Protein AF-A0A0M9AE30-F1 (afdb_monomer)

Structure (mmCIF, N/CA/C/O backbone):
data_AF-A0A0M9AE30-F1
#
_entry.id   AF-A0A0M9AE30-F1
#
loop_
_atom_site.group_PDB
_atom_site.id
_atom_site.type_symbol
_atom_site.label_atom_id
_atom_site.label_alt_id
_atom_site.label_comp_id
_atom_site.label_asym_id
_atom_site.label_entity_id
_atom_site.label_seq_id
_atom_site.pdbx_PDB_ins_code
_atom_site.Cartn_x
_atom_site.Cartn_y
_atom_site.Cartn_z
_atom_site.occupancy
_atom_site.B_iso_or_equiv
_atom_site.auth_seq_id
_atom_site.auth_comp_id
_atom_site.auth_asym_id
_atom_site.auth_atom_id
_atom_site.pdbx_PDB_model_num
ATOM 1 N N . MET A 1 1 ? 21.829 7.763 8.476 1.00 49.12 1 MET A N 1
ATOM 2 C CA . MET A 1 1 ? 21.688 8.538 7.218 1.00 49.12 1 MET A CA 1
ATOM 3 C C . MET A 1 1 ? 20.513 7.943 6.453 1.00 49.12 1 MET A C 1
ATOM 5 O O . MET A 1 1 ? 20.162 6.811 6.762 1.00 49.12 1 MET A O 1
ATOM 9 N N . ALA A 1 2 ? 19.868 8.667 5.537 1.00 57.72 2 ALA A N 1
ATOM 10 C CA . ALA A 1 2 ? 18.873 8.043 4.660 1.00 57.72 2 ALA A CA 1
ATOM 11 C C . ALA A 1 2 ? 19.601 7.304 3.529 1.00 57.72 2 ALA A C 1
ATOM 13 O O . ALA A 1 2 ? 20.532 7.864 2.954 1.00 57.72 2 ALA A O 1
ATOM 14 N N . GLU A 1 3 ? 19.191 6.074 3.230 1.00 67.44 3 GLU A N 1
ATOM 15 C CA . GLU A 1 3 ? 19.692 5.322 2.077 1.00 67.44 3 GLU A CA 1
ATOM 16 C C . GLU A 1 3 ? 19.292 6.064 0.790 1.00 67.44 3 GLU A C 1
ATOM 18 O O . GLU A 1 3 ? 18.123 6.397 0.590 1.00 67.44 3 GLU A O 1
ATOM 23 N N . THR A 1 4 ? 20.275 6.396 -0.049 1.00 84.25 4 THR A N 1
ATOM 24 C CA . THR A 1 4 ? 20.080 7.130 -1.317 1.00 84.25 4 THR A CA 1
ATOM 25 C C . THR A 1 4 ? 19.700 6.220 -2.482 1.00 84.25 4 THR A C 1
ATOM 27 O O . THR A 1 4 ? 19.206 6.697 -3.505 1.00 84.25 4 THR A O 1
ATOM 30 N N . GLU A 1 5 ? 19.927 4.920 -2.310 1.00 92.31 5 GLU A N 1
ATOM 31 C CA . GLU A 1 5 ? 19.640 3.854 -3.256 1.00 92.31 5 GLU A CA 1
ATOM 32 C C . GLU A 1 5 ? 19.064 2.646 -2.506 1.00 92.31 5 GLU A C 1
ATOM 34 O O . GLU A 1 5 ? 19.454 2.367 -1.373 1.00 92.31 5 GLU A O 1
ATOM 39 N N . ILE A 1 6 ? 18.157 1.915 -3.152 1.00 95.88 6 ILE A N 1
ATOM 40 C CA . ILE A 1 6 ? 17.734 0.567 -2.742 1.00 95.88 6 ILE A CA 1
ATOM 41 C C . ILE A 1 6 ? 17.923 -0.387 -3.923 1.00 95.88 6 ILE A C 1
ATOM 43 O O . ILE A 1 6 ? 17.656 -0.011 -5.067 1.00 95.88 6 ILE A O 1
ATOM 47 N N . CYS A 1 7 ? 18.361 -1.619 -3.671 1.00 96.56 7 CYS A N 1
ATOM 48 C CA . CYS A 1 7 ? 18.625 -2.602 -4.721 1.00 96.56 7 CYS A CA 1
ATOM 49 C C . CYS A 1 7 ? 18.186 -4.024 -4.338 1.00 96.56 7 CYS A C 1
ATOM 51 O O . CYS A 1 7 ? 17.996 -4.336 -3.162 1.00 96.56 7 CYS A O 1
ATOM 53 N N . GLY A 1 8 ? 17.970 -4.875 -5.344 1.00 96.50 8 GLY A N 1
ATOM 54 C CA . GLY A 1 8 ? 17.532 -6.260 -5.157 1.00 96.50 8 GLY A CA 1
ATOM 55 C C . GLY A 1 8 ? 16.838 -6.852 -6.385 1.00 96.50 8 GLY A C 1
ATOM 56 O O . GLY A 1 8 ? 16.632 -6.178 -7.393 1.00 96.50 8 GLY A O 1
ATOM 57 N N . PHE A 1 9 ? 16.451 -8.128 -6.306 1.00 96.19 9 PHE A N 1
ATOM 58 C CA . PHE A 1 9 ? 15.734 -8.806 -7.389 1.00 96.19 9 PHE A CA 1
ATOM 59 C C . PHE A 1 9 ? 14.222 -8.558 -7.340 1.00 96.19 9 PHE A C 1
ATOM 61 O O . PHE A 1 9 ? 13.589 -8.808 -6.318 1.00 96.19 9 PHE A O 1
ATOM 68 N N . LEU A 1 10 ? 13.633 -8.188 -8.478 1.00 97.06 10 LEU A N 1
ATOM 69 C CA . LEU A 1 10 ? 12.182 -8.088 -8.673 1.00 97.06 10 LEU A CA 1
ATOM 70 C C . LEU A 1 10 ? 11.760 -8.739 -9.990 1.00 97.06 10 LEU A C 1
ATOM 72 O O . LEU A 1 10 ? 12.513 -8.762 -10.964 1.00 97.06 10 LEU A O 1
ATOM 76 N N . ASP A 1 11 ? 10.523 -9.231 -10.051 1.00 96.88 11 ASP A N 1
ATOM 77 C CA . ASP A 1 11 ? 9.864 -9.503 -11.326 1.00 96.88 11 ASP A CA 1
ATOM 78 C C . ASP A 1 11 ? 9.359 -8.186 -11.923 1.00 96.88 11 ASP A C 1
ATOM 80 O O . ASP A 1 11 ? 8.527 -7.508 -11.327 1.00 96.88 11 ASP A O 1
ATOM 84 N N . VAL A 1 12 ? 9.830 -7.832 -13.117 1.00 95.50 12 VAL A N 1
ATOM 85 C CA . VAL A 1 12 ? 9.544 -6.553 -13.780 1.00 95.50 12 VAL A CA 1
ATOM 86 C C . VAL A 1 12 ? 8.735 -6.779 -15.052 1.00 95.50 12 VAL A C 1
ATOM 88 O O . VAL A 1 12 ? 8.980 -7.718 -15.816 1.00 95.50 12 VAL A O 1
ATOM 91 N N . LYS A 1 13 ? 7.779 -5.884 -15.312 1.00 93.69 13 LYS A N 1
ATOM 92 C CA . LYS A 1 13 ? 7.006 -5.824 -16.554 1.00 93.69 13 LYS A CA 1
ATOM 93 C C . LYS A 1 13 ? 6.709 -4.375 -16.936 1.00 93.69 13 LYS A C 1
ATOM 95 O O . LYS A 1 13 ? 5.878 -3.712 -16.325 1.00 93.69 13 LYS A O 1
ATOM 100 N N . PHE A 1 14 ? 7.348 -3.893 -17.996 1.00 86.75 14 PHE A N 1
ATOM 101 C CA . PHE A 1 14 ? 7.213 -2.515 -18.476 1.00 86.75 14 PHE A CA 1
ATOM 102 C C . PHE A 1 14 ? 6.758 -2.445 -19.941 1.00 86.75 14 PHE A C 1
ATOM 104 O O . PHE A 1 14 ? 6.801 -3.439 -20.678 1.00 86.75 14 PHE A O 1
ATOM 111 N N . CYS A 1 15 ? 6.293 -1.266 -20.355 1.00 78.69 15 CYS A N 1
ATOM 112 C CA . CYS A 1 15 ? 5.843 -1.012 -21.719 1.00 78.69 15 CYS A CA 1
ATOM 113 C C . CYS A 1 15 ? 7.046 -0.732 -22.634 1.00 78.69 15 CYS A C 1
ATOM 115 O O . CYS A 1 15 ? 7.853 0.154 -22.355 1.00 78.69 15 CYS A O 1
ATOM 117 N N . GLY A 1 16 ? 7.185 -1.471 -23.739 1.00 67.88 16 GLY A N 1
ATOM 118 C CA . GLY A 1 16 ? 8.260 -1.236 -24.705 1.00 67.88 16 GLY A CA 1
ATOM 119 C C . GLY A 1 16 ? 8.017 0.026 -25.539 1.00 67.88 16 GLY A C 1
ATOM 120 O O . GLY A 1 16 ? 7.316 -0.039 -26.547 1.00 67.88 16 GLY A O 1
ATOM 121 N N . SER A 1 17 ? 8.640 1.148 -25.163 1.00 59.25 17 SER A N 1
ATOM 122 C CA . SER A 1 17 ? 8.416 2.486 -25.751 1.00 59.25 17 SER A CA 1
ATOM 123 C C . SER A 1 17 ? 8.619 2.598 -27.272 1.00 59.25 17 SER A C 1
ATOM 125 O O . SER A 1 17 ? 8.068 3.503 -27.895 1.00 59.25 17 SER A O 1
ATOM 127 N N . LYS A 1 18 ? 9.384 1.686 -27.892 1.00 56.06 18 LYS A N 1
ATOM 128 C CA . LYS A 1 18 ? 9.745 1.724 -29.323 1.00 56.06 18 LYS A CA 1
ATOM 129 C C . LYS A 1 18 ? 9.448 0.417 -30.083 1.00 56.06 18 LYS A C 1
ATOM 131 O O . LYS A 1 18 ? 10.264 -0.033 -30.879 1.00 56.06 18 LYS A O 1
ATOM 136 N N . SER A 1 19 ? 8.259 -0.172 -29.922 1.00 46.44 19 SER A N 1
ATOM 137 C CA . SER A 1 19 ? 7.737 -1.118 -30.933 1.00 46.44 19 SER A CA 1
ATOM 138 C C . SER A 1 19 ? 7.110 -0.371 -32.118 1.00 46.44 19 SER A C 1
ATOM 140 O O . SER A 1 19 ? 5.889 -0.283 -32.229 1.00 46.44 19 SER A O 1
ATOM 142 N N . LYS A 1 20 ? 7.943 0.129 -33.046 1.00 47.66 20 LYS A N 1
ATOM 143 C CA . LYS A 1 20 ? 7.513 0.611 -34.381 1.00 47.66 20 LYS A CA 1
ATOM 144 C C . LYS A 1 20 ? 7.130 -0.559 -35.317 1.00 47.66 20 LYS A C 1
ATOM 146 O O . LYS A 1 20 ? 7.509 -0.586 -36.483 1.00 47.66 20 LYS A O 1
ATOM 151 N N . VAL A 1 21 ? 6.411 -1.557 -34.803 1.00 46.47 21 VAL A N 1
ATOM 152 C CA . VAL A 1 21 ? 5.934 -2.699 -35.597 1.00 46.47 21 VAL A CA 1
ATOM 153 C C . VAL A 1 21 ? 4.845 -2.208 -36.556 1.00 46.47 21 VAL A C 1
ATOM 155 O O . VAL A 1 21 ? 4.007 -1.388 -36.177 1.00 46.47 21 VAL A O 1
ATOM 158 N N . HIS A 1 22 ? 4.872 -2.679 -37.806 1.00 46.06 22 HIS A N 1
ATOM 159 C CA . HIS A 1 22 ? 3.945 -2.246 -38.857 1.00 46.06 22 HIS A CA 1
ATOM 160 C C . HIS A 1 22 ? 2.472 -2.338 -38.420 1.00 46.06 22 HIS A C 1
ATOM 162 O O . HIS A 1 22 ? 2.069 -3.281 -37.738 1.00 46.06 22 HIS A O 1
ATOM 168 N N . ARG A 1 23 ? 1.652 -1.373 -38.871 1.00 46.81 23 ARG A N 1
ATOM 169 C CA . ARG A 1 23 ? 0.204 -1.254 -38.592 1.00 46.81 23 ARG A CA 1
ATOM 170 C C . ARG A 1 23 ? -0.637 -2.362 -39.262 1.00 46.81 23 ARG A C 1
ATOM 172 O O . ARG A 1 23 ? -1.527 -2.083 -40.064 1.00 46.81 23 ARG A O 1
ATOM 179 N N . VAL A 1 24 ? -0.389 -3.626 -38.931 1.00 51.53 24 VAL A N 1
ATOM 180 C CA . VAL A 1 24 ? -1.218 -4.760 -39.363 1.00 51.53 24 VAL A CA 1
ATOM 181 C C . VAL A 1 24 ? -2.477 -4.816 -38.491 1.00 51.53 24 VAL A C 1
ATOM 183 O O . VAL A 1 24 ? -2.391 -4.961 -37.276 1.00 51.53 24 VAL A O 1
ATOM 186 N N . LYS A 1 25 ? -3.663 -4.719 -39.109 1.00 55.12 25 LYS A N 1
ATOM 187 C CA . LYS A 1 25 ? -4.992 -4.584 -38.463 1.00 55.12 25 LYS A CA 1
ATOM 188 C C . LYS A 1 25 ? -5.502 -5.818 -37.668 1.00 55.12 25 LYS A C 1
ATOM 190 O O . LYS A 1 25 ? -6.709 -5.994 -37.522 1.00 55.12 25 LYS A O 1
ATOM 195 N N . LYS A 1 26 ? -4.636 -6.681 -37.122 1.00 56.62 26 LYS A N 1
ATOM 196 C CA . LYS A 1 26 ? -5.050 -7.735 -36.167 1.00 56.62 26 LYS A CA 1
ATOM 197 C C . LYS A 1 26 ? -5.049 -7.183 -34.736 1.00 56.62 26 LYS A C 1
ATOM 199 O O . LYS A 1 26 ? -4.266 -6.293 -34.429 1.00 56.62 26 LYS A O 1
ATOM 204 N N . ARG A 1 27 ? -5.932 -7.700 -33.865 1.00 51.62 27 ARG A N 1
ATOM 205 C CA . ARG A 1 27 ? -6.089 -7.268 -32.457 1.00 51.62 27 ARG A CA 1
ATOM 206 C C . ARG A 1 27 ? -4.747 -7.328 -31.709 1.00 51.62 27 ARG A C 1
ATOM 208 O O . ARG A 1 27 ? -4.350 -8.389 -31.234 1.00 51.62 27 ARG A O 1
ATOM 215 N N . THR A 1 28 ? -4.064 -6.193 -31.594 1.00 47.56 28 THR A N 1
ATOM 216 C CA . THR A 1 28 ? -2.782 -6.089 -30.894 1.00 47.56 28 THR A CA 1
ATOM 217 C C . THR A 1 28 ? -2.997 -6.167 -29.389 1.00 47.56 28 THR A C 1
ATOM 219 O O . THR A 1 28 ? -3.386 -5.182 -28.756 1.00 47.56 28 THR A O 1
ATOM 222 N N . LEU A 1 29 ? -2.676 -7.321 -28.802 1.00 56.97 29 LEU A N 1
ATOM 223 C CA . LEU A 1 29 ? -2.210 -7.358 -27.418 1.00 56.97 29 LEU A CA 1
ATOM 224 C C . LEU A 1 29 ? -1.039 -6.363 -27.319 1.00 56.97 29 LEU A C 1
ATOM 226 O O . LEU A 1 29 ? -0.119 -6.420 -28.134 1.00 56.97 29 LEU A O 1
ATOM 230 N N . GLY A 1 30 ? -1.126 -5.391 -26.407 1.00 55.72 30 GLY A N 1
ATOM 231 C CA . GLY A 1 30 ? -0.164 -4.284 -26.353 1.00 55.72 30 GLY A CA 1
ATOM 232 C C . GLY A 1 30 ? 1.278 -4.760 -26.099 1.00 55.72 30 GLY A C 1
ATOM 233 O O . GLY A 1 30 ? 1.446 -5.832 -25.516 1.00 55.72 30 GLY A O 1
ATOM 234 N N . PRO A 1 31 ? 2.309 -3.970 -26.472 1.00 61.69 31 PRO A N 1
ATOM 235 C CA . PRO A 1 31 ? 3.736 -4.337 -26.419 1.00 61.69 31 PRO A CA 1
ATOM 236 C C . PRO A 1 31 ? 4.321 -4.334 -24.990 1.00 61.69 31 PRO A C 1
ATOM 238 O O . PRO A 1 31 ? 5.413 -3.828 -24.719 1.00 61.69 31 PRO A O 1
ATOM 241 N N . TRP A 1 32 ? 3.569 -4.904 -24.055 1.00 64.00 32 TRP A N 1
ATOM 242 C CA . TRP A 1 32 ? 4.024 -5.286 -22.733 1.00 64.00 32 TRP A CA 1
ATOM 243 C C . TRP A 1 32 ? 4.974 -6.466 -22.861 1.00 64.00 32 TRP A C 1
ATOM 245 O O . TRP A 1 32 ? 4.594 -7.512 -23.390 1.00 64.00 32 TRP A O 1
ATOM 255 N N . LYS A 1 33 ? 6.188 -6.325 -22.329 1.00 73.31 33 LYS A N 1
ATOM 256 C CA . LYS A 1 33 ? 7.090 -7.470 -22.189 1.00 73.31 33 LYS A CA 1
ATOM 257 C C . LYS A 1 33 ? 6.452 -8.536 -21.284 1.00 73.31 33 LYS A C 1
ATOM 259 O O . LYS A 1 33 ? 5.577 -8.246 -20.460 1.00 73.31 33 LYS A O 1
ATOM 264 N N . THR A 1 34 ? 6.891 -9.782 -21.438 1.00 87.56 34 THR A N 1
ATOM 265 C CA . THR A 1 34 ? 6.668 -10.814 -20.421 1.00 87.56 34 THR A CA 1
ATOM 266 C C . THR A 1 34 ? 7.304 -10.382 -19.098 1.00 87.56 34 THR A C 1
ATOM 268 O O . THR A 1 34 ? 8.223 -9.563 -19.084 1.00 87.56 34 THR A O 1
ATOM 271 N N . TRP A 1 35 ? 6.805 -10.919 -17.981 1.00 94.25 35 TRP A N 1
ATOM 272 C CA . TRP A 1 35 ? 7.485 -10.762 -16.696 1.00 94.25 35 TRP A CA 1
ATOM 273 C C . TRP A 1 35 ? 8.892 -11.361 -16.795 1.00 94.25 35 TRP A C 1
ATOM 275 O O . TRP A 1 35 ? 9.042 -12.492 -17.262 1.00 94.25 35 TRP A O 1
ATOM 285 N N . LYS A 1 36 ? 9.903 -10.609 -16.362 1.00 92.62 36 LYS A N 1
ATOM 286 C CA . LYS A 1 36 ? 11.286 -11.077 -16.231 1.00 92.62 36 LYS A CA 1
ATOM 287 C C . LYS A 1 36 ? 11.817 -10.706 -14.853 1.00 92.62 36 LYS A C 1
ATOM 289 O O . LYS A 1 36 ? 11.605 -9.581 -14.411 1.00 92.62 36 LYS A O 1
ATOM 294 N N . ARG A 1 37 ? 12.535 -11.623 -14.201 1.00 94.12 37 ARG A N 1
ATOM 295 C CA . ARG A 1 37 ? 13.277 -11.317 -12.975 1.00 94.12 37 ARG A CA 1
ATOM 296 C C . ARG A 1 37 ? 14.531 -10.528 -13.354 1.00 94.12 37 ARG A C 1
ATOM 298 O O . ARG A 1 37 ? 15.331 -11.015 -14.147 1.00 94.12 37 ARG A O 1
ATOM 305 N N . HIS A 1 38 ? 14.667 -9.324 -12.818 1.00 93.38 38 HIS A N 1
ATOM 306 C CA . HIS A 1 38 ? 15.811 -8.436 -13.016 1.00 93.38 38 HIS A CA 1
ATOM 307 C C . HIS A 1 38 ? 16.413 -8.073 -11.660 1.00 93.38 38 HIS A C 1
ATOM 309 O O . HIS A 1 38 ? 15.704 -8.068 -10.651 1.00 93.38 38 HIS A O 1
ATOM 315 N N . TRP A 1 39 ? 17.703 -7.740 -11.641 1.00 94.75 39 TRP A N 1
ATOM 316 C CA . TRP A 1 39 ? 18.241 -6.912 -10.568 1.00 94.75 39 TRP A CA 1
ATOM 317 C C . TRP A 1 39 ? 17.811 -5.470 -10.838 1.00 94.75 39 TRP A C 1
ATOM 319 O O . TRP A 1 39 ? 17.994 -4.951 -11.942 1.00 94.75 39 TRP A O 1
ATOM 329 N N . CYS A 1 40 ? 17.180 -4.849 -9.851 1.00 95.88 40 CYS A N 1
ATOM 330 C CA . CYS A 1 40 ? 16.725 -3.471 -9.906 1.00 95.88 40 CYS A CA 1
ATOM 331 C C . CYS A 1 40 ? 17.525 -2.651 -8.901 1.00 95.88 40 CYS A C 1
ATOM 333 O O . CYS A 1 40 ? 17.698 -3.084 -7.761 1.00 95.88 40 CYS A O 1
ATOM 335 N N . SER A 1 41 ? 17.941 -1.449 -9.292 1.00 96.12 41 SER A N 1
ATOM 336 C CA . SER A 1 41 ? 18.387 -0.419 -8.352 1.00 96.12 41 SER A CA 1
ATOM 337 C C . SER A 1 41 ? 17.533 0.833 -8.531 1.00 96.12 41 SER A C 1
ATOM 339 O O . SER A 1 41 ? 17.125 1.154 -9.646 1.00 96.12 41 SER A O 1
ATOM 341 N N . PHE A 1 42 ? 17.179 1.497 -7.434 1.00 96.81 42 PHE A N 1
ATOM 342 C CA . PHE A 1 42 ? 16.368 2.712 -7.438 1.00 96.81 42 PHE A CA 1
ATOM 343 C C . PHE A 1 42 ? 17.179 3.829 -6.797 1.00 96.81 42 PHE A C 1
ATOM 345 O O . PHE A 1 42 ? 17.274 3.915 -5.576 1.00 96.81 42 PHE A O 1
ATOM 352 N N . GLU A 1 43 ? 17.759 4.672 -7.639 1.00 95.81 43 GLU A N 1
ATOM 353 C CA . GLU A 1 43 ? 18.582 5.819 -7.276 1.00 95.81 43 GLU A CA 1
ATOM 354 C C . GLU A 1 43 ? 17.697 7.067 -7.174 1.00 95.81 43 GLU A C 1
ATOM 356 O O . GLU A 1 43 ? 16.910 7.372 -8.079 1.00 95.81 43 GLU A O 1
ATOM 361 N N . LYS A 1 44 ? 17.809 7.824 -6.081 1.00 95.25 44 LYS A N 1
ATOM 362 C CA . LYS A 1 44 ? 17.109 9.106 -5.971 1.00 95.25 44 LYS A CA 1
ATOM 363 C C . LYS A 1 44 ? 17.791 10.171 -6.841 1.00 95.25 44 LYS A C 1
ATOM 365 O O . LYS A 1 44 ? 18.961 10.476 -6.635 1.00 95.25 44 LYS A O 1
ATOM 370 N N . LEU A 1 45 ? 17.039 10.775 -7.764 1.00 93.69 45 LEU A N 1
ATOM 371 C CA . LEU A 1 45 ? 17.527 11.867 -8.616 1.00 93.69 45 LEU A CA 1
ATOM 372 C C . LEU A 1 45 ? 17.614 13.200 -7.850 1.00 93.69 45 LEU A C 1
ATOM 374 O O . LEU A 1 45 ? 17.255 13.291 -6.669 1.00 93.69 45 LEU A O 1
ATOM 378 N N . SER A 1 46 ? 18.096 14.251 -8.523 1.00 87.62 46 SER A N 1
ATOM 379 C CA . SER A 1 46 ? 18.240 15.570 -7.908 1.00 87.62 46 SER A CA 1
ATOM 380 C C . SER A 1 46 ? 16.875 16.178 -7.537 1.00 87.62 46 SER A C 1
ATOM 382 O O . SER A 1 46 ? 15.811 15.689 -7.930 1.00 87.62 46 SER A O 1
ATOM 384 N N . SER A 1 47 ? 16.894 17.204 -6.681 1.00 79.12 47 SER A N 1
ATOM 385 C CA . SER A 1 47 ? 15.736 17.691 -5.915 1.00 79.12 47 SER A CA 1
ATOM 386 C C . SER A 1 47 ? 14.528 18.124 -6.764 1.00 79.12 47 SER A C 1
ATOM 388 O O . SER A 1 47 ? 14.344 19.302 -7.054 1.00 79.12 47 SER A O 1
ATOM 390 N N . GLY A 1 48 ? 13.654 17.164 -7.077 1.00 80.44 48 GLY A N 1
ATOM 391 C CA . GLY A 1 48 ? 12.377 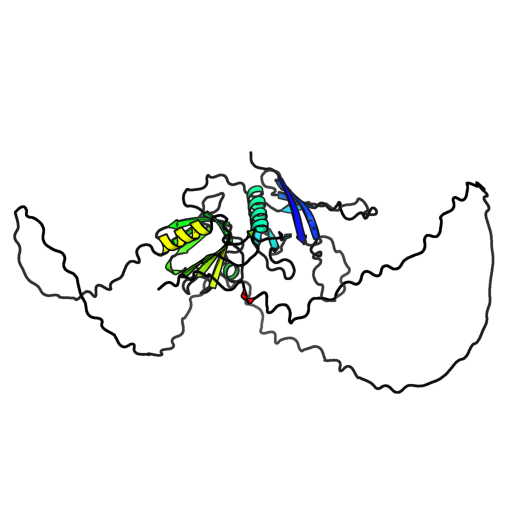17.353 -7.775 1.00 80.44 48 GLY A CA 1
ATOM 392 C C . GLY A 1 48 ? 12.131 16.343 -8.901 1.00 80.44 48 GLY A C 1
ATOM 393 O O . GLY A 1 48 ? 10.975 16.030 -9.192 1.00 80.44 48 GLY A O 1
ATOM 394 N N . GLU A 1 49 ? 13.196 15.786 -9.482 1.00 87.25 49 GLU A N 1
ATOM 395 C CA . GLU A 1 49 ? 13.151 14.944 -10.689 1.00 87.25 49 GLU A CA 1
ATOM 396 C C . GLU A 1 49 ? 12.519 13.561 -10.451 1.00 87.25 49 GLU A C 1
ATOM 398 O O . GLU A 1 49 ? 11.900 12.996 -11.352 1.00 87.25 49 GLU A O 1
ATOM 403 N N . GLY A 1 50 ? 12.612 13.042 -9.221 1.00 94.19 50 GLY A N 1
ATOM 404 C CA . GLY A 1 50 ? 12.017 11.770 -8.808 1.00 94.19 50 GLY A CA 1
ATOM 405 C C . GLY A 1 50 ? 13.061 10.691 -8.519 1.00 94.19 50 GLY A C 1
ATOM 406 O O . GLY A 1 50 ? 14.010 10.927 -7.772 1.00 94.19 50 GLY A O 1
ATOM 407 N N . VAL A 1 51 ? 12.862 9.492 -9.066 1.00 96.50 51 VAL A N 1
ATOM 408 C CA . VAL A 1 51 ? 13.709 8.308 -8.829 1.00 96.50 51 VAL A CA 1
ATOM 409 C C . VAL A 1 51 ? 14.033 7.625 -10.157 1.00 96.50 51 VAL A C 1
ATOM 411 O O . VAL A 1 51 ? 13.134 7.348 -10.949 1.00 96.50 51 VAL A O 1
ATOM 414 N N . ARG A 1 52 ? 15.308 7.311 -10.398 1.00 95.69 52 ARG A N 1
ATOM 415 C CA . ARG A 1 52 ? 15.765 6.493 -11.527 1.00 95.69 52 ARG A CA 1
ATOM 416 C C . ARG A 1 52 ? 15.754 5.027 -11.102 1.00 95.69 52 ARG A C 1
ATOM 418 O O . ARG A 1 52 ? 16.502 4.639 -10.215 1.00 95.69 52 ARG A O 1
ATOM 425 N N . MET A 1 53 ? 14.928 4.204 -11.745 1.00 95.94 53 MET A N 1
ATOM 426 C CA . MET A 1 53 ? 15.006 2.748 -11.621 1.00 95.94 53 MET A CA 1
ATOM 427 C C . MET A 1 53 ? 15.918 2.197 -12.720 1.00 95.94 53 MET A C 1
ATOM 429 O O . MET A 1 53 ? 15.520 2.192 -13.883 1.00 95.94 53 MET A O 1
ATOM 433 N N . ASN A 1 54 ? 17.101 1.710 -12.362 1.00 94.50 54 ASN A N 1
ATOM 434 C CA . ASN A 1 54 ? 18.001 0.973 -13.245 1.00 94.50 54 ASN A CA 1
ATOM 435 C C . ASN A 1 54 ? 17.579 -0.505 -13.303 1.00 94.50 54 ASN A C 1
ATOM 437 O O . ASN A 1 54 ? 17.299 -1.113 -12.267 1.00 94.50 54 ASN A O 1
ATOM 441 N N . LEU A 1 55 ? 17.538 -1.091 -14.503 1.00 91.69 55 LEU A N 1
ATOM 442 C CA . LEU A 1 55 ? 17.304 -2.521 -14.722 1.00 91.69 55 LEU A CA 1
ATOM 443 C C . LEU A 1 55 ? 18.571 -3.174 -15.254 1.00 91.69 55 LEU A C 1
ATOM 445 O O . LEU A 1 55 ? 18.968 -2.914 -16.390 1.00 91.69 55 LEU A O 1
ATOM 449 N N . ASP A 1 56 ? 19.167 -4.063 -14.468 1.00 87.00 56 ASP A N 1
ATOM 450 C CA . ASP A 1 56 ? 20.301 -4.836 -14.948 1.00 87.00 56 ASP A CA 1
ATOM 451 C C . ASP A 1 56 ? 19.834 -6.023 -15.810 1.00 87.00 56 ASP A C 1
ATOM 453 O O . ASP A 1 56 ? 18.845 -6.702 -15.506 1.00 87.00 56 ASP A O 1
ATOM 457 N N . TYR A 1 57 ? 20.544 -6.264 -16.908 1.00 71.50 57 TYR A N 1
ATOM 458 C CA . TYR A 1 57 ? 20.295 -7.337 -17.874 1.00 71.50 57 TYR A CA 1
ATOM 459 C C . TYR A 1 57 ? 21.382 -8.426 -17.845 1.00 71.50 57 TYR A C 1
ATOM 461 O O . TYR A 1 57 ? 21.253 -9.405 -18.582 1.00 71.50 57 TYR A O 1
ATOM 469 N N . CYS A 1 58 ? 22.422 -8.280 -17.013 1.00 53.91 58 CYS A N 1
ATOM 470 C CA . CYS A 1 58 ? 23.681 -9.042 -17.051 1.00 53.91 58 CYS A CA 1
ATOM 471 C C . CYS A 1 58 ? 23.609 -10.528 -16.618 1.00 53.91 58 CYS A C 1
ATOM 473 O O . CYS A 1 58 ? 24.469 -11.013 -15.890 1.00 53.91 58 CYS A O 1
ATOM 475 N N . ILE A 1 59 ? 22.597 -11.275 -17.078 1.00 54.00 59 ILE A N 1
ATOM 476 C CA . ILE A 1 59 ? 22.503 -12.744 -16.947 1.00 54.00 59 ILE A CA 1
ATOM 477 C C . ILE A 1 59 ? 22.165 -13.423 -18.297 1.00 54.00 59 ILE A C 1
ATOM 479 O O . ILE A 1 59 ? 22.502 -14.586 -18.501 1.00 54.00 59 ILE A O 1
ATOM 483 N N . SER A 1 60 ? 21.559 -12.723 -19.271 1.00 52.16 60 SER A N 1
ATOM 484 C CA . SER A 1 60 ? 21.420 -13.250 -20.643 1.00 52.16 60 SER A CA 1
ATOM 485 C C . SER A 1 60 ? 22.692 -12.978 -21.451 1.00 52.16 60 SER A C 1
ATOM 487 O O . SER A 1 60 ? 22.922 -11.837 -21.849 1.00 52.16 60 SER A O 1
ATOM 489 N N . ASN A 1 61 ? 23.492 -14.019 -21.698 1.00 51.09 61 ASN A N 1
ATOM 490 C CA . ASN A 1 61 ? 24.837 -13.952 -22.295 1.00 51.09 61 ASN A CA 1
ATOM 491 C C . ASN A 1 61 ? 24.851 -13.685 -23.826 1.00 51.09 61 ASN A C 1
ATOM 493 O O . ASN A 1 61 ? 25.709 -14.190 -24.549 1.00 51.09 61 ASN A O 1
ATOM 497 N N . ASP A 1 62 ? 23.877 -12.924 -24.334 1.00 56.94 62 ASP A N 1
ATOM 498 C CA . ASP A 1 62 ? 23.670 -12.641 -25.760 1.00 56.94 62 ASP A CA 1
ATOM 499 C C . ASP A 1 62 ? 24.608 -11.514 -26.241 1.00 56.94 62 ASP A C 1
ATOM 501 O O . ASP A 1 62 ? 24.210 -10.357 -26.395 1.00 56.94 62 ASP A O 1
ATOM 505 N N . SER A 1 63 ? 25.869 -11.862 -26.505 1.00 56.25 63 SER A N 1
ATOM 506 C CA . SER A 1 63 ? 26.981 -10.952 -26.849 1.00 56.25 63 SER A CA 1
ATOM 507 C C . SER A 1 63 ? 26.828 -10.116 -28.138 1.00 56.25 63 SER A C 1
ATOM 509 O O . SER A 1 63 ? 27.710 -9.326 -28.463 1.00 56.25 63 SER A O 1
ATOM 511 N N . ASN A 1 64 ? 25.707 -10.234 -28.857 1.00 59.44 64 ASN A N 1
ATOM 512 C CA . ASN A 1 64 ? 25.450 -9.584 -30.151 1.00 59.44 64 ASN A CA 1
ATOM 513 C C . ASN A 1 64 ? 24.549 -8.329 -30.067 1.00 59.44 64 ASN A C 1
ATOM 515 O O . ASN A 1 64 ? 24.014 -7.864 -31.076 1.00 59.44 64 ASN A O 1
ATOM 519 N N . ALA A 1 65 ? 24.339 -7.768 -28.873 1.00 56.34 65 ALA A N 1
ATOM 520 C CA . ALA A 1 65 ? 23.539 -6.558 -28.687 1.00 56.34 65 ALA A CA 1
ATOM 521 C C . ALA A 1 65 ? 24.298 -5.285 -29.124 1.00 56.34 65 ALA A C 1
ATOM 523 O O . ALA A 1 65 ? 25.095 -4.732 -28.370 1.00 56.34 65 ALA A O 1
ATOM 524 N N . SER A 1 66 ? 24.004 -4.784 -30.330 1.00 56.91 66 SER A N 1
ATOM 525 C CA . SER A 1 66 ? 24.528 -3.509 -30.852 1.00 56.91 66 SER A CA 1
ATOM 526 C C . SER A 1 66 ? 24.332 -2.347 -29.864 1.00 56.91 66 SER A C 1
ATOM 528 O O . SER A 1 66 ? 23.213 -2.121 -29.396 1.00 56.91 66 SER A O 1
ATOM 530 N N . SER A 1 67 ? 25.393 -1.578 -29.615 1.00 56.12 67 SER A N 1
ATOM 531 C CA . SER A 1 67 ? 25.546 -0.629 -28.497 1.00 56.12 67 SER A CA 1
ATOM 532 C C . SER A 1 67 ? 24.712 0.666 -28.544 1.00 56.12 67 SER A C 1
ATOM 534 O O . SER A 1 67 ? 24.933 1.551 -27.721 1.00 56.12 67 SER A O 1
ATOM 536 N N . SER A 1 68 ? 23.754 0.809 -29.464 1.00 50.69 68 SER A N 1
ATOM 537 C CA . SER A 1 68 ? 22.967 2.039 -29.632 1.00 50.69 68 SER A CA 1
ATOM 538 C C . SER A 1 68 ? 21.657 2.073 -28.824 1.00 50.69 68 SER A C 1
ATOM 540 O O . SER A 1 68 ? 20.759 1.242 -28.983 1.00 50.69 68 SER A O 1
ATOM 542 N N . ASP A 1 69 ? 21.535 3.112 -27.993 1.00 50.44 69 ASP A N 1
ATOM 543 C CA . ASP A 1 69 ? 20.301 3.721 -27.476 1.00 50.44 69 ASP A CA 1
ATOM 544 C C . ASP A 1 69 ? 19.215 2.785 -26.922 1.00 50.44 69 ASP A C 1
ATOM 546 O O . ASP A 1 69 ? 18.031 2.846 -27.291 1.00 50.44 69 ASP A O 1
ATOM 550 N N . LYS A 1 70 ? 19.603 1.978 -25.932 1.00 60.06 70 LYS A N 1
ATOM 551 C CA . LYS A 1 70 ? 18.673 1.446 -24.926 1.00 60.06 70 LYS A CA 1
ATOM 552 C C . LYS A 1 70 ? 19.136 1.865 -23.540 1.00 60.06 70 LYS A C 1
ATOM 554 O O . LYS A 1 70 ? 19.871 1.146 -22.872 1.00 60.06 70 LYS A O 1
ATOM 559 N N . GLU A 1 71 ? 18.664 3.033 -23.117 1.00 67.75 71 GLU A N 1
ATOM 560 C CA . GLU A 1 71 ? 18.658 3.425 -21.711 1.00 67.75 71 GLU A CA 1
ATOM 561 C C . GLU A 1 71 ? 17.974 2.313 -20.905 1.00 67.75 71 GLU A C 1
ATOM 563 O O . GLU A 1 71 ? 16.774 2.066 -21.042 1.00 67.75 71 GLU A O 1
ATOM 568 N N . ASN A 1 72 ? 18.750 1.602 -20.086 1.00 85.56 72 ASN A N 1
ATOM 569 C CA . ASN A 1 72 ? 18.254 0.502 -19.257 1.00 85.56 72 ASN A CA 1
ATOM 570 C C . ASN A 1 72 ? 17.568 0.999 -17.970 1.00 85.56 72 ASN A C 1
ATOM 572 O O . ASN A 1 72 ? 17.324 0.213 -17.056 1.00 85.56 72 ASN A O 1
ATOM 576 N N . PHE A 1 73 ? 17.243 2.291 -17.896 1.00 91.25 73 PHE A N 1
ATOM 577 C CA . PHE A 1 73 ? 16.593 2.915 -16.753 1.00 91.25 73 PHE A CA 1
ATOM 578 C C . PHE A 1 73 ? 15.190 3.435 -17.086 1.00 91.25 73 PHE A C 1
ATOM 580 O O . PHE A 1 73 ? 14.830 3.656 -18.242 1.00 91.25 73 PHE A O 1
ATOM 587 N N . VAL A 1 74 ? 14.389 3.654 -16.046 1.00 92.88 74 VAL A N 1
ATOM 588 C CA . VAL A 1 74 ? 13.078 4.304 -16.122 1.00 92.88 74 VAL A CA 1
ATOM 589 C C . VAL A 1 74 ? 13.016 5.393 -15.057 1.00 92.88 74 VAL A C 1
ATOM 591 O O . VAL A 1 74 ? 13.243 5.119 -13.880 1.00 92.88 74 VAL A O 1
ATOM 594 N N . VAL A 1 75 ? 12.699 6.627 -15.453 1.00 94.38 75 VAL A N 1
ATOM 595 C CA . VAL A 1 75 ? 12.498 7.735 -14.508 1.00 94.38 75 VAL A CA 1
ATOM 596 C C . VAL A 1 75 ? 11.070 7.691 -13.973 1.00 94.38 75 VAL A C 1
ATOM 598 O O . VAL A 1 75 ? 10.105 7.857 -14.718 1.00 94.38 75 VAL A O 1
ATOM 601 N N . ILE A 1 76 ? 10.941 7.465 -12.670 1.00 96.00 76 ILE A N 1
ATOM 602 C CA . ILE A 1 76 ? 9.692 7.534 -11.919 1.00 96.00 76 ILE A CA 1
ATOM 603 C C . ILE A 1 76 ? 9.534 8.981 -11.429 1.00 96.00 76 ILE A C 1
ATOM 605 O O . ILE A 1 76 ? 10.351 9.424 -10.616 1.00 96.00 76 ILE A O 1
ATOM 609 N N . PRO A 1 77 ? 8.514 9.733 -11.883 1.00 95.62 77 PRO A N 1
ATOM 610 C CA . PRO A 1 77 ? 8.344 11.122 -11.475 1.00 95.62 77 PRO A CA 1
ATOM 611 C C . PRO A 1 77 ? 7.955 11.224 -9.997 1.00 95.62 77 PRO A C 1
ATOM 613 O O . PRO A 1 77 ? 7.249 10.370 -9.462 1.00 95.62 77 PRO A O 1
ATOM 616 N N . SER A 1 78 ? 8.351 12.322 -9.354 1.00 94.06 78 SER A N 1
ATOM 617 C CA . SER A 1 78 ? 8.101 12.620 -7.932 1.00 94.06 78 SER A CA 1
ATOM 618 C C . SER A 1 78 ? 6.619 12.634 -7.514 1.00 94.06 78 SER A C 1
ATOM 620 O O . SER A 1 78 ? 6.325 12.544 -6.324 1.00 94.06 78 SER A O 1
ATOM 622 N N . ASN A 1 79 ? 5.683 12.688 -8.470 1.00 93.62 79 ASN A N 1
ATOM 623 C CA . ASN A 1 79 ? 4.237 12.588 -8.253 1.00 93.62 79 ASN A CA 1
ATOM 624 C C . ASN A 1 79 ? 3.620 11.241 -8.695 1.00 93.62 79 ASN A C 1
ATOM 626 O O . ASN A 1 79 ? 2.431 11.191 -9.008 1.00 93.62 79 ASN A O 1
ATOM 630 N N . ALA A 1 80 ? 4.399 10.161 -8.788 1.00 95.88 80 ALA A N 1
ATOM 631 C CA . ALA A 1 80 ? 3.872 8.845 -9.141 1.00 95.88 80 ALA A CA 1
ATOM 632 C C . ALA A 1 80 ? 3.087 8.194 -7.984 1.00 95.88 80 ALA A C 1
ATOM 634 O O . ALA A 1 80 ? 3.577 8.092 -6.860 1.00 95.88 80 ALA A O 1
ATOM 635 N N . VAL A 1 81 ? 1.892 7.680 -8.284 1.00 95.75 81 VAL A N 1
ATOM 636 C CA . VAL A 1 81 ? 1.128 6.805 -7.385 1.00 95.75 81 VAL A CA 1
ATOM 637 C C . VAL A 1 81 ? 1.665 5.381 -7.501 1.00 95.75 81 VAL A C 1
ATOM 639 O O . VAL A 1 81 ? 1.906 4.883 -8.602 1.00 95.75 81 VAL A O 1
ATOM 642 N N . ILE A 1 82 ? 1.824 4.716 -6.356 1.00 97.81 82 ILE A N 1
ATOM 643 C CA . ILE A 1 82 ? 2.244 3.315 -6.263 1.00 97.81 82 ILE A CA 1
ATOM 644 C C . ILE A 1 82 ? 1.140 2.537 -5.545 1.00 97.81 82 ILE A C 1
ATOM 646 O O . ILE A 1 82 ? 0.823 2.845 -4.394 1.00 97.81 82 ILE A O 1
ATOM 650 N N . CYS A 1 83 ? 0.555 1.549 -6.224 1.00 97.62 83 CYS A N 1
ATOM 651 C CA . CYS A 1 83 ? -0.607 0.787 -5.753 1.00 97.62 83 CYS A CA 1
ATOM 652 C C . CYS A 1 83 ? -0.533 -0.695 -6.160 1.00 97.62 83 CYS A C 1
ATOM 654 O O . CYS A 1 83 ? 0.202 -1.072 -7.080 1.00 97.62 83 CYS A O 1
ATOM 656 N N . ARG A 1 84 ? -1.288 -1.561 -5.475 1.00 97.81 84 ARG A N 1
ATOM 657 C CA . ARG A 1 84 ? -1.371 -2.997 -5.784 1.00 97.81 84 ARG A CA 1
ATOM 658 C C . ARG A 1 84 ? -2.235 -3.225 -7.029 1.00 97.81 84 ARG A C 1
ATOM 660 O O . ARG A 1 84 ? -3.226 -2.538 -7.276 1.00 97.81 84 ARG A O 1
ATOM 667 N N . THR A 1 85 ? -1.861 -4.210 -7.844 1.00 96.44 85 THR A N 1
ATOM 668 C CA . THR A 1 85 ? -2.462 -4.443 -9.166 1.00 96.44 85 THR A CA 1
ATOM 669 C C . THR A 1 85 ? -2.755 -5.921 -9.396 1.00 96.44 85 THR A C 1
ATOM 671 O O . THR A 1 85 ? -1.941 -6.790 -9.095 1.00 96.44 85 THR A O 1
ATOM 674 N N . GLN A 1 86 ? -3.918 -6.238 -9.962 1.00 95.06 86 GLN A N 1
ATOM 675 C CA . GLN A 1 86 ? -4.280 -7.629 -10.219 1.00 95.06 86 GLN A CA 1
ATOM 676 C C . GLN A 1 86 ? -3.531 -8.156 -11.455 1.00 95.06 86 GLN A C 1
ATOM 678 O O . GLN A 1 86 ? -3.760 -7.703 -12.576 1.00 95.06 86 GLN A O 1
ATOM 683 N N . SER A 1 87 ? -2.653 -9.143 -11.263 1.00 95.12 87 SER A N 1
ATOM 684 C CA . SER A 1 87 ? -1.924 -9.819 -12.342 1.00 95.12 87 SER A CA 1
ATOM 685 C C . SER A 1 87 ? -2.164 -11.323 -12.283 1.00 95.12 87 SER A C 1
ATOM 687 O O . SER A 1 87 ? -1.833 -11.977 -11.297 1.00 95.12 87 SER A O 1
ATOM 689 N N . ARG A 1 88 ? -2.683 -11.889 -13.381 1.00 94.38 88 ARG A N 1
ATOM 690 C CA . ARG A 1 88 ? -3.017 -13.323 -13.512 1.00 94.38 88 ARG A CA 1
ATOM 691 C C . ARG A 1 88 ? -1.831 -14.277 -13.308 1.00 94.38 88 ARG A C 1
ATOM 693 O O . ARG A 1 88 ? -2.048 -15.469 -13.157 1.00 94.38 88 ARG A O 1
ATOM 700 N N . SER A 1 89 ? -0.597 -13.773 -13.360 1.00 95.56 89 SER A N 1
ATOM 701 C CA . SER A 1 89 ? 0.636 -14.571 -13.288 1.00 95.56 89 SER A CA 1
ATOM 702 C C . SER A 1 89 ? 1.589 -14.150 -12.162 1.00 95.56 89 SER A C 1
ATOM 704 O O . SER A 1 89 ? 2.683 -14.698 -12.070 1.00 95.56 89 SER A O 1
ATOM 706 N N . LYS A 1 90 ? 1.229 -13.133 -11.365 1.00 97.06 90 LYS A N 1
ATOM 707 C CA . LYS A 1 90 ? 2.025 -12.601 -10.245 1.00 97.06 90 LYS A CA 1
ATOM 708 C C . LYS A 1 90 ? 1.071 -12.002 -9.204 1.00 97.06 90 LYS A C 1
ATOM 710 O O . LYS A 1 90 ? 0.678 -10.847 -9.324 1.00 97.06 90 LYS A O 1
ATOM 715 N N . GLN A 1 91 ? 0.694 -12.785 -8.195 1.00 96.38 91 GLN A N 1
ATOM 716 C CA . GLN A 1 91 ? -0.232 -12.378 -7.123 1.00 96.38 91 GLN A CA 1
ATOM 717 C C . GLN A 1 91 ? 0.201 -11.069 -6.429 1.00 96.38 91 GLN A C 1
ATOM 719 O O . GLN A 1 91 ? -0.610 -10.174 -6.181 1.00 96.38 91 GLN A O 1
ATOM 724 N N . PHE A 1 92 ? 1.504 -10.909 -6.207 1.00 97.56 92 PHE A N 1
ATOM 725 C CA . PHE A 1 92 ? 2.083 -9.763 -5.505 1.00 97.56 92 PHE A CA 1
ATOM 726 C C . PHE A 1 92 ? 2.504 -8.612 -6.446 1.00 97.56 92 PHE A C 1
ATOM 728 O O . PHE A 1 92 ? 3.398 -7.828 -6.145 1.00 97.56 92 PHE A O 1
ATOM 735 N N . ALA A 1 93 ? 1.848 -8.478 -7.608 1.00 98.06 93 ALA A N 1
ATOM 736 C CA . ALA A 1 93 ? 2.162 -7.435 -8.587 1.00 98.06 93 ALA A CA 1
ATOM 737 C C . ALA A 1 93 ? 1.659 -6.039 -8.186 1.00 98.06 93 ALA A C 1
ATOM 739 O O . ALA A 1 93 ? 0.458 -5.829 -8.028 1.00 98.06 93 ALA A O 1
ATOM 740 N N . PHE A 1 94 ? 2.537 -5.051 -8.089 1.00 98.31 94 PHE A N 1
ATOM 741 C CA . PHE A 1 94 ? 2.195 -3.640 -7.915 1.00 98.31 94 PHE A CA 1
ATOM 742 C C . PHE A 1 94 ? 2.583 -2.820 -9.153 1.00 98.31 94 PHE A C 1
ATOM 744 O O . PHE A 1 94 ? 3.373 -3.257 -9.991 1.00 98.31 94 PHE A O 1
ATOM 751 N N . GLY A 1 95 ? 1.983 -1.644 -9.307 1.00 97.25 95 GLY A N 1
ATOM 752 C CA . GLY A 1 95 ? 2.208 -0.759 -10.447 1.00 97.25 95 GLY A CA 1
ATOM 753 C C . GLY A 1 95 ? 2.583 0.648 -10.006 1.00 97.25 95 GLY A C 1
ATOM 754 O O . GLY A 1 95 ? 2.177 1.102 -8.935 1.00 97.25 95 GLY A O 1
ATOM 755 N N . ILE A 1 96 ? 3.349 1.329 -10.856 1.00 97.31 96 ILE A N 1
ATOM 756 C CA . ILE A 1 96 ? 3.723 2.734 -10.687 1.00 97.31 96 ILE A CA 1
ATOM 757 C C . ILE A 1 96 ? 3.067 3.547 -11.808 1.00 97.31 96 ILE A C 1
ATOM 759 O O . ILE A 1 96 ? 3.228 3.241 -12.993 1.00 97.31 96 ILE A O 1
ATOM 763 N N . PHE A 1 97 ? 2.310 4.574 -11.425 1.00 95.56 97 PHE A N 1
ATOM 764 C CA . PHE A 1 97 ? 1.425 5.346 -12.297 1.00 95.56 97 PHE A CA 1
ATOM 765 C C . PHE A 1 97 ? 1.731 6.847 -12.160 1.00 95.56 97 PHE A C 1
ATOM 767 O O . PHE A 1 97 ? 1.528 7.405 -11.080 1.00 95.56 97 PHE A O 1
ATOM 774 N N . PRO A 1 98 ? 2.205 7.541 -13.209 1.00 94.25 98 PRO A N 1
ATOM 775 C CA . PRO A 1 98 ? 2.357 8.994 -13.175 1.00 94.25 98 PRO A CA 1
ATOM 776 C C . PRO A 1 98 ? 0.980 9.655 -13.036 1.00 94.25 98 PRO A C 1
ATOM 778 O O . PRO A 1 98 ? 0.103 9.377 -13.844 1.00 94.25 98 PRO A O 1
ATOM 781 N N . VAL A 1 99 ? 0.766 10.583 -12.095 1.00 91.12 99 VAL A N 1
ATOM 782 C CA . VAL A 1 99 ? -0.560 11.235 -11.924 1.00 91.12 99 VAL A CA 1
ATOM 783 C C . VAL A 1 99 ? -1.053 11.958 -13.191 1.00 91.12 99 VAL A C 1
ATOM 785 O O . VAL A 1 99 ? -2.255 12.080 -13.411 1.00 91.12 99 VAL A O 1
ATOM 788 N N . LYS A 1 100 ? -0.137 12.390 -14.069 1.00 89.19 100 LYS A N 1
ATOM 789 C CA . LYS A 1 100 ? -0.465 12.992 -15.375 1.00 89.19 100 LYS A CA 1
ATOM 790 C C . LYS A 1 100 ? -0.937 11.977 -16.431 1.00 89.19 100 LYS A C 1
ATOM 792 O O . LYS A 1 100 ? -1.525 12.383 -17.429 1.00 89.19 100 LYS A O 1
ATOM 797 N N . GLU A 1 101 ? -0.692 10.680 -16.243 1.00 84.81 101 GLU A N 1
ATOM 798 C CA . GLU A 1 101 ? -0.954 9.639 -17.238 1.00 84.81 101 GLU A CA 1
ATOM 799 C C . GLU A 1 101 ? -1.800 8.499 -16.663 1.00 84.81 101 GLU A C 1
ATOM 801 O O . GLU A 1 101 ? -1.376 7.759 -15.781 1.00 84.81 101 GLU A O 1
ATOM 806 N N . ARG A 1 102 ? -2.972 8.238 -17.260 1.00 78.44 102 ARG A N 1
ATOM 807 C CA . ARG A 1 102 ? -3.814 7.064 -16.935 1.00 78.44 102 ARG A CA 1
ATOM 808 C C . ARG A 1 102 ? -3.204 5.721 -17.393 1.00 78.44 102 ARG A C 1
ATOM 810 O O . ARG A 1 102 ? -3.937 4.774 -17.675 1.00 78.44 102 ARG A O 1
ATOM 817 N N . LYS A 1 103 ? -1.880 5.637 -17.541 1.00 89.75 103 LYS A N 1
ATOM 818 C CA . LYS A 1 103 ? -1.145 4.452 -17.990 1.00 89.75 103 LYS A CA 1
ATOM 819 C C . LYS A 1 103 ? -0.096 4.066 -16.941 1.00 89.75 103 LYS A C 1
ATOM 821 O O . LYS A 1 103 ? 0.620 4.940 -16.462 1.00 89.75 103 LYS A O 1
ATOM 826 N N . PRO A 1 104 ? 0.034 2.772 -16.605 1.00 91.94 104 PRO A N 1
ATOM 827 C CA . PRO A 1 104 ? 1.163 2.286 -15.819 1.00 91.94 104 PRO A CA 1
ATOM 828 C C . PRO A 1 104 ? 2.471 2.566 -16.565 1.00 91.94 104 PRO A C 1
ATOM 830 O O . PRO A 1 104 ? 2.610 2.207 -17.736 1.00 91.94 104 PRO A O 1
ATOM 833 N N . LEU A 1 105 ? 3.431 3.170 -15.870 1.00 93.19 105 LEU A N 1
ATOM 834 C CA . LEU A 1 105 ? 4.801 3.350 -16.347 1.00 93.19 105 LEU A CA 1
ATOM 835 C C . LEU A 1 105 ? 5.522 1.994 -16.362 1.00 93.19 105 LEU A C 1
ATOM 837 O O . LEU A 1 105 ? 6.129 1.588 -17.354 1.00 93.19 105 LEU A O 1
ATOM 841 N N . LEU A 1 106 ? 5.390 1.267 -15.252 1.00 94.62 106 LEU A N 1
ATOM 842 C CA . LEU A 1 106 ? 5.967 -0.050 -15.025 1.00 94.62 106 LEU A CA 1
ATOM 843 C C . LEU A 1 106 ? 5.145 -0.826 -13.986 1.00 94.62 106 LEU A C 1
ATOM 845 O O . LEU A 1 106 ? 4.490 -0.237 -13.124 1.00 94.62 106 LEU A O 1
ATOM 849 N N . TYR A 1 107 ? 5.214 -2.151 -14.068 1.00 96.94 107 TYR A N 1
ATOM 850 C CA . TYR A 1 107 ? 4.749 -3.083 -13.049 1.00 96.94 107 TYR A CA 1
ATOM 851 C C . TYR A 1 107 ? 5.937 -3.847 -12.458 1.00 96.94 107 TYR A C 1
ATOM 853 O O . TYR A 1 107 ? 6.881 -4.198 -13.172 1.00 96.94 107 TYR A O 1
ATOM 861 N N . LEU A 1 108 ? 5.843 -4.142 -11.167 1.00 97.81 108 LEU A N 1
ATOM 862 C CA . LEU A 1 108 ? 6.801 -4.913 -10.377 1.00 97.81 108 LEU A CA 1
ATOM 863 C C . LEU A 1 108 ? 6.044 -5.999 -9.610 1.00 97.81 108 LEU A C 1
ATOM 865 O O . LEU A 1 108 ? 4.845 -5.864 -9.386 1.00 97.81 108 LEU A O 1
ATOM 869 N N . ALA A 1 109 ? 6.713 -7.064 -9.188 1.00 98.31 109 ALA A N 1
ATOM 870 C CA . ALA A 1 109 ? 6.171 -8.012 -8.222 1.00 98.31 109 ALA A CA 1
ATOM 871 C C . ALA A 1 109 ? 7.283 -8.532 -7.309 1.00 98.31 109 ALA A C 1
ATOM 873 O O . ALA A 1 109 ? 8.336 -8.954 -7.796 1.00 98.31 109 ALA A O 1
ATOM 874 N N . GLY A 1 110 ? 7.026 -8.517 -5.999 1.00 97.81 110 GLY A N 1
ATOM 875 C CA . GLY A 1 110 ? 7.792 -9.304 -5.039 1.00 97.81 110 GLY A CA 1
ATOM 876 C C . GLY A 1 110 ? 7.350 -10.770 -5.048 1.00 97.81 110 GLY A C 1
ATOM 877 O O . GLY A 1 110 ? 6.440 -11.177 -5.779 1.00 97.81 110 GLY A O 1
ATOM 878 N N . ASN A 1 111 ? 7.990 -11.571 -4.205 1.00 97.31 111 ASN A N 1
ATOM 879 C CA . ASN A 1 111 ? 7.657 -12.971 -3.988 1.00 97.31 111 ASN A CA 1
ATOM 880 C C . ASN A 1 111 ? 6.543 -13.119 -2.923 1.00 97.31 111 ASN A C 1
ATOM 882 O O . ASN A 1 111 ? 5.807 -14.099 -2.994 1.00 97.31 111 ASN A O 1
ATOM 886 N N . SER A 1 112 ? 6.375 -12.152 -2.006 1.00 97.62 112 SER A N 1
ATOM 887 C CA . SER A 1 112 ? 5.295 -12.065 -0.994 1.00 97.62 112 SER A CA 1
ATOM 888 C C . SER A 1 112 ? 4.619 -10.679 -0.946 1.00 97.62 112 SER A C 1
ATOM 890 O O . SER A 1 112 ? 5.064 -9.736 -1.618 1.00 97.62 112 SER A O 1
ATOM 892 N N . GLU A 1 113 ? 3.530 -10.536 -0.176 1.00 97.69 113 GLU A N 1
ATOM 893 C CA . GLU A 1 113 ? 2.881 -9.235 0.057 1.00 97.69 113 GLU A CA 1
ATOM 894 C C . GLU A 1 113 ? 3.806 -8.332 0.880 1.00 97.69 113 GLU A C 1
ATOM 896 O O . GLU A 1 113 ? 4.060 -7.200 0.473 1.00 97.69 113 GLU A O 1
ATOM 901 N N . THR A 1 114 ? 4.395 -8.854 1.959 1.00 98.00 114 THR A N 1
ATOM 902 C CA . THR A 1 114 ? 5.372 -8.165 2.813 1.00 98.00 114 THR A CA 1
ATOM 903 C C . THR A 1 114 ? 6.579 -7.662 2.025 1.00 98.00 114 THR A C 1
ATOM 905 O O . THR A 1 114 ? 6.978 -6.505 2.184 1.00 98.00 114 THR A O 1
ATOM 908 N N . GLU A 1 115 ? 7.142 -8.467 1.118 1.00 98.00 115 GLU A N 1
ATOM 909 C CA . GLU A 1 115 ? 8.228 -8.010 0.243 1.00 98.00 115 GLU A CA 1
ATOM 910 C C . GLU A 1 115 ? 7.763 -6.883 -0.690 1.00 98.00 115 GLU A C 1
ATOM 912 O O . GLU A 1 115 ? 8.435 -5.858 -0.825 1.00 98.00 115 GLU A O 1
ATOM 917 N N . SER A 1 116 ? 6.589 -7.032 -1.304 1.00 98.38 116 SER A N 1
ATOM 918 C CA . SER A 1 116 ? 6.048 -6.039 -2.238 1.00 98.38 116 SER A CA 1
ATOM 919 C C . SER A 1 116 ? 5.732 -4.714 -1.542 1.00 98.38 116 SER A C 1
ATOM 921 O O . SER A 1 116 ? 6.078 -3.650 -2.050 1.00 98.38 116 SER A O 1
ATOM 923 N N . GLN A 1 117 ? 5.156 -4.760 -0.341 1.00 98.12 117 GLN A N 1
ATOM 924 C CA . GLN A 1 117 ? 4.845 -3.586 0.474 1.00 98.12 117 GLN A CA 1
ATOM 925 C C . GLN A 1 117 ? 6.111 -2.931 1.051 1.00 98.12 117 GLN A C 1
ATOM 927 O O . GLN A 1 117 ? 6.155 -1.703 1.171 1.00 98.12 117 GLN A O 1
ATOM 932 N N . ARG A 1 118 ? 7.177 -3.701 1.324 1.00 97.88 118 ARG A N 1
ATOM 933 C CA . ARG A 1 118 ? 8.518 -3.172 1.641 1.00 97.88 118 ARG A CA 1
ATOM 934 C C . ARG A 1 118 ? 9.090 -2.385 0.461 1.00 97.88 118 ARG A C 1
ATOM 936 O O . ARG A 1 118 ? 9.477 -1.233 0.641 1.00 97.88 118 ARG A O 1
ATOM 943 N N . TRP A 1 119 ? 9.059 -2.940 -0.752 1.00 98.31 119 TRP A N 1
ATOM 944 C CA . TRP A 1 119 ? 9.473 -2.222 -1.964 1.00 98.31 119 TRP A CA 1
ATOM 945 C C . TRP A 1 119 ? 8.632 -0.965 -2.218 1.00 98.31 119 TRP A C 1
ATOM 947 O O . TRP A 1 119 ? 9.191 0.115 -2.403 1.00 98.31 119 TRP A O 1
ATOM 957 N N . MET A 1 120 ? 7.300 -1.064 -2.157 1.00 98.25 120 MET A N 1
ATOM 958 C CA . MET A 1 120 ? 6.396 0.085 -2.306 1.00 98.25 120 MET A CA 1
ATOM 959 C C . MET A 1 120 ? 6.692 1.181 -1.271 1.00 98.25 120 MET A C 1
ATOM 961 O O . MET A 1 120 ? 6.745 2.358 -1.623 1.00 98.25 120 MET A O 1
ATOM 965 N N . THR A 1 121 ? 6.930 0.809 -0.009 1.00 96.94 121 THR A N 1
ATOM 966 C CA . THR A 1 121 ? 7.302 1.738 1.072 1.00 96.94 121 THR A CA 1
ATOM 967 C C . THR A 1 121 ? 8.628 2.436 0.786 1.00 96.94 121 THR A C 1
ATOM 969 O O . THR A 1 121 ? 8.697 3.662 0.865 1.00 96.94 121 THR A O 1
ATOM 972 N N . ASN A 1 122 ? 9.664 1.685 0.411 1.00 96.94 122 ASN A N 1
ATOM 973 C CA . ASN A 1 122 ? 10.994 2.242 0.184 1.00 96.94 122 ASN A CA 1
ATOM 974 C C . ASN A 1 122 ? 11.016 3.173 -1.045 1.00 96.94 122 ASN A C 1
ATOM 976 O O . ASN A 1 122 ? 11.556 4.275 -0.965 1.00 96.94 122 ASN A O 1
ATOM 980 N N . ILE A 1 123 ? 10.357 2.804 -2.153 1.00 97.31 123 ILE A N 1
ATOM 981 C CA . ILE A 1 123 ? 10.267 3.666 -3.349 1.00 97.31 123 ILE A CA 1
ATOM 982 C C . ILE A 1 123 ? 9.486 4.955 -3.029 1.00 97.31 123 ILE A C 1
ATOM 984 O O . ILE A 1 123 ? 9.926 6.042 -3.408 1.00 97.31 123 ILE A O 1
ATOM 988 N N . ARG A 1 124 ? 8.378 4.875 -2.269 1.00 96.44 124 ARG A N 1
ATOM 989 C CA . ARG A 1 124 ? 7.656 6.066 -1.771 1.00 96.44 124 ARG A CA 1
ATOM 990 C C . ARG A 1 124 ? 8.573 6.971 -0.934 1.00 96.44 124 ARG A C 1
ATOM 992 O O . ARG A 1 124 ? 8.552 8.182 -1.129 1.00 96.44 124 ARG A O 1
ATOM 999 N N . GLN A 1 125 ? 9.409 6.403 -0.059 1.00 94.56 125 GLN A N 1
ATOM 1000 C CA . GLN A 1 125 ? 10.362 7.159 0.768 1.00 94.56 125 GLN A CA 1
ATOM 1001 C C . GLN A 1 125 ? 11.499 7.818 -0.035 1.00 94.56 125 GLN A C 1
ATOM 1003 O O . GLN A 1 125 ? 11.946 8.900 0.349 1.00 94.56 125 GLN A O 1
ATOM 1008 N N . LEU A 1 126 ? 11.946 7.227 -1.149 1.00 94.94 126 LEU A N 1
ATOM 1009 C CA . LEU A 1 126 ? 12.906 7.871 -2.056 1.00 94.94 126 LEU A CA 1
ATOM 1010 C C . LEU A 1 126 ? 12.268 9.049 -2.815 1.00 94.94 126 LEU A C 1
ATOM 1012 O O . LEU A 1 126 ? 12.857 10.132 -2.866 1.00 94.94 126 LEU A O 1
ATOM 1016 N N . LEU A 1 127 ? 11.050 8.862 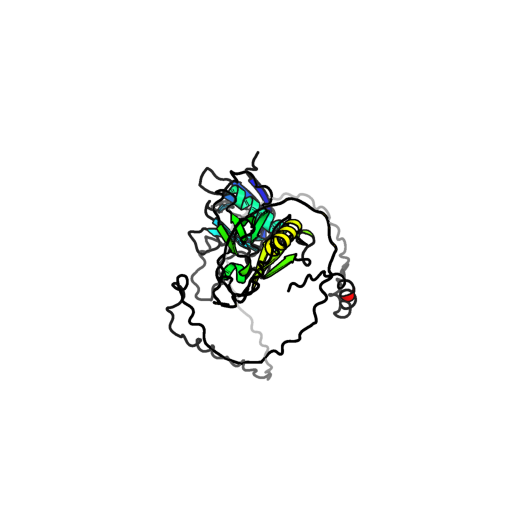-3.343 1.00 94.56 127 LEU A N 1
ATOM 1017 C CA . LEU A 1 127 ? 10.283 9.899 -4.053 1.00 94.56 127 LEU A CA 1
ATOM 1018 C C . LEU A 1 127 ? 9.948 11.094 -3.145 1.00 94.56 127 LEU A C 1
ATOM 1020 O O . LEU A 1 127 ? 10.165 12.247 -3.519 1.00 94.56 127 LEU A O 1
ATOM 1024 N N . LYS A 1 128 ? 9.444 10.817 -1.938 1.00 93.50 128 LYS A N 1
ATOM 1025 C CA . LYS A 1 128 ? 9.043 11.799 -0.923 1.00 93.50 128 LYS A CA 1
ATOM 1026 C C . LYS A 1 128 ? 9.619 11.318 0.422 1.00 93.50 128 LYS A C 1
ATOM 1028 O O . LYS A 1 128 ? 9.067 10.408 1.029 1.00 93.50 128 LYS A O 1
ATOM 1033 N N . PRO A 1 129 ? 10.738 11.865 0.927 1.00 92.00 129 PRO A N 1
ATOM 1034 C CA . PRO A 1 129 ? 11.256 11.469 2.240 1.00 92.00 129 PRO A CA 1
ATOM 1035 C C . PRO A 1 129 ? 10.290 11.818 3.382 1.00 92.00 129 PRO A C 1
ATOM 1037 O O . PRO A 1 129 ? 9.595 12.836 3.328 1.00 92.00 129 PRO A O 1
ATOM 1040 N N . ARG A 1 130 ? 10.230 10.996 4.440 1.00 91.12 130 ARG A N 1
ATOM 1041 C CA . ARG A 1 130 ? 9.543 11.366 5.695 1.00 91.12 130 ARG A CA 1
ATOM 1042 C C . ARG A 1 130 ? 10.325 12.509 6.352 1.00 91.12 130 ARG A C 1
ATOM 1044 O O . ARG A 1 130 ? 11.512 12.352 6.621 1.00 91.12 130 ARG A O 1
ATOM 1051 N N . LYS A 1 131 ? 9.659 13.637 6.615 1.00 89.00 131 LYS A N 1
ATOM 1052 C CA . LYS A 1 131 ? 10.240 14.797 7.324 1.00 89.00 131 LYS A CA 1
ATOM 1053 C C . LYS A 1 131 ? 9.991 14.767 8.833 1.00 89.00 131 LYS A C 1
ATOM 1055 O O . LYS A 1 131 ? 10.799 15.281 9.598 1.00 89.00 131 LYS A O 1
ATOM 1060 N N . LEU A 1 132 ? 8.856 14.203 9.238 1.00 88.50 132 LEU A N 1
ATOM 1061 C CA . LEU A 1 132 ? 8.296 14.315 10.584 1.00 88.50 132 LEU A CA 1
ATOM 1062 C C . LEU A 1 132 ? 8.509 13.015 11.373 1.00 88.50 132 LEU A C 1
ATOM 1064 O O . LEU A 1 132 ? 8.759 11.955 10.793 1.00 88.50 132 LEU A O 1
ATOM 1068 N N . LYS A 1 133 ? 8.485 13.092 12.706 1.00 88.62 133 LYS A N 1
ATOM 1069 C CA . LYS A 1 133 ? 8.646 11.908 13.566 1.00 88.62 133 LYS A CA 1
ATOM 1070 C C . LYS A 1 133 ? 7.330 11.132 13.635 1.00 88.62 133 LYS A C 1
ATOM 1072 O O . LYS A 1 133 ? 6.256 11.703 13.516 1.00 88.62 133 LYS A O 1
ATOM 1077 N N . PHE A 1 134 ? 7.430 9.822 13.830 1.00 87.69 134 PHE A N 1
ATOM 1078 C CA . PHE A 1 134 ? 6.267 8.954 14.005 1.00 87.69 134 PHE A CA 1
ATOM 1079 C C . PHE A 1 134 ? 5.560 9.281 15.328 1.00 87.69 134 PHE A C 1
ATOM 1081 O O . PHE A 1 134 ? 6.228 9.413 16.356 1.00 87.69 134 PHE A O 1
ATOM 1088 N N . ALA A 1 135 ? 4.235 9.423 15.304 1.00 90.62 135 ALA A N 1
ATOM 1089 C CA . ALA A 1 135 ? 3.459 9.712 16.504 1.00 90.62 135 ALA A CA 1
ATOM 1090 C C . ALA A 1 135 ? 3.277 8.438 17.356 1.00 90.62 135 ALA A C 1
ATOM 1092 O O . ALA A 1 135 ? 3.056 7.359 16.793 1.00 90.62 135 ALA A O 1
ATOM 1093 N N . PRO A 1 136 ? 3.339 8.519 18.698 1.00 93.31 136 PRO A N 1
ATOM 1094 C CA . PRO A 1 136 ? 2.983 7.390 19.554 1.00 93.31 136 PRO A CA 1
ATOM 1095 C C . PRO A 1 136 ? 1.504 7.029 19.348 1.00 93.31 136 PRO A C 1
ATOM 1097 O O . PRO A 1 136 ? 0.662 7.918 19.244 1.00 93.31 136 PRO A O 1
ATOM 1100 N N . GLY A 1 137 ? 1.190 5.733 19.260 1.00 94.56 137 GLY A N 1
ATOM 1101 C CA . GLY A 1 137 ? -0.169 5.266 18.943 1.00 94.56 137 GLY A CA 1
ATOM 1102 C C . GLY A 1 137 ? -0.597 5.488 17.483 1.00 94.56 137 GLY A C 1
ATOM 1103 O O . GLY A 1 137 ? -1.788 5.434 17.185 1.00 94.56 137 GLY A O 1
ATOM 1104 N N . SER A 1 138 ? 0.350 5.752 16.574 1.00 97.19 138 SER A N 1
ATOM 1105 C CA . SER A 1 138 ? 0.115 5.653 15.129 1.00 97.19 138 SER A CA 1
ATOM 1106 C C . SER A 1 138 ? 0.669 4.347 14.560 1.00 97.19 138 SER A C 1
ATOM 1108 O O . SER A 1 138 ? 1.561 3.736 15.146 1.00 97.19 138 SER A O 1
ATOM 1110 N N . TYR A 1 139 ? 0.144 3.931 13.408 1.00 98.00 139 TYR A N 1
ATOM 1111 C CA . TYR A 1 139 ? 0.525 2.713 12.696 1.00 98.00 139 TYR A CA 1
ATOM 1112 C C . TYR A 1 139 ? 0.836 3.034 11.237 1.00 98.00 139 TYR A C 1
ATOM 1114 O O . TYR A 1 139 ? -0.013 3.574 10.530 1.00 98.00 139 TYR A O 1
ATOM 1122 N N . LYS A 1 140 ? 2.025 2.670 10.739 1.00 97.56 140 LYS A N 1
ATOM 1123 C CA . LYS A 1 140 ? 2.306 2.777 9.298 1.00 97.56 140 LYS A CA 1
ATOM 1124 C C . LYS A 1 140 ? 1.459 1.739 8.559 1.00 97.56 140 LYS A C 1
ATOM 1126 O O . LYS A 1 140 ? 1.654 0.541 8.771 1.00 97.56 140 LYS A O 1
ATOM 1131 N N . VAL A 1 141 ? 0.582 2.192 7.667 1.00 98.38 141 VAL A N 1
ATOM 1132 C CA . VAL A 1 141 ? -0.300 1.330 6.867 1.00 98.38 141 VAL A CA 1
ATOM 1133 C C . VAL A 1 141 ? -0.151 1.570 5.368 1.00 98.38 141 VAL A C 1
ATOM 1135 O O . VAL A 1 141 ? 0.202 2.660 4.914 1.00 98.38 141 VAL A O 1
ATOM 1138 N N . SER A 1 142 ? -0.448 0.536 4.585 1.00 98.44 142 SER A N 1
ATOM 1139 C CA . SER A 1 142 ? -0.505 0.581 3.122 1.00 98.44 142 SER A CA 1
ATOM 1140 C C . SER A 1 142 ? -1.707 -0.231 2.643 1.00 98.44 142 SER A C 1
ATOM 1142 O O . SER A 1 142 ? -1.916 -1.350 3.108 1.00 98.44 142 SER A O 1
ATOM 1144 N N . MET A 1 143 ? -2.509 0.312 1.729 1.00 98.31 143 MET A N 1
ATOM 1145 C CA . MET A 1 143 ? -3.671 -0.391 1.184 1.00 98.31 143 MET A CA 1
ATOM 1146 C C . MET A 1 143 ? -3.233 -1.592 0.330 1.00 98.31 143 MET A C 1
ATOM 1148 O O . MET A 1 143 ? -2.318 -1.496 -0.497 1.00 98.31 143 MET A O 1
ATOM 1152 N N . VAL A 1 144 ? -3.906 -2.728 0.511 1.00 98.19 144 VAL A N 1
ATOM 1153 C CA . VAL A 1 144 ? -3.791 -3.900 -0.363 1.00 98.19 144 VAL A CA 1
ATOM 1154 C C . VAL A 1 144 ? -4.939 -3.840 -1.368 1.00 98.19 144 VAL A C 1
ATOM 1156 O O . VAL A 1 144 ? -6.025 -4.361 -1.131 1.00 98.19 144 VAL A O 1
ATOM 1159 N N . ASP A 1 145 ? -4.727 -3.118 -2.471 1.00 98.12 145 ASP A N 1
ATOM 1160 C CA . ASP A 1 145 ? -5.823 -2.671 -3.336 1.00 98.12 145 ASP A CA 1
ATOM 1161 C C . ASP A 1 145 ? -6.644 -3.812 -3.964 1.00 98.12 145 ASP A C 1
ATOM 1163 O O . ASP A 1 145 ? -6.246 -4.405 -4.975 1.00 98.12 145 ASP A O 1
ATOM 1167 N N . ASN A 1 146 ? -7.851 -4.035 -3.441 1.00 97.06 146 ASN A N 1
ATOM 1168 C CA . ASN A 1 146 ? -8.842 -4.990 -3.943 1.00 97.06 146 ASN A CA 1
ATOM 1169 C C . ASN A 1 146 ? -9.850 -4.288 -4.890 1.00 97.06 146 ASN A C 1
ATOM 1171 O O . ASN A 1 146 ? -9.477 -3.333 -5.575 1.00 97.06 146 ASN A O 1
ATOM 1175 N N . LEU A 1 147 ? -11.091 -4.772 -5.023 1.00 97.19 147 LEU A N 1
ATOM 1176 C CA . LEU A 1 147 ? -12.127 -4.078 -5.809 1.00 97.19 147 LEU A CA 1
ATOM 1177 C C . LEU A 1 147 ? -12.785 -2.933 -5.014 1.00 97.19 147 LEU A C 1
ATOM 1179 O O . LEU A 1 147 ? -13.023 -1.861 -5.569 1.00 97.19 147 LEU A O 1
ATOM 1183 N N . HIS A 1 148 ? -13.011 -3.138 -3.715 1.00 98.19 148 HIS A N 1
ATOM 1184 C CA . HIS A 1 148 ? -13.707 -2.206 -2.823 1.00 98.19 148 HIS A CA 1
ATOM 1185 C C . HIS A 1 148 ? -12.899 -0.938 -2.544 1.00 98.19 148 HIS A C 1
ATOM 1187 O O . HIS A 1 148 ? -13.427 0.170 -2.640 1.00 98.19 148 HIS A O 1
ATOM 1193 N N . SER A 1 149 ? -11.586 -1.068 -2.312 1.00 98.00 149 SER A N 1
ATOM 1194 C CA . SER A 1 149 ? -10.685 0.084 -2.156 1.00 98.00 149 SER A CA 1
ATOM 1195 C C . SER A 1 149 ? -10.605 0.926 -3.436 1.00 98.00 149 SER A C 1
ATOM 1197 O O . SER A 1 149 ? -10.421 2.137 -3.376 1.00 98.00 149 SER A O 1
ATOM 1199 N N . LYS A 1 150 ? -10.797 0.311 -4.613 1.00 97.00 150 LYS A N 1
ATOM 1200 C CA . LYS A 1 150 ? -10.833 1.024 -5.898 1.00 97.00 150 LYS A CA 1
ATOM 1201 C C . LYS A 1 150 ? -12.167 1.733 -6.117 1.00 97.00 150 LYS A C 1
ATOM 1203 O O . LYS A 1 150 ? -12.158 2.897 -6.504 1.00 97.00 150 LYS A O 1
ATOM 1208 N N . ALA A 1 151 ? -13.291 1.078 -5.814 1.00 97.50 151 ALA A N 1
ATOM 1209 C CA . ALA A 1 151 ? -14.623 1.687 -5.873 1.00 97.50 151 ALA A CA 1
ATOM 1210 C C . ALA A 1 151 ? -14.758 2.890 -4.920 1.00 97.50 151 ALA A C 1
ATOM 1212 O O . ALA A 1 151 ? -15.293 3.926 -5.298 1.00 97.50 151 ALA A O 1
ATOM 1213 N N . SER A 1 152 ? -14.189 2.783 -3.717 1.00 97.50 152 SER A N 1
ATOM 1214 C CA . SER A 1 152 ? -14.145 3.858 -2.715 1.00 97.50 152 SER A CA 1
ATOM 1215 C C . SER A 1 152 ? -13.015 4.879 -2.919 1.00 97.50 152 SER A C 1
ATOM 1217 O O . SER A 1 152 ? -12.835 5.746 -2.068 1.00 97.50 152 SER A O 1
ATOM 1219 N N . GLY A 1 153 ? -12.242 4.816 -4.009 1.00 96.81 153 GLY A N 1
ATOM 1220 C CA . GLY A 1 153 ? -11.193 5.798 -4.332 1.00 96.81 153 GLY A CA 1
ATOM 1221 C C . GLY A 1 153 ? -9.886 5.693 -3.528 1.00 96.81 153 GLY A C 1
ATOM 1222 O O . GLY A 1 153 ? -8.938 6.412 -3.830 1.00 96.81 153 GLY A O 1
ATOM 1223 N N . LEU A 1 154 ? -9.778 4.756 -2.583 1.00 97.75 154 LEU A N 1
ATOM 1224 C CA . LEU A 1 154 ? -8.632 4.510 -1.688 1.00 97.75 154 LEU A CA 1
ATOM 1225 C C . LEU A 1 154 ? -7.389 3.901 -2.383 1.00 97.75 154 LEU A C 1
ATOM 1227 O O . LEU A 1 154 ? -6.577 3.226 -1.748 1.00 97.75 154 LEU A O 1
ATOM 1231 N N . THR A 1 155 ? -7.238 4.084 -3.698 1.00 97.00 155 THR A N 1
ATOM 1232 C CA . THR A 1 155 ? -6.258 3.343 -4.510 1.00 97.00 155 THR A CA 1
ATOM 1233 C C . THR A 1 155 ? -4.821 3.768 -4.212 1.00 97.00 155 THR A C 1
ATOM 1235 O O . THR A 1 155 ? -4.420 4.889 -4.517 1.00 97.00 155 THR A O 1
ATOM 1238 N N . GLY A 1 156 ? -4.016 2.846 -3.685 1.00 96.75 156 GLY A N 1
ATOM 1239 C CA . GLY A 1 156 ? -2.615 3.089 -3.339 1.00 96.75 156 GLY A CA 1
ATOM 1240 C C . GLY A 1 156 ? -2.405 3.907 -2.066 1.00 96.75 156 GLY A C 1
ATOM 1241 O O . GLY A 1 156 ? -1.280 4.362 -1.844 1.00 96.75 156 GLY A O 1
ATOM 1242 N N . LEU A 1 157 ? -3.451 4.086 -1.246 1.00 97.94 157 LEU A N 1
ATOM 1243 C CA . LEU A 1 157 ? -3.387 4.805 0.026 1.00 97.94 157 LEU A CA 1
ATOM 1244 C C . LEU A 1 157 ? -2.241 4.270 0.899 1.00 97.94 157 LEU A C 1
ATOM 1246 O O . LEU A 1 157 ? -2.081 3.062 1.086 1.00 97.94 157 LEU A O 1
ATOM 1250 N N . TYR A 1 158 ? -1.445 5.185 1.440 1.00 97.88 158 TYR A N 1
ATOM 1251 C CA . TYR A 1 158 ? -0.317 4.898 2.317 1.00 97.88 158 TYR A CA 1
ATOM 1252 C C . TYR A 1 158 ? -0.162 6.053 3.293 1.00 97.88 158 TYR A C 1
ATOM 1254 O O . TYR A 1 158 ? -0.154 7.212 2.879 1.00 97.88 158 TYR A O 1
ATOM 1262 N N . GLY A 1 159 ? -0.067 5.737 4.579 1.00 97.50 159 GLY A N 1
ATOM 1263 C CA . GLY A 1 159 ? -0.219 6.737 5.624 1.00 97.50 159 GLY A CA 1
ATOM 1264 C C . GLY A 1 159 ? 0.201 6.247 6.999 1.00 97.50 159 GLY A C 1
ATOM 1265 O O . GLY A 1 159 ? 0.489 5.065 7.200 1.00 97.50 159 GLY A O 1
ATOM 1266 N N . ASP A 1 160 ? 0.185 7.172 7.950 1.00 97.88 160 ASP A N 1
ATOM 1267 C CA . ASP A 1 160 ? 0.177 6.855 9.373 1.00 97.88 160 ASP A CA 1
ATOM 1268 C C . ASP A 1 160 ? -1.278 6.893 9.864 1.00 97.88 160 ASP A C 1
ATOM 1270 O O . ASP A 1 160 ? -1.951 7.922 9.771 1.00 97.88 160 ASP A O 1
ATOM 1274 N N . LEU A 1 161 ? -1.779 5.748 10.327 1.00 98.31 161 LEU A N 1
ATOM 1275 C CA . LEU A 1 161 ? -3.137 5.550 10.832 1.00 98.31 161 LEU A CA 1
ATOM 1276 C C . LEU A 1 161 ? -3.177 5.795 12.342 1.00 98.31 161 LEU A C 1
ATOM 1278 O O . LEU A 1 161 ? -2.365 5.226 13.068 1.00 98.31 161 LEU A O 1
ATOM 1282 N N . THR A 1 162 ? -4.139 6.584 12.822 1.00 97.69 162 THR A N 1
ATOM 1283 C CA . THR A 1 162 ? -4.472 6.713 14.249 1.00 97.69 162 THR A CA 1
ATOM 1284 C C . THR A 1 162 ? -5.958 6.452 14.499 1.00 97.69 162 THR A C 1
ATOM 1286 O O . THR A 1 162 ? -6.832 6.904 13.760 1.00 97.69 162 THR A O 1
ATOM 1289 N N . THR A 1 163 ? -6.256 5.719 15.569 1.00 96.81 163 THR A N 1
ATOM 1290 C CA . THR A 1 163 ? -7.621 5.470 16.058 1.00 96.81 163 THR A CA 1
ATOM 1291 C C . THR A 1 163 ? -7.978 6.464 17.161 1.00 96.81 163 THR A C 1
ATOM 1293 O O . THR A 1 163 ? -7.149 6.737 18.029 1.00 96.81 163 THR A O 1
ATOM 1296 N N . ASN A 1 164 ? -9.203 6.983 17.170 1.00 94.38 164 ASN A N 1
ATOM 1297 C CA . ASN A 1 164 ? -9.706 7.879 18.214 1.00 94.38 164 ASN A CA 1
ATOM 1298 C C . ASN A 1 164 ? -11.201 7.629 18.494 1.00 94.38 164 ASN A C 1
ATOM 1300 O O . ASN A 1 164 ? -11.819 6.764 17.882 1.00 94.38 164 ASN A O 1
ATOM 1304 N N . THR A 1 165 ? -11.804 8.390 19.408 1.00 93.12 165 THR A N 1
ATOM 1305 C CA . THR A 1 165 ? -13.216 8.229 19.808 1.00 93.12 165 THR A CA 1
ATOM 1306 C C . THR A 1 165 ? -14.236 8.504 18.697 1.00 93.12 165 THR A C 1
ATOM 1308 O O . THR A 1 165 ? -15.367 8.038 18.799 1.00 93.12 165 THR A O 1
ATOM 1311 N N . SER A 1 166 ? -13.858 9.220 17.634 1.00 94.62 166 SER A N 1
ATOM 1312 C CA . SER A 1 166 ? -14.726 9.537 16.490 1.00 94.62 166 SER A CA 1
ATOM 1313 C C . SER A 1 166 ? -14.564 8.564 15.317 1.00 94.62 166 SER A C 1
ATOM 1315 O O . SER A 1 166 ? -15.502 8.386 14.539 1.00 94.62 166 SER A O 1
ATOM 1317 N N . GLY A 1 167 ? -13.387 7.948 15.163 1.00 96.81 167 GLY A N 1
ATOM 1318 C CA . GLY A 1 167 ? -13.108 7.051 14.045 1.00 96.81 167 GLY A CA 1
ATOM 1319 C C . GLY A 1 167 ? -11.634 6.696 13.844 1.00 96.81 167 GLY A C 1
ATOM 1320 O O . GLY A 1 167 ? -10.809 6.758 14.761 1.00 96.81 167 GLY A O 1
ATOM 1321 N N . VAL A 1 168 ? -11.313 6.341 12.601 1.00 98.12 168 VAL A N 1
ATOM 1322 C CA . VAL A 1 168 ? -9.989 5.940 12.117 1.00 98.12 168 VAL A CA 1
ATOM 1323 C C . VAL A 1 168 ? -9.488 6.979 11.114 1.00 98.12 168 VAL A C 1
ATOM 1325 O O . VAL A 1 168 ? -10.061 7.140 10.039 1.00 98.12 168 VAL A O 1
ATOM 1328 N N . VAL A 1 169 ? -8.400 7.671 11.450 1.00 98.31 169 VAL A N 1
ATOM 1329 C CA . VAL A 1 169 ? -7.801 8.730 10.624 1.00 98.31 169 VAL A CA 1
ATOM 1330 C C . VAL A 1 169 ? -6.517 8.209 9.990 1.00 98.31 169 VAL A C 1
ATOM 1332 O O . VAL A 1 169 ? -5.699 7.605 10.677 1.00 98.31 169 VAL A O 1
ATOM 1335 N N . ILE A 1 170 ? -6.304 8.468 8.700 1.00 98.38 170 ILE A N 1
ATOM 1336 C CA . ILE A 1 170 ? -5.059 8.149 7.989 1.00 98.38 170 ILE A CA 1
ATOM 1337 C C . ILE A 1 170 ? -4.445 9.449 7.466 1.00 98.38 170 ILE A C 1
ATOM 1339 O O . ILE A 1 170 ? -5.083 10.191 6.717 1.00 98.38 170 ILE A O 1
ATOM 1343 N N . LYS A 1 171 ? -3.199 9.726 7.861 1.00 97.75 171 LYS A N 1
ATOM 1344 C CA . LYS A 1 171 ? -2.447 10.937 7.500 1.00 97.75 171 LYS A CA 1
ATOM 1345 C C . LYS A 1 171 ? -1.331 10.665 6.494 1.00 97.75 171 LYS A C 1
ATOM 1347 O O . LYS A 1 171 ? -0.735 9.588 6.510 1.00 97.75 171 LYS A O 1
ATOM 1352 N N . ASP A 1 172 ? -0.987 11.658 5.675 1.00 96.06 172 ASP A N 1
ATOM 1353 C CA . ASP A 1 172 ? 0.195 11.603 4.812 1.00 96.06 172 ASP A CA 1
ATOM 1354 C C . ASP A 1 172 ? 1.484 11.597 5.647 1.00 96.06 172 ASP A C 1
ATOM 1356 O O . ASP A 1 172 ? 1.712 12.458 6.497 1.00 96.06 172 ASP A O 1
ATOM 1360 N N . VAL A 1 173 ? 2.369 10.652 5.329 1.00 94.12 173 VAL A N 1
ATOM 1361 C CA . VAL A 1 173 ? 3.648 10.381 6.016 1.00 94.12 173 VAL A CA 1
ATOM 1362 C C . VAL A 1 173 ? 4.658 11.552 5.946 1.00 94.12 173 VAL A C 1
ATOM 1364 O O . VAL A 1 173 ? 5.738 11.495 6.549 1.00 94.12 173 VAL A O 1
ATOM 1367 N N . HIS A 1 174 ? 4.349 12.615 5.197 1.00 91.94 174 HIS A N 1
ATOM 1368 C CA . HIS A 1 174 ? 5.284 13.671 4.809 1.00 91.94 174 HIS A CA 1
ATOM 1369 C C . HIS A 1 174 ? 4.749 15.097 5.027 1.00 91.94 174 HIS A C 1
ATOM 1371 O O . HIS A 1 174 ? 5.571 16.000 5.201 1.00 91.94 174 HIS A O 1
ATOM 1377 N N . SER A 1 175 ? 3.427 15.303 5.009 1.00 92.69 175 SER A N 1
ATOM 1378 C CA . SER A 1 175 ? 2.757 16.580 5.313 1.00 92.69 175 SER A CA 1
ATOM 1379 C C . SER A 1 175 ? 1.845 16.550 6.547 1.00 92.69 175 SER A C 1
ATOM 1381 O O . SER A 1 175 ? 1.394 17.612 6.960 1.00 92.69 175 SER A O 1
ATOM 1383 N N . GLU A 1 176 ? 1.574 15.381 7.146 1.00 93.19 176 GLU A N 1
ATOM 1384 C CA . GLU A 1 176 ? 0.597 15.177 8.241 1.00 93.19 176 GLU A CA 1
ATOM 1385 C C . GLU A 1 176 ? -0.863 15.571 7.926 1.00 93.19 176 GLU A C 1
ATOM 1387 O O . GLU A 1 176 ? -1.740 15.463 8.792 1.00 93.19 176 GLU A O 1
ATOM 1392 N N . GLU A 1 177 ? -1.147 15.956 6.680 1.00 96.19 177 GLU A N 1
ATOM 1393 C CA . GLU A 1 177 ? -2.493 16.192 6.158 1.00 96.19 177 GLU A CA 1
ATOM 1394 C C . GLU A 1 177 ? -3.333 14.913 6.265 1.00 96.19 177 GLU A C 1
ATOM 1396 O O . GLU A 1 177 ? -2.840 13.808 6.023 1.00 96.19 177 GLU A O 1
ATOM 1401 N N . ILE A 1 178 ? -4.610 15.052 6.624 1.00 97.56 178 ILE A N 1
ATOM 1402 C CA . ILE A 1 178 ? -5.546 13.925 6.653 1.00 97.56 178 ILE A CA 1
ATOM 1403 C C . ILE A 1 178 ? -5.838 13.520 5.207 1.00 97.56 178 ILE A C 1
ATOM 1405 O O . ILE A 1 178 ? -6.423 14.294 4.454 1.00 97.56 178 ILE A O 1
ATOM 1409 N N . LEU A 1 179 ? -5.431 12.306 4.835 1.00 97.62 179 LEU A N 1
ATOM 1410 C CA . LEU A 1 179 ? -5.774 11.696 3.552 1.00 97.62 179 LEU A CA 1
ATOM 1411 C C . LEU A 1 179 ? -7.200 11.144 3.596 1.00 97.62 179 LEU A C 1
ATOM 1413 O O . LEU A 1 179 ? -7.969 11.345 2.664 1.00 97.62 179 LEU A O 1
ATOM 1417 N N . GLU A 1 180 ? -7.538 10.449 4.684 1.00 98.12 180 GLU A N 1
ATOM 1418 C CA . GLU A 1 180 ? -8.821 9.774 4.876 1.00 98.12 180 GLU A CA 1
ATOM 1419 C C . GLU A 1 180 ? -9.240 9.779 6.350 1.00 98.12 180 GLU A C 1
ATOM 1421 O O . GLU A 1 180 ? -8.401 9.780 7.255 1.00 98.12 180 GLU A O 1
ATOM 1426 N N . ASN A 1 181 ? -10.549 9.751 6.587 1.00 98.12 181 ASN A N 1
ATOM 1427 C CA . ASN A 1 181 ? -11.153 9.680 7.914 1.00 98.12 181 ASN A CA 1
ATOM 1428 C C . ASN A 1 181 ? -12.424 8.826 7.840 1.00 98.12 181 ASN A C 1
ATOM 1430 O O . ASN A 1 181 ? -13.413 9.264 7.254 1.00 98.12 181 ASN A O 1
ATOM 1434 N N . PHE A 1 182 ? -12.384 7.631 8.426 1.00 98.19 182 PHE A N 1
ATOM 1435 C CA . PHE A 1 182 ? -13.514 6.706 8.490 1.00 98.19 182 PHE A CA 1
ATOM 1436 C C . PHE A 1 182 ? -14.193 6.814 9.852 1.00 98.19 182 PHE A C 1
ATOM 1438 O O . PHE A 1 182 ? -13.523 6.710 10.882 1.00 98.19 182 PHE A O 1
ATOM 1445 N N . LYS A 1 183 ? -15.511 6.992 9.887 1.00 97.44 183 LYS A N 1
ATOM 1446 C CA . LYS A 1 183 ? -16.272 7.033 11.147 1.00 97.44 183 LYS A CA 1
ATOM 1447 C C . LYS A 1 183 ? -16.555 5.621 11.660 1.00 97.44 183 LYS A C 1
ATOM 1449 O O . LYS A 1 183 ? -16.687 4.693 10.869 1.00 97.44 183 LYS A O 1
ATOM 1454 N N . TRP A 1 184 ? -16.735 5.440 12.970 1.00 96.62 184 TRP A N 1
ATOM 1455 C CA . TRP A 1 184 ? -17.022 4.107 13.530 1.00 96.62 184 TRP A CA 1
ATOM 1456 C C . TRP A 1 184 ? -18.328 3.464 13.029 1.00 96.62 184 TRP A C 1
ATOM 1458 O O . TRP A 1 184 ? -18.420 2.246 13.032 1.00 96.62 184 TRP A O 1
ATOM 1468 N N . ASN A 1 185 ? -19.310 4.240 12.563 1.00 96.06 185 ASN A N 1
ATOM 1469 C CA . ASN A 1 185 ? -20.541 3.741 11.932 1.00 96.06 185 ASN A CA 1
ATOM 1470 C C . ASN A 1 185 ? -20.362 3.295 10.466 1.00 96.06 185 ASN A C 1
ATOM 1472 O O . ASN A 1 185 ? -21.175 2.531 9.953 1.00 96.06 185 ASN A O 1
ATOM 1476 N N . GLU A 1 186 ? -19.267 3.686 9.807 1.00 97.56 186 GLU A N 1
ATOM 1477 C CA . GLU A 1 186 ? -18.903 3.224 8.457 1.00 97.56 186 GLU A CA 1
ATOM 1478 C C . GLU A 1 186 ? -18.193 1.849 8.490 1.00 97.56 186 GLU A C 1
ATOM 1480 O O . GLU A 1 186 ? -17.986 1.223 7.447 1.00 97.56 186 GLU A O 1
ATOM 1485 N N . LEU A 1 187 ? -17.809 1.367 9.682 1.00 97.75 187 LEU A N 1
ATOM 1486 C CA . LEU A 1 187 ? -16.976 0.181 9.912 1.00 97.75 187 LEU A CA 1
ATOM 1487 C C . LEU A 1 187 ? -17.709 -0.839 10.803 1.00 97.75 187 LEU A C 1
ATOM 1489 O O . LEU A 1 187 ? -18.298 -0.476 11.814 1.00 97.75 187 LEU A O 1
ATOM 1493 N N . ASN A 1 188 ? -17.655 -2.126 10.455 1.00 95.75 188 ASN A N 1
ATOM 1494 C CA . ASN A 1 188 ? -18.412 -3.184 11.139 1.00 95.75 188 ASN A CA 1
ATOM 1495 C C . ASN A 1 188 ? -17.521 -4.096 12.003 1.00 95.75 188 ASN A C 1
ATOM 1497 O O . ASN A 1 188 ? -17.707 -4.216 13.212 1.00 95.75 188 ASN A O 1
ATOM 1501 N N . GLN A 1 189 ? -16.534 -4.748 11.383 1.00 96.75 189 GLN A N 1
ATOM 1502 C CA . GLN A 1 189 ? -15.731 -5.803 12.005 1.00 96.75 189 GLN A CA 1
ATOM 1503 C C . GLN A 1 189 ? -14.269 -5.705 11.562 1.00 96.75 189 GLN A C 1
ATOM 1505 O O . GLN A 1 189 ? -13.975 -5.311 10.434 1.00 96.75 189 GLN A O 1
ATOM 1510 N N . PHE A 1 190 ? -13.361 -6.106 12.448 1.00 97.75 190 PHE A N 1
ATOM 1511 C CA . PHE A 1 190 ? -11.916 -6.088 12.237 1.00 97.75 190 PHE A CA 1
ATOM 1512 C C . PHE A 1 190 ? -11.351 -7.488 12.502 1.00 97.75 190 PHE A C 1
ATOM 1514 O O . PHE A 1 190 ? -11.700 -8.099 13.513 1.00 97.75 190 PHE A O 1
ATOM 1521 N N . HIS A 1 191 ? -10.484 -7.998 11.627 1.00 97.88 191 HIS A N 1
ATOM 1522 C CA . HIS A 1 191 ? -9.768 -9.262 11.846 1.00 97.88 191 HIS A CA 1
ATOM 1523 C C . HIS A 1 191 ? -8.388 -9.262 11.162 1.00 97.88 191 HIS A C 1
ATOM 1525 O O . HIS A 1 191 ? -8.058 -8.334 10.420 1.00 97.88 191 HIS A O 1
ATOM 1531 N N . LEU A 1 192 ? -7.551 -10.273 11.427 1.00 98.12 192 LEU A N 1
ATOM 1532 C CA . LEU A 1 192 ? -6.274 -10.470 10.724 1.00 98.12 192 LEU A CA 1
ATOM 1533 C C . LEU A 1 192 ? -6.367 -11.611 9.716 1.00 98.12 192 LEU A C 1
ATOM 1535 O O . LEU A 1 192 ? -6.969 -12.643 10.003 1.00 98.12 192 LEU A O 1
ATOM 1539 N N . VAL A 1 193 ? -5.677 -11.467 8.586 1.00 97.12 193 VAL A N 1
ATOM 1540 C CA . VAL A 1 193 ? -5.482 -12.575 7.647 1.00 97.12 193 VAL A CA 1
ATOM 1541 C C . VAL A 1 193 ? -4.511 -13.595 8.253 1.00 97.12 193 VAL A C 1
ATOM 1543 O O . VAL A 1 193 ? -3.351 -13.282 8.536 1.00 97.12 193 VAL A O 1
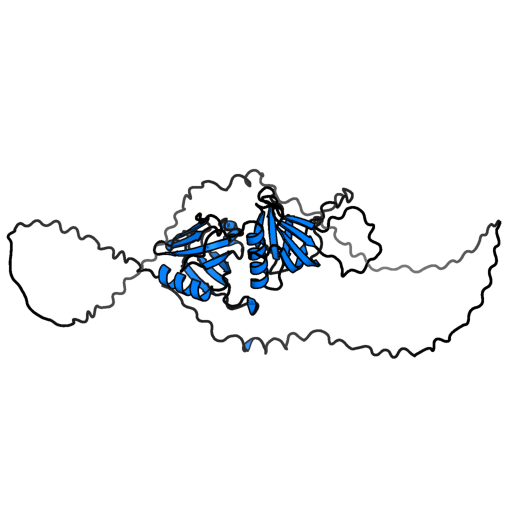ATOM 1546 N N . THR A 1 194 ? -4.987 -14.825 8.446 1.00 94.44 194 THR A N 1
ATOM 1547 C CA . THR A 1 194 ? -4.206 -15.966 8.957 1.00 94.44 194 THR A CA 1
ATOM 1548 C C . THR A 1 194 ? -3.613 -16.836 7.846 1.00 94.44 194 THR A C 1
ATOM 1550 O O . THR A 1 194 ? -2.569 -17.447 8.055 1.00 94.44 194 THR A O 1
ATOM 1553 N N . ALA A 1 195 ? -4.232 -16.867 6.662 1.00 90.56 195 ALA A N 1
ATOM 1554 C CA . ALA A 1 195 ? -3.789 -17.659 5.513 1.00 90.56 195 ALA A CA 1
ATOM 1555 C C . ALA A 1 195 ? -2.931 -16.840 4.530 1.00 90.56 195 ALA A C 1
ATOM 1557 O O . ALA A 1 195 ? -3.313 -15.748 4.115 1.00 90.56 195 ALA A O 1
ATOM 1558 N N . GLY A 1 196 ? -1.790 -17.381 4.098 1.00 91.69 196 GLY A N 1
ATOM 1559 C CA . GLY A 1 196 ? -0.893 -16.707 3.157 1.00 91.69 196 GLY A CA 1
ATOM 1560 C C . GLY A 1 196 ? 0.481 -17.367 3.081 1.00 91.69 196 GLY A C 1
ATOM 1561 O O . GLY A 1 196 ? 0.637 -18.537 3.429 1.00 91.69 196 GLY A O 1
ATOM 1562 N N . ARG A 1 197 ? 1.496 -16.612 2.645 1.00 94.38 197 ARG A N 1
ATOM 1563 C CA . ARG A 1 197 ? 2.897 -16.986 2.894 1.00 94.38 197 ARG A CA 1
ATOM 1564 C C . ARG A 1 197 ? 3.251 -16.698 4.356 1.00 94.38 197 ARG A C 1
ATOM 1566 O O . ARG A 1 197 ? 2.684 -15.752 4.896 1.00 94.38 197 ARG A O 1
ATOM 1573 N N . PRO A 1 198 ? 4.210 -17.415 4.974 1.00 95.25 198 PRO A N 1
ATOM 1574 C CA . PRO A 1 198 ? 4.630 -17.155 6.354 1.00 95.25 198 PRO A CA 1
ATOM 1575 C C . PRO A 1 198 ? 4.965 -15.681 6.632 1.00 95.25 198 PRO A C 1
ATOM 1577 O O . PRO A 1 198 ? 4.557 -15.157 7.662 1.00 95.25 198 PRO A O 1
ATOM 1580 N N . ASP A 1 199 ? 5.609 -14.999 5.677 1.00 94.38 199 ASP A N 1
ATOM 1581 C CA . ASP A 1 199 ? 5.968 -13.572 5.757 1.00 94.38 199 ASP A CA 1
ATOM 1582 C C . ASP A 1 199 ? 4.761 -12.613 5.804 1.00 94.38 199 ASP A C 1
ATOM 1584 O O . ASP A 1 199 ? 4.927 -11.444 6.147 1.00 94.38 199 ASP A O 1
ATOM 1588 N N . ASP A 1 200 ? 3.575 -13.074 5.394 1.00 95.81 200 ASP A N 1
ATOM 1589 C CA . ASP A 1 200 ? 2.351 -12.275 5.240 1.00 95.81 200 ASP A CA 1
ATOM 1590 C C . ASP A 1 200 ? 1.327 -12.552 6.369 1.00 95.81 200 ASP A C 1
ATOM 1592 O O . ASP A 1 200 ? 0.388 -11.773 6.570 1.00 95.81 200 ASP A O 1
ATOM 1596 N N . VAL A 1 201 ? 1.492 -13.658 7.112 1.00 95.06 201 VAL A N 1
ATOM 1597 C CA . VAL A 1 201 ? 0.583 -14.095 8.188 1.00 95.06 201 VAL A CA 1
ATOM 1598 C C . VAL A 1 201 ? 0.514 -13.037 9.286 1.00 95.06 201 VAL A C 1
ATOM 1600 O O . VAL A 1 201 ? 1.533 -12.636 9.841 1.00 95.06 201 VAL A O 1
ATOM 1603 N N . LYS A 1 202 ? -0.704 -12.608 9.642 1.00 96.12 202 LYS A N 1
ATOM 1604 C CA . LYS A 1 202 ? -0.957 -11.564 10.653 1.00 96.12 202 LYS A CA 1
ATOM 1605 C C . LYS A 1 202 ? -0.313 -10.197 10.330 1.00 96.12 202 LYS A C 1
ATOM 1607 O O . LYS A 1 202 ? -0.272 -9.344 11.211 1.00 96.12 202 LYS A O 1
ATOM 1612 N N . CYS A 1 203 ? 0.098 -9.943 9.079 1.00 97.75 203 CYS A N 1
ATOM 1613 C CA . CYS A 1 203 ? 0.550 -8.625 8.594 1.00 97.75 203 CYS A CA 1
ATOM 1614 C C . CYS A 1 203 ? -0.517 -7.850 7.795 1.00 97.75 203 CYS A C 1
ATOM 1616 O O . CYS A 1 203 ? -0.278 -6.714 7.382 1.00 97.75 203 CYS A O 1
ATOM 1618 N N . ILE A 1 204 ? -1.700 -8.432 7.571 1.00 98.31 204 ILE A N 1
ATOM 1619 C CA . ILE A 1 204 ? -2.838 -7.769 6.918 1.00 98.31 204 ILE A CA 1
ATOM 1620 C C . ILE A 1 204 ? -4.014 -7.737 7.896 1.00 98.31 204 ILE A C 1
ATOM 1622 O O . ILE A 1 204 ? -4.472 -8.786 8.352 1.00 98.31 204 ILE A O 1
ATOM 1626 N N . CYS A 1 205 ? -4.514 -6.538 8.190 1.00 98.50 205 CYS A N 1
ATOM 1627 C CA . CYS A 1 205 ? -5.777 -6.325 8.887 1.00 98.50 205 CYS A CA 1
ATOM 1628 C C . CYS A 1 205 ? -6.894 -6.109 7.858 1.00 98.50 205 CYS A C 1
ATOM 1630 O O . CYS A 1 205 ? -6.759 -5.274 6.961 1.00 98.50 205 CYS A O 1
ATOM 1632 N N . VAL A 1 206 ? -7.983 -6.865 7.979 1.00 98.56 206 VAL A N 1
ATOM 1633 C CA . VAL A 1 206 ? -9.193 -6.701 7.170 1.00 98.56 206 VAL A CA 1
ATOM 1634 C C . VAL A 1 206 ? -10.216 -5.915 7.977 1.00 98.56 206 VAL A C 1
ATOM 1636 O O . VAL A 1 206 ? -10.478 -6.223 9.142 1.00 98.56 206 VAL A O 1
ATOM 1639 N N . ILE A 1 207 ? -10.787 -4.897 7.340 1.00 98.50 207 ILE A N 1
ATOM 1640 C CA . ILE A 1 207 ? -11.822 -4.028 7.885 1.00 98.50 207 ILE A CA 1
ATOM 1641 C C . ILE A 1 207 ? -13.087 -4.209 7.046 1.00 98.50 207 ILE A C 1
ATOM 1643 O O . ILE A 1 207 ? -13.114 -3.846 5.870 1.00 98.50 207 ILE A O 1
ATOM 1647 N N . HIS A 1 208 ? -14.138 -4.752 7.652 1.00 98.44 208 HIS A N 1
ATOM 1648 C CA . HIS A 1 208 ? -15.468 -4.794 7.051 1.00 98.44 208 HIS A CA 1
ATOM 1649 C C . HIS A 1 208 ? -16.130 -3.419 7.160 1.00 98.44 208 HIS A C 1
ATOM 1651 O O . HIS A 1 208 ? -16.061 -2.768 8.202 1.00 98.44 208 HIS A O 1
ATOM 1657 N N . THR A 1 209 ? -16.809 -3.006 6.097 1.00 98.56 209 THR A N 1
ATOM 1658 C CA . THR A 1 209 ? -17.510 -1.719 5.980 1.00 98.56 209 THR A CA 1
ATOM 1659 C C . THR A 1 209 ? -19.026 -1.916 5.968 1.00 98.56 209 THR A C 1
ATOM 1661 O O . THR A 1 209 ? -19.512 -2.983 5.586 1.00 98.56 209 THR A O 1
ATOM 1664 N N . THR A 1 210 ? -19.770 -0.913 6.435 1.00 98.12 210 THR A N 1
ATOM 1665 C CA . THR A 1 210 ? -21.243 -0.913 6.496 1.00 98.12 210 THR A CA 1
ATOM 1666 C C . THR A 1 210 ? -21.863 -0.323 5.223 1.00 98.12 210 THR A C 1
ATOM 1668 O O . THR A 1 210 ? -21.163 0.110 4.310 1.00 98.12 210 THR A O 1
ATOM 1671 N N . GLU A 1 211 ? -23.194 -0.278 5.155 1.00 98.12 211 GLU A N 1
ATOM 1672 C CA . GLU A 1 211 ? -23.920 0.430 4.091 1.00 98.12 211 GLU A CA 1
ATOM 1673 C C . GLU A 1 211 ? -23.707 1.956 4.105 1.00 98.12 211 GLU A C 1
ATOM 1675 O O . GLU A 1 211 ? -23.842 2.594 3.064 1.00 98.12 211 GLU A O 1
ATOM 1680 N N . GLU A 1 212 ? -23.312 2.535 5.246 1.00 97.88 212 GLU A N 1
ATOM 1681 C CA . GLU A 1 212 ? -22.995 3.966 5.367 1.00 97.88 212 GLU A CA 1
ATOM 1682 C C . GLU A 1 212 ? -21.634 4.335 4.750 1.00 97.88 212 GLU A C 1
ATOM 1684 O O . GLU A 1 212 ? -21.366 5.506 4.467 1.00 97.88 212 GLU A O 1
ATOM 1689 N N . PHE A 1 213 ? -20.757 3.351 4.526 1.00 98.38 213 PHE A N 1
ATOM 1690 C CA . PHE A 1 213 ? -19.488 3.579 3.847 1.00 98.38 213 PHE A CA 1
ATOM 1691 C C . PHE A 1 213 ? -19.717 3.970 2.381 1.00 98.38 213 PHE A C 1
ATOM 1693 O O . PHE A 1 213 ? -20.582 3.434 1.694 1.00 98.38 213 PHE A O 1
ATOM 1700 N N . ARG A 1 214 ? -18.879 4.864 1.845 1.00 97.19 214 ARG A N 1
ATOM 1701 C CA . ARG A 1 214 ? -19.066 5.487 0.516 1.00 97.19 214 ARG A CA 1
ATOM 1702 C C . ARG A 1 214 ? -19.025 4.551 -0.709 1.00 97.19 214 ARG A C 1
ATOM 1704 O O . ARG A 1 214 ? -19.201 5.025 -1.827 1.00 97.19 214 ARG A O 1
ATOM 1711 N N . ALA A 1 215 ? -18.765 3.258 -0.520 1.00 97.62 215 ALA A N 1
ATOM 1712 C CA . ALA A 1 215 ? -18.889 2.218 -1.550 1.00 97.62 215 ALA A CA 1
ATOM 1713 C C . ALA A 1 215 ? -19.836 1.067 -1.138 1.00 97.62 215 ALA A C 1
ATOM 1715 O O . ALA A 1 215 ? -19.862 0.032 -1.799 1.00 97.62 215 ALA A O 1
ATOM 1716 N N . GLY A 1 216 ? -20.603 1.242 -0.058 1.00 98.19 216 GLY A N 1
ATOM 1717 C CA . GLY A 1 216 ? -21.435 0.215 0.560 1.00 98.19 216 GLY A CA 1
ATOM 1718 C C . GLY A 1 216 ? -20.632 -0.874 1.276 1.00 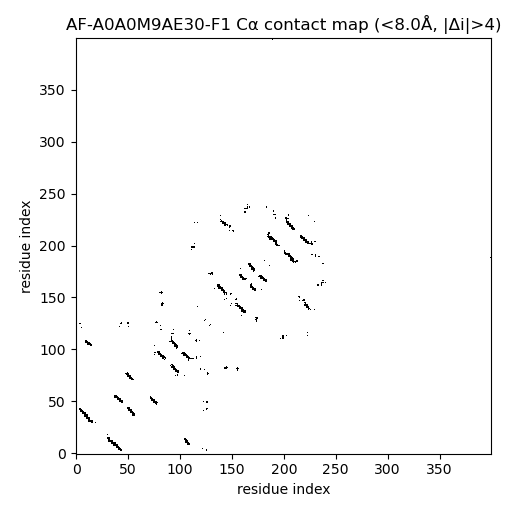98.19 216 GLY A C 1
ATOM 1719 O O . GLY A 1 216 ? -19.437 -0.729 1.545 1.00 98.19 216 GLY A O 1
ATOM 1720 N N . ILE A 1 217 ? -21.311 -1.987 1.558 1.00 98.38 217 ILE A N 1
ATOM 1721 C CA . ILE A 1 217 ? -20.767 -3.130 2.297 1.00 98.38 217 ILE A CA 1
ATOM 1722 C C . ILE A 1 217 ? -19.656 -3.822 1.495 1.00 98.38 217 ILE A C 1
ATOM 1724 O O . ILE A 1 217 ? -19.831 -4.177 0.329 1.00 98.38 217 ILE A O 1
ATOM 1728 N N . GLY A 1 218 ? -18.523 -4.069 2.150 1.00 98.38 218 GLY A N 1
ATOM 1729 C CA . GLY A 1 218 ? -17.378 -4.784 1.587 1.00 98.38 218 GLY A CA 1
ATOM 1730 C C . GLY A 1 218 ? -16.160 -4.759 2.510 1.00 98.38 218 GLY A C 1
ATOM 1731 O O . GLY A 1 218 ? -16.247 -4.335 3.664 1.00 98.38 218 GLY A O 1
ATOM 1732 N N . GLU A 1 219 ? -15.010 -5.200 2.006 1.00 98.50 219 GLU A N 1
ATOM 1733 C CA . GLU A 1 219 ? -13.775 -5.365 2.786 1.00 98.50 219 GLU A CA 1
ATOM 1734 C C . GLU A 1 219 ? -12.675 -4.401 2.326 1.00 98.50 219 GLU A C 1
ATOM 1736 O O . GLU A 1 219 ? -12.416 -4.256 1.129 1.00 98.50 219 GLU A O 1
ATOM 1741 N N . LEU A 1 220 ? -11.979 -3.771 3.272 1.00 98.62 220 LEU A N 1
ATOM 1742 C CA . LEU A 1 220 ? -10.741 -3.021 3.054 1.00 98.62 220 LEU A CA 1
ATOM 1743 C C . LEU A 1 220 ? -9.576 -3.790 3.686 1.00 98.62 220 LEU A C 1
ATOM 1745 O O . LEU A 1 220 ? -9.694 -4.282 4.803 1.00 98.62 220 LEU A O 1
ATOM 1749 N N . HIS A 1 221 ? -8.446 -3.890 2.988 1.00 98.50 221 HIS A N 1
ATOM 1750 C CA . HIS A 1 221 ? -7.291 -4.674 3.434 1.00 98.50 221 HIS A CA 1
ATOM 1751 C C . HIS A 1 221 ? -6.113 -3.729 3.689 1.00 98.50 221 HIS A C 1
ATOM 1753 O O . HIS A 1 221 ? -5.576 -3.137 2.753 1.00 98.50 221 HIS A O 1
ATOM 1759 N N . LEU A 1 222 ? -5.697 -3.588 4.946 1.00 98.44 222 LEU A N 1
ATOM 1760 C CA . LEU A 1 222 ? -4.566 -2.754 5.347 1.00 98.44 222 LEU A CA 1
ATOM 1761 C C . LEU A 1 222 ? -3.362 -3.626 5.699 1.00 98.44 222 LEU A C 1
ATOM 1763 O O . LEU A 1 222 ? -3.393 -4.386 6.665 1.00 98.44 222 LEU A O 1
ATOM 1767 N N . PHE A 1 223 ? -2.276 -3.477 4.945 1.00 98.62 223 PHE A N 1
ATOM 1768 C CA . PHE A 1 223 ? -0.985 -4.041 5.310 1.00 98.62 223 PHE A CA 1
ATOM 1769 C C . PHE A 1 223 ? -0.347 -3.215 6.433 1.00 98.62 223 PHE A C 1
ATOM 1771 O O . PHE A 1 223 ? -0.188 -1.998 6.295 1.00 98.62 223 PHE A O 1
ATOM 1778 N N . CYS A 1 224 ? 0.057 -3.877 7.518 1.00 98.19 224 CYS A N 1
ATOM 1779 C CA . CYS A 1 224 ? 0.790 -3.287 8.632 1.00 98.19 224 CYS A CA 1
ATOM 1780 C C . CYS A 1 224 ? 1.670 -4.345 9.318 1.00 98.19 224 CYS A C 1
ATOM 1782 O O . CYS A 1 224 ? 1.184 -5.398 9.723 1.00 98.19 224 CYS A O 1
ATOM 1784 N N . LEU A 1 225 ? 2.954 -4.042 9.534 1.00 97.50 225 LEU A N 1
ATOM 1785 C CA . LEU A 1 225 ? 3.868 -4.942 10.259 1.00 97.50 225 LEU A CA 1
ATOM 1786 C C . LEU A 1 225 ? 3.483 -5.126 11.740 1.00 97.50 225 LEU A C 1
ATOM 1788 O O . LEU A 1 225 ? 3.880 -6.104 12.361 1.00 97.50 225 LEU A O 1
ATOM 1792 N N . GLU A 1 226 ? 2.691 -4.207 12.297 1.00 97.62 226 GLU A N 1
ATOM 1793 C CA . GLU A 1 226 ? 2.173 -4.269 13.668 1.00 97.62 226 GLU A CA 1
ATOM 1794 C C . GLU A 1 226 ? 0.657 -4.531 13.704 1.00 97.62 226 GLU A C 1
ATOM 1796 O O . GLU A 1 226 ? -0.020 -4.125 14.649 1.00 97.62 226 GLU A O 1
ATOM 1801 N N . ALA A 1 227 ? 0.100 -5.210 12.688 1.00 97.94 227 ALA A N 1
ATOM 1802 C CA . ALA A 1 227 ? -1.350 -5.366 12.534 1.00 97.94 227 ALA A CA 1
ATOM 1803 C C . ALA A 1 227 ? -2.058 -5.977 13.764 1.00 97.94 227 ALA A C 1
ATOM 1805 O O . ALA A 1 227 ? -3.212 -5.649 14.013 1.00 97.94 227 ALA A O 1
ATOM 1806 N N . GLY A 1 228 ? -1.379 -6.795 14.579 1.00 98.00 228 GLY A N 1
ATOM 1807 C CA . GLY A 1 228 ? -1.918 -7.281 15.858 1.00 98.00 228 GLY A CA 1
ATOM 1808 C C . GLY A 1 228 ? -2.207 -6.177 16.885 1.00 98.00 228 GLY A C 1
ATOM 1809 O O . GLY A 1 228 ? -3.259 -6.202 17.519 1.00 98.00 228 GLY A O 1
ATOM 1810 N N . LYS A 1 229 ? -1.326 -5.173 17.002 1.00 98.00 229 LYS A N 1
ATOM 1811 C CA . LYS A 1 229 ? -1.548 -3.995 17.861 1.00 98.00 229 LYS A CA 1
ATOM 1812 C C . LYS A 1 229 ? -2.627 -3.087 17.270 1.00 98.00 229 LYS A C 1
ATOM 1814 O O . LYS A 1 229 ? -3.542 -2.678 17.974 1.00 98.00 229 LYS A O 1
ATOM 1819 N N . LEU A 1 230 ? -2.570 -2.861 15.954 1.00 98.06 230 LEU A N 1
ATOM 1820 C CA . LEU A 1 230 ? -3.590 -2.117 15.212 1.00 98.06 230 LEU A CA 1
ATOM 1821 C C . LEU A 1 230 ? -4.990 -2.726 15.403 1.00 98.06 230 LEU A C 1
ATOM 1823 O O . LEU A 1 230 ? -5.939 -1.990 15.649 1.00 98.06 230 LEU A O 1
ATOM 1827 N N . LEU A 1 231 ? -5.130 -4.056 15.341 1.00 97.94 231 LEU A N 1
ATOM 1828 C CA . LEU A 1 231 ? -6.398 -4.739 15.607 1.00 97.94 231 LEU A CA 1
ATOM 1829 C C . LEU A 1 231 ? -6.850 -4.547 17.061 1.00 97.94 231 LEU A C 1
ATOM 1831 O O . LEU A 1 231 ? -8.028 -4.284 17.295 1.00 97.94 231 LEU A O 1
ATOM 1835 N N . GLN A 1 232 ? -5.935 -4.650 18.029 1.00 97.12 232 GLN A N 1
ATOM 1836 C CA . GLN A 1 232 ? -6.245 -4.402 19.438 1.00 97.12 232 GLN A CA 1
ATOM 1837 C C . GLN A 1 232 ? -6.777 -2.975 19.653 1.00 97.12 232 GLN A C 1
ATOM 1839 O O . GLN A 1 232 ? -7.795 -2.808 20.326 1.00 97.12 232 GLN A O 1
ATOM 1844 N N . ASP A 1 233 ? -6.158 -1.964 19.040 1.00 96.44 233 ASP A N 1
ATOM 1845 C CA . ASP A 1 233 ? -6.604 -0.570 19.138 1.00 96.44 233 ASP A CA 1
ATOM 1846 C C . ASP A 1 233 ? -7.916 -0.317 18.381 1.00 96.44 233 ASP A C 1
ATOM 1848 O O . ASP A 1 233 ? -8.816 0.310 18.937 1.00 96.44 233 ASP A O 1
ATOM 1852 N N . LEU A 1 234 ? -8.094 -0.866 17.172 1.00 96.81 234 LEU A N 1
ATOM 1853 C CA . LEU A 1 234 ? -9.361 -0.801 16.425 1.00 96.81 234 LEU A CA 1
ATOM 1854 C C . LEU A 1 234 ? -10.523 -1.399 17.232 1.00 96.81 234 LEU A C 1
ATOM 1856 O O . LEU A 1 234 ? -11.580 -0.780 17.351 1.00 96.81 234 LEU A O 1
ATOM 1860 N N . VAL A 1 235 ? -10.322 -2.571 17.841 1.00 95.56 235 VAL A N 1
ATOM 1861 C CA . VAL A 1 235 ? -11.332 -3.231 18.683 1.00 95.56 235 VAL A CA 1
ATOM 1862 C C . VAL A 1 235 ? -11.557 -2.473 19.995 1.00 95.56 235 VAL A C 1
ATOM 1864 O O . VAL A 1 235 ? -12.690 -2.408 20.462 1.00 95.56 235 VAL A O 1
ATOM 1867 N N . THR A 1 236 ? -10.523 -1.873 20.589 1.00 94.06 236 THR A N 1
ATOM 1868 C CA . THR A 1 236 ? -10.650 -1.127 21.854 1.00 94.06 236 THR A CA 1
ATOM 1869 C C . THR A 1 236 ? -11.354 0.217 21.652 1.00 94.06 236 THR A C 1
ATOM 1871 O O . THR A 1 236 ? -12.282 0.535 22.394 1.00 94.06 236 THR A O 1
ATOM 1874 N N . GLN A 1 237 ? -10.968 0.986 20.630 1.00 92.69 237 GLN A N 1
ATOM 1875 C CA . GLN A 1 237 ? -11.544 2.303 20.337 1.00 92.69 237 GLN A CA 1
ATOM 1876 C C . GLN A 1 237 ? -12.916 2.202 19.653 1.00 92.69 237 GLN A C 1
ATOM 1878 O O . GLN A 1 237 ? -13.821 2.951 20.010 1.00 92.69 237 GLN A O 1
ATOM 1883 N N . GLY A 1 238 ? -13.125 1.230 18.755 1.00 89.31 238 GLY A N 1
ATOM 1884 C CA . GLY A 1 238 ? -14.430 0.966 18.128 1.00 89.31 238 GLY A CA 1
ATOM 1885 C C . GLY A 1 238 ? -15.478 0.373 19.083 1.00 89.31 238 GLY A C 1
ATOM 1886 O O . GLY A 1 238 ? -16.678 0.461 18.827 1.00 89.31 238 GLY A O 1
ATOM 1887 N N . ARG A 1 239 ? -15.047 -0.184 20.225 1.00 80.75 239 ARG A N 1
ATOM 1888 C CA . ARG A 1 239 ? -15.910 -0.501 21.382 1.00 80.75 239 ARG A CA 1
ATOM 1889 C C . ARG A 1 239 ? -16.035 0.658 22.379 1.00 80.75 239 ARG A C 1
ATOM 1891 O O . ARG A 1 239 ? -16.684 0.481 23.414 1.00 80.75 239 ARG A O 1
ATOM 1898 N N . GLY A 1 240 ? -15.439 1.818 22.078 1.00 67.06 240 GLY A N 1
ATOM 1899 C CA . GLY A 1 240 ? -15.545 3.051 22.858 1.00 67.06 240 GLY A CA 1
ATOM 1900 C C . GLY A 1 240 ? -17.001 3.309 23.238 1.00 67.06 240 GLY A C 1
ATOM 1901 O O . GLY A 1 240 ? -17.889 3.047 22.423 1.00 67.06 240 GLY A O 1
ATOM 1902 N N . PRO A 1 241 ? -17.256 3.701 24.500 1.00 57.03 241 PRO A N 1
ATOM 1903 C CA . PRO A 1 241 ? -18.446 3.317 25.252 1.00 57.03 241 PRO A CA 1
ATOM 1904 C C . PRO A 1 241 ? -19.704 3.604 24.446 1.00 57.03 241 PRO A C 1
ATOM 1906 O O . PRO A 1 241 ? -20.128 4.759 24.398 1.00 57.03 241 PRO A O 1
ATOM 1909 N N . ARG A 1 242 ? -20.261 2.554 23.802 1.00 55.53 242 ARG A N 1
ATOM 1910 C CA . ARG A 1 242 ? -21.422 2.663 22.905 1.00 55.53 242 ARG A CA 1
ATOM 1911 C C . ARG A 1 242 ? -22.461 3.462 23.660 1.00 55.53 242 ARG A C 1
ATOM 1913 O O . ARG A 1 242 ? -23.026 2.948 24.630 1.00 55.53 242 ARG A O 1
ATOM 1920 N N . HIS A 1 243 ? -22.639 4.723 23.266 1.00 49.09 243 HIS A N 1
ATOM 1921 C CA . HIS A 1 243 ? -23.493 5.632 24.002 1.00 49.09 243 HIS A CA 1
ATOM 1922 C C . HIS A 1 243 ? -24.888 5.078 23.821 1.00 49.09 243 HIS A C 1
ATOM 1924 O O . HIS A 1 243 ? -25.497 5.238 22.761 1.00 49.09 243 HIS A O 1
ATOM 1930 N N . LYS A 1 244 ? -25.354 4.344 24.836 1.00 57.09 244 LYS A N 1
ATOM 1931 C CA . LYS A 1 244 ? -26.721 3.885 24.899 1.00 57.09 244 LYS A CA 1
ATOM 1932 C C . LYS A 1 244 ? -27.535 5.163 24.930 1.00 57.09 244 LYS A C 1
ATOM 1934 O O . LYS A 1 244 ? -27.812 5.708 25.995 1.00 57.09 244 LYS A O 1
ATOM 1939 N N . GLN A 1 245 ? -27.996 5.554 23.747 1.00 52.09 245 GLN A N 1
ATOM 1940 C CA . GLN A 1 245 ? -29.308 6.132 23.556 1.00 52.09 245 GLN A CA 1
ATOM 1941 C C . GLN A 1 245 ? -30.328 5.065 23.974 1.00 52.09 245 GLN A C 1
ATOM 1943 O O . GLN A 1 245 ? -31.147 4.588 23.192 1.00 52.09 245 GLN A O 1
ATOM 1948 N N . THR A 1 246 ? -30.279 4.709 25.264 1.00 49.19 246 THR A N 1
ATOM 1949 C CA . THR A 1 246 ? -31.453 4.645 26.106 1.00 49.19 246 THR A CA 1
ATOM 1950 C C . THR A 1 246 ? -32.298 5.811 25.641 1.00 49.19 246 THR A C 1
ATOM 1952 O O . THR A 1 246 ? -32.005 6.965 25.957 1.00 49.19 246 THR A O 1
ATOM 1955 N N . LYS A 1 247 ? -33.286 5.514 24.795 1.00 55.22 247 LYS A N 1
ATOM 1956 C CA . LYS A 1 247 ? -34.363 6.441 24.503 1.00 55.22 247 LYS A CA 1
ATOM 1957 C C . LYS A 1 247 ? -35.046 6.614 25.847 1.00 55.22 247 LYS A C 1
ATOM 1959 O O . LYS A 1 247 ? -35.942 5.847 26.193 1.00 55.22 247 LYS A O 1
ATOM 1964 N N . ALA A 1 248 ? -34.538 7.566 26.631 1.00 51.47 248 ALA A N 1
ATOM 1965 C CA . ALA A 1 248 ? -35.175 8.117 27.804 1.00 51.47 248 ALA A CA 1
ATOM 1966 C C . ALA A 1 248 ? -36.431 8.777 27.254 1.00 51.47 248 ALA A C 1
ATOM 1968 O O . ALA A 1 248 ? -36.440 9.948 26.886 1.00 51.47 248 ALA A O 1
ATOM 1969 N N . ARG A 1 249 ? -37.433 7.921 27.037 1.00 54.50 249 ARG A N 1
ATOM 1970 C CA . ARG A 1 249 ? -38.725 8.201 26.440 1.00 54.50 249 ARG A CA 1
ATOM 1971 C C . ARG A 1 249 ? -39.316 9.241 27.361 1.00 54.50 249 ARG A C 1
ATOM 1973 O O . ARG A 1 249 ? -39.786 8.867 28.431 1.00 54.50 249 ARG A O 1
ATOM 1980 N N . MET A 1 250 ? -39.151 10.517 27.002 1.00 48.22 250 MET A N 1
ATOM 1981 C CA . MET A 1 250 ? -39.507 11.628 27.871 1.00 48.22 250 MET A CA 1
ATOM 1982 C C . MET A 1 250 ? -41.004 11.533 28.095 1.00 48.22 250 M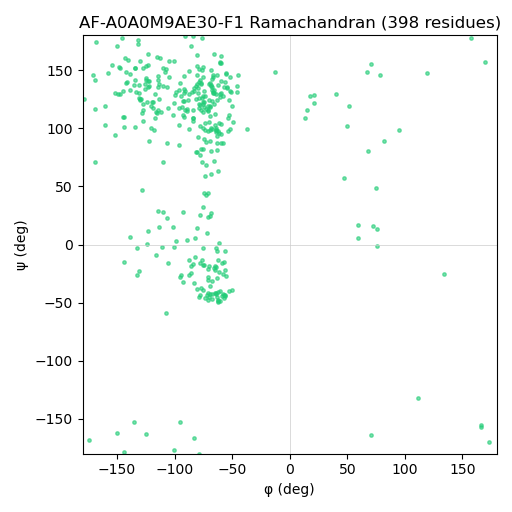ET A C 1
ATOM 1984 O O . MET A 1 250 ? -41.818 11.885 27.243 1.00 48.22 250 MET A O 1
ATOM 1988 N N . SER A 1 251 ? -41.356 10.936 29.227 1.00 54.06 251 SER A N 1
ATOM 1989 C CA . SER A 1 251 ? -42.707 10.882 29.718 1.00 54.06 251 SER A CA 1
ATOM 1990 C C . SER A 1 251 ? -43.013 12.311 30.107 1.00 54.06 251 SER A C 1
ATOM 1992 O O . SER A 1 251 ? -42.581 12.783 31.156 1.00 54.06 251 SER A O 1
ATOM 1994 N N . ASN A 1 252 ? -43.708 13.009 29.208 1.00 51.78 252 ASN A N 1
ATOM 1995 C CA . ASN A 1 252 ? -44.189 14.366 29.411 1.00 51.78 252 ASN A CA 1
ATOM 1996 C C . ASN A 1 252 ? -45.244 14.361 30.526 1.00 51.78 252 ASN A C 1
ATOM 1998 O O . ASN A 1 252 ? -46.436 14.519 30.287 1.00 51.78 252 ASN A O 1
ATOM 2002 N N . LYS A 1 253 ? -44.790 14.160 31.766 1.00 53.84 253 LYS A N 1
ATOM 2003 C CA . LYS A 1 253 ? -45.516 14.480 32.985 1.00 53.84 253 LYS A CA 1
ATOM 2004 C C . LYS A 1 253 ? -45.431 15.986 33.187 1.00 53.84 253 LYS A C 1
ATOM 2006 O O . LYS A 1 253 ? -44.750 16.477 34.080 1.00 53.84 253 LYS A O 1
ATOM 2011 N N . THR A 1 254 ? -46.148 16.706 32.333 1.00 62.47 254 THR A N 1
ATOM 2012 C CA . THR A 1 254 ? -46.704 18.001 32.705 1.00 62.47 254 THR A CA 1
ATOM 2013 C C . THR A 1 254 ? -47.700 17.756 33.833 1.00 62.47 254 THR A C 1
ATOM 2015 O O . THR A 1 254 ? -48.853 17.434 33.571 1.00 62.47 254 THR A O 1
ATOM 2018 N N . ASN A 1 255 ? -47.231 17.865 35.070 1.00 49.66 255 ASN A N 1
ATOM 2019 C CA . ASN A 1 255 ? -48.051 18.220 36.217 1.00 49.66 255 ASN A CA 1
ATOM 2020 C C . ASN A 1 255 ? -47.307 19.338 36.940 1.00 49.66 255 ASN A C 1
ATOM 2022 O O . ASN A 1 255 ? -46.105 19.231 37.192 1.00 49.66 255 ASN A O 1
ATOM 2026 N N . GLU A 1 256 ? -48.027 20.405 37.242 1.00 59.38 256 GLU A N 1
ATOM 2027 C CA . GLU A 1 256 ? -47.583 21.424 38.180 1.00 59.38 256 GLU A CA 1
ATOM 2028 C C . GLU A 1 256 ? -47.545 20.807 39.588 1.00 59.38 256 GLU A C 1
ATOM 2030 O O . GLU A 1 256 ? -48.403 19.990 39.914 1.00 59.38 256 GLU A O 1
ATOM 2035 N N . ASP A 1 257 ? -46.556 21.173 40.407 1.00 51.88 257 ASP A N 1
ATOM 2036 C CA . ASP A 1 257 ? -46.864 21.769 41.713 1.00 51.88 257 ASP A CA 1
ATOM 2037 C C . ASP A 1 257 ? -45.622 22.366 42.402 1.00 51.88 257 ASP A C 1
ATOM 2039 O O . ASP A 1 257 ? -44.644 21.698 42.733 1.00 51.88 257 ASP A O 1
ATOM 2043 N N . VAL A 1 258 ? -45.692 23.683 42.585 1.00 57.56 258 VAL A N 1
ATOM 2044 C CA . VAL A 1 258 ? -45.459 24.408 43.843 1.00 57.56 258 VAL A CA 1
ATOM 2045 C C . VAL A 1 258 ? -44.787 23.618 44.990 1.00 57.56 258 VAL A C 1
ATOM 2047 O O . VAL A 1 258 ? -45.440 22.831 45.666 1.00 57.56 258 VAL A O 1
ATOM 2050 N N . TYR A 1 259 ? -43.522 23.931 45.315 1.00 53.44 259 TYR A N 1
ATOM 2051 C CA . TYR A 1 259 ? -43.112 24.726 46.503 1.00 53.44 259 TYR A CA 1
ATOM 2052 C C . TYR A 1 259 ? -41.578 24.681 46.716 1.00 53.44 259 TYR A C 1
ATOM 2054 O O . TYR A 1 259 ? -40.909 23.736 46.305 1.00 53.44 259 TYR A O 1
ATOM 2062 N N . GLN A 1 260 ? -41.015 25.676 47.410 1.00 55.09 260 GLN A N 1
ATOM 2063 C CA . GLN A 1 260 ? -39.632 25.668 47.918 1.00 55.09 260 GLN A CA 1
ATOM 2064 C C . GLN A 1 260 ? -39.644 26.168 49.374 1.00 55.09 260 GLN A C 1
ATOM 2066 O O . GLN A 1 260 ? -40.428 27.066 49.691 1.00 55.09 260 GLN A O 1
ATOM 2071 N N . PRO A 1 261 ? -38.825 25.596 50.275 1.00 58.00 261 PRO A N 1
ATOM 2072 C CA . PRO A 1 261 ? -37.605 26.324 50.647 1.00 58.00 261 PRO A CA 1
ATOM 2073 C C . PRO A 1 261 ? -36.377 25.431 50.955 1.00 58.00 261 PRO A C 1
ATOM 2075 O O . PRO A 1 261 ? -36.424 24.205 50.905 1.00 58.00 261 PRO A O 1
ATOM 2078 N N . GLU A 1 262 ? -35.258 26.094 51.254 1.00 48.69 262 GLU A N 1
ATOM 2079 C CA . GLU A 1 262 ? -33.955 25.543 51.667 1.00 48.69 262 GLU A CA 1
ATOM 2080 C C . GLU A 1 262 ? -33.882 25.231 53.196 1.00 48.69 262 GLU A C 1
ATOM 2082 O O . GLU A 1 262 ? -34.888 25.393 53.887 1.00 48.69 262 GLU A O 1
ATOM 2087 N N . PRO A 1 263 ? -32.697 24.986 53.813 1.00 71.94 263 PRO A N 1
ATOM 2088 C CA . PRO A 1 263 ? -31.654 23.977 53.547 1.00 71.94 263 PRO A CA 1
ATOM 2089 C C . PRO A 1 263 ? -31.331 23.123 54.815 1.00 71.94 263 PRO A C 1
ATOM 2091 O O . PRO A 1 263 ? -32.054 23.166 55.804 1.00 71.94 263 PRO A O 1
ATOM 2094 N N . TYR A 1 264 ? -30.178 22.423 54.794 1.00 39.12 264 TYR A N 1
ATOM 2095 C CA . TYR A 1 264 ? -29.285 22.021 55.914 1.00 39.12 264 TYR A CA 1
ATOM 2096 C C . TYR A 1 264 ? -29.042 20.517 56.183 1.00 39.12 264 TYR A C 1
ATOM 2098 O O . TYR A 1 264 ? -29.919 19.668 56.119 1.00 39.12 264 TYR A O 1
ATOM 2106 N N . SER A 1 265 ? -27.809 20.283 56.663 1.00 40.69 265 SER A N 1
ATOM 2107 C CA . SER A 1 265 ? -27.344 19.201 57.553 1.00 40.69 265 SER A CA 1
ATOM 2108 C C . SER A 1 265 ? -26.719 17.916 56.971 1.00 40.69 265 SER A C 1
ATOM 2110 O O . SER A 1 265 ? -27.375 16.948 56.611 1.00 40.69 265 SER A O 1
ATOM 2112 N N . ARG A 1 266 ? -25.377 17.924 56.994 1.00 41.59 266 ARG A N 1
ATOM 2113 C CA . ARG A 1 266 ? -24.453 16.890 57.516 1.00 41.59 266 ARG A CA 1
ATOM 2114 C C . ARG A 1 266 ? -24.920 15.425 57.679 1.00 41.59 266 ARG A C 1
ATOM 2116 O O . ARG A 1 266 ? -25.769 15.126 58.502 1.00 41.59 266 ARG A O 1
ATOM 2123 N N . HIS A 1 267 ? -24.094 14.544 57.096 1.00 39.69 267 HIS A N 1
ATOM 2124 C CA . HIS A 1 267 ? -23.657 13.216 57.581 1.00 39.69 267 HIS A CA 1
ATOM 2125 C C . HIS A 1 267 ? -24.726 12.188 58.027 1.00 39.69 267 HIS A C 1
ATOM 2127 O O . HIS A 1 267 ? -25.299 12.327 59.098 1.00 39.69 267 HIS A O 1
ATOM 2133 N N . HIS A 1 268 ? -24.783 11.020 57.365 1.00 37.81 268 HIS A N 1
ATOM 2134 C CA . HIS A 1 268 ? -24.134 9.805 57.902 1.00 37.81 268 HIS A CA 1
ATOM 2135 C C . HIS A 1 268 ? -24.105 8.600 56.925 1.00 37.81 268 HIS A C 1
ATOM 2137 O O . HIS A 1 268 ? -24.998 8.389 56.117 1.00 37.81 268 HIS A O 1
ATOM 2143 N N . THR A 1 269 ? -23.013 7.834 57.028 1.00 40.31 269 THR A N 1
ATOM 2144 C CA . THR A 1 269 ? -22.802 6.390 56.751 1.00 40.31 269 THR A CA 1
ATOM 2145 C C . THR A 1 269 ? -23.781 5.550 55.899 1.00 40.31 269 THR A C 1
ATOM 2147 O O . THR A 1 269 ? -24.906 5.296 56.306 1.00 40.31 269 THR A O 1
ATOM 2150 N N . ARG A 1 270 ? -23.194 4.866 54.896 1.00 50.28 270 ARG A N 1
ATOM 2151 C CA . ARG A 1 270 ? -23.226 3.391 54.694 1.00 50.28 270 ARG A CA 1
ATOM 2152 C C . ARG A 1 270 ? -24.603 2.696 54.747 1.00 50.28 270 ARG A C 1
ATOM 2154 O O . ARG A 1 270 ? -25.047 2.298 55.818 1.00 50.28 270 ARG A O 1
ATOM 2161 N N . SER A 1 271 ? -25.155 2.368 53.576 1.00 42.81 271 SER A N 1
ATOM 2162 C CA . SER A 1 271 ? -26.156 1.297 53.423 1.00 42.81 271 SER A CA 1
ATOM 2163 C C . SER A 1 271 ? -25.811 0.360 52.251 1.00 42.81 271 SER A C 1
ATOM 2165 O O . SER A 1 271 ? -24.779 0.533 51.603 1.00 42.81 271 SER A O 1
ATOM 2167 N N . HIS A 1 272 ? -26.612 -0.691 52.087 1.00 40.34 272 HIS A N 1
ATOM 2168 C CA . HIS A 1 272 ? -26.252 -1.976 51.484 1.00 40.34 272 HIS A CA 1
ATOM 2169 C C . HIS A 1 272 ? -26.373 -2.062 49.952 1.00 40.34 272 HIS A C 1
ATOM 2171 O O . HIS A 1 272 ? -26.898 -1.178 49.283 1.00 40.34 272 HIS A O 1
ATOM 2177 N N . SER A 1 273 ? -25.859 -3.173 49.416 1.00 52.47 273 SER A N 1
ATOM 2178 C CA . SER A 1 273 ? -26.070 -3.632 48.043 1.00 52.47 273 SER A CA 1
ATOM 2179 C C . SER A 1 273 ? -27.520 -4.062 47.817 1.00 52.47 273 SER A C 1
ATOM 2181 O O . SER A 1 273 ? -28.025 -4.864 48.599 1.00 52.47 273 SER A O 1
ATOM 2183 N N . ASP A 1 274 ? -28.110 -3.673 46.686 1.00 52.81 274 ASP A N 1
ATOM 2184 C CA . ASP A 1 274 ? -29.322 -4.297 46.146 1.00 52.81 274 ASP A CA 1
ATOM 2185 C C . ASP A 1 274 ? -29.029 -4.938 44.784 1.00 52.81 274 ASP A C 1
ATOM 2187 O O . ASP A 1 274 ? -28.432 -4.328 43.893 1.00 52.81 274 ASP A O 1
ATOM 2191 N N . ILE A 1 275 ? -29.426 -6.204 44.635 1.00 52.66 275 ILE A N 1
ATOM 2192 C CA . ILE A 1 275 ? -29.244 -6.990 43.410 1.00 52.66 275 ILE A CA 1
ATOM 2193 C C . ILE A 1 275 ? -30.535 -6.898 42.596 1.00 52.66 275 ILE A C 1
ATOM 2195 O O . ILE A 1 275 ? -31.519 -7.572 42.900 1.00 52.66 275 ILE A O 1
ATOM 2199 N N . SER A 1 276 ? -30.530 -6.079 41.543 1.00 51.94 276 SER A N 1
ATOM 2200 C CA . SER A 1 276 ? -31.684 -5.912 40.652 1.00 51.94 276 SER A CA 1
ATOM 2201 C C . SER A 1 276 ? -31.947 -7.163 39.806 1.00 51.94 276 SER A C 1
ATOM 2203 O O . SER A 1 276 ? -31.461 -7.292 38.682 1.00 51.94 276 SER A O 1
ATOM 2205 N N . VAL A 1 277 ? -32.760 -8.079 40.333 1.00 62.94 277 VAL A N 1
ATOM 2206 C CA . VAL A 1 277 ? -33.370 -9.169 39.563 1.00 62.94 277 VAL A CA 1
ATOM 2207 C C . VAL A 1 277 ? -34.551 -8.604 38.773 1.00 62.94 277 VAL A C 1
ATOM 2209 O O . VAL A 1 277 ? -35.631 -8.405 39.322 1.00 62.94 277 VAL A O 1
ATOM 2212 N N . THR A 1 278 ? -34.369 -8.357 37.474 1.00 50.69 278 THR A N 1
ATOM 2213 C CA . THR A 1 278 ? -35.455 -7.920 36.581 1.00 50.69 278 THR A CA 1
ATOM 2214 C C . THR A 1 278 ? -35.705 -8.934 35.470 1.00 50.69 278 THR A C 1
ATOM 2216 O O . THR A 1 278 ? -34.999 -8.957 34.464 1.00 50.69 278 THR A O 1
ATOM 2219 N N . SER A 1 279 ? -36.725 -9.765 35.705 1.00 45.41 279 SER A N 1
ATOM 2220 C CA . SER A 1 279 ? -37.693 -10.291 34.726 1.00 45.41 279 SER A CA 1
ATOM 2221 C C . SER A 1 279 ? -37.341 -10.151 33.236 1.00 45.41 279 SER A C 1
ATOM 2223 O O . SER A 1 279 ? -37.366 -9.049 32.685 1.00 45.41 279 SER A O 1
ATOM 2225 N N . GLY A 1 280 ? -37.149 -11.285 32.557 1.00 52.34 280 GLY A N 1
ATOM 2226 C CA . GLY A 1 280 ? -37.162 -11.320 31.096 1.00 52.34 280 GLY A CA 1
ATOM 2227 C C . GLY A 1 280 ? -38.552 -10.987 30.547 1.00 52.34 280 GLY A C 1
ATOM 2228 O O . GLY A 1 280 ? -39.548 -11.542 31.006 1.00 52.34 280 GLY A O 1
ATOM 2229 N N . ILE A 1 281 ? -38.598 -10.105 29.551 1.00 55.81 281 ILE A N 1
ATOM 2230 C CA . ILE A 1 281 ? -39.781 -9.814 28.739 1.00 55.81 281 ILE A CA 1
ATOM 2231 C C . ILE A 1 281 ? -39.408 -10.184 27.304 1.00 55.81 281 ILE A C 1
ATOM 2233 O O . ILE A 1 281 ? -38.464 -9.622 26.749 1.00 55.81 281 ILE A O 1
ATOM 2237 N N . TYR A 1 282 ? -40.115 -11.153 26.726 1.00 47.31 282 TYR A N 1
ATOM 2238 C CA . TYR A 1 282 ? -40.084 -11.394 25.286 1.00 47.31 282 TYR A CA 1
ATOM 2239 C C . TYR A 1 282 ? -41.095 -10.441 24.648 1.00 47.31 282 TYR A C 1
ATOM 2241 O O . TYR A 1 282 ? -42.296 -10.624 24.826 1.00 47.31 282 TYR A O 1
ATOM 2249 N N . GLU A 1 283 ? -40.614 -9.421 23.937 1.00 54.84 283 GLU A N 1
ATOM 2250 C CA . GLU A 1 283 ? -41.459 -8.665 23.011 1.00 54.84 283 GLU A CA 1
ATOM 2251 C C . GLU A 1 283 ? -41.523 -9.412 21.672 1.00 54.84 283 GLU A C 1
ATOM 2253 O O . GLU A 1 283 ? -40.514 -9.883 21.143 1.00 54.84 283 GLU A O 1
ATOM 2258 N N . GLU A 1 284 ? -42.742 -9.560 21.166 1.00 56.47 284 GLU A N 1
ATOM 2259 C CA . GLU A 1 284 ? -43.081 -10.245 19.922 1.00 56.47 284 GLU A CA 1
ATOM 2260 C C . GLU A 1 284 ? -42.790 -9.314 18.732 1.00 56.47 284 GLU A C 1
ATOM 2262 O O . GLU A 1 284 ? -43.170 -8.143 18.752 1.00 56.47 284 GLU A O 1
ATOM 2267 N N . ILE A 1 285 ? -42.076 -9.804 17.712 1.00 55.75 285 ILE A N 1
ATOM 2268 C CA . ILE A 1 285 ? -41.671 -8.993 16.551 1.00 55.75 285 ILE A CA 1
ATOM 2269 C C . ILE A 1 285 ? -42.717 -9.159 15.436 1.00 55.75 285 ILE A C 1
ATOM 2271 O O . ILE A 1 285 ? -42.872 -10.277 14.943 1.00 55.75 285 ILE A O 1
ATOM 2275 N N . PRO A 1 286 ? -43.409 -8.090 15.000 1.00 54.81 286 PRO A N 1
ATOM 2276 C CA . PRO A 1 286 ? -44.270 -8.144 13.824 1.00 54.81 286 PRO A CA 1
ATOM 2277 C C . PRO A 1 286 ? -43.446 -8.053 12.527 1.00 54.81 286 PRO A C 1
ATOM 2279 O O . PRO A 1 286 ? -42.689 -7.102 12.323 1.00 54.81 286 PRO A O 1
ATOM 2282 N N . ASP A 1 287 ? -43.633 -9.020 11.628 1.00 52.03 287 ASP A N 1
ATOM 2283 C CA . ASP A 1 287 ? -43.050 -9.022 10.279 1.00 52.03 287 ASP A CA 1
ATOM 2284 C C . ASP A 1 287 ? -43.822 -8.073 9.334 1.00 52.03 287 ASP A C 1
ATOM 2286 O O . ASP A 1 287 ? -44.678 -8.508 8.559 1.00 52.03 287 ASP A O 1
ATOM 2290 N N . GLU A 1 288 ? -43.529 -6.767 9.365 1.00 50.78 288 GLU A N 1
ATOM 2291 C CA . GLU A 1 288 ? -44.089 -5.812 8.391 1.00 50.78 288 GLU A CA 1
ATOM 2292 C C . GLU A 1 288 ? -43.174 -5.598 7.170 1.00 50.78 288 GLU A C 1
ATOM 2294 O O . GLU A 1 288 ? -42.002 -5.230 7.270 1.00 50.78 288 GLU A O 1
ATOM 2299 N N . LEU A 1 289 ? -43.736 -5.849 5.981 1.00 56.78 289 LEU A N 1
ATOM 2300 C CA . LEU A 1 289 ? -43.022 -6.012 4.710 1.00 56.78 289 LEU A CA 1
ATOM 2301 C C . LEU A 1 289 ? -43.278 -4.834 3.751 1.00 56.78 289 LEU A C 1
ATOM 2303 O O . LEU A 1 289 ? -43.951 -4.977 2.730 1.00 56.78 289 LEU A O 1
ATOM 2307 N N . GLU A 1 290 ? -42.726 -3.659 4.049 1.00 40.84 290 GLU A N 1
ATOM 2308 C CA . GLU A 1 290 ? -42.915 -2.455 3.225 1.00 40.84 290 GLU A CA 1
ATOM 2309 C C . GLU A 1 290 ? -41.713 -2.164 2.308 1.00 40.84 290 GLU A C 1
ATOM 2311 O O . GLU A 1 290 ? -40.579 -1.950 2.738 1.00 40.84 290 GLU A O 1
ATOM 2316 N N . LYS A 1 291 ? -41.979 -2.117 0.998 1.00 51.59 291 LYS A N 1
ATOM 2317 C CA . LYS A 1 291 ? -41.024 -1.677 -0.029 1.00 51.59 291 LYS A CA 1
ATOM 2318 C C . LYS A 1 291 ? -41.148 -0.166 -0.187 1.00 51.59 291 LYS A C 1
ATOM 2320 O O . LYS A 1 291 ? -42.214 0.292 -0.583 1.00 51.59 291 LYS A O 1
ATOM 2325 N N . ASN A 1 292 ? -40.065 0.593 -0.043 1.00 39.25 292 ASN A N 1
ATOM 2326 C CA . ASN A 1 292 ? -39.996 1.943 -0.607 1.00 39.25 292 ASN A CA 1
ATOM 2327 C C . ASN A 1 292 ? -38.595 2.254 -1.147 1.00 39.25 292 ASN A C 1
ATOM 2329 O O . ASN A 1 292 ? -37.584 1.849 -0.576 1.00 39.25 292 ASN A O 1
ATOM 2333 N N . ALA A 1 293 ? -38.538 2.912 -2.307 1.00 42.47 293 ALA A N 1
ATOM 2334 C CA . ALA A 1 293 ? -37.304 3.086 -3.068 1.00 42.47 293 ALA A CA 1
ATOM 2335 C C . ALA A 1 293 ? -36.525 4.332 -2.619 1.00 42.47 293 ALA A C 1
ATOM 2337 O O . ALA A 1 293 ? -37.065 5.437 -2.585 1.00 42.47 293 ALA A O 1
ATOM 2338 N N . VAL A 1 294 ? -35.231 4.169 -2.330 1.00 36.19 294 VAL A N 1
ATOM 2339 C CA . VAL A 1 294 ? -34.353 5.277 -1.929 1.00 36.19 294 VAL A CA 1
ATOM 2340 C C . VAL A 1 294 ? -33.994 6.140 -3.142 1.00 36.19 294 VAL A C 1
ATOM 2342 O O . VAL A 1 294 ? -33.259 5.714 -4.034 1.00 36.19 294 VAL A O 1
ATOM 2345 N N . ALA A 1 295 ? -34.462 7.388 -3.148 1.00 43.34 295 ALA A N 1
ATOM 2346 C CA . ALA A 1 295 ? -34.034 8.410 -4.099 1.00 43.34 295 ALA A CA 1
ATOM 2347 C C . ALA A 1 295 ? -32.633 8.940 -3.727 1.00 43.34 295 ALA A C 1
ATOM 2349 O O . ALA A 1 295 ? -32.490 9.963 -3.057 1.00 43.34 295 ALA A O 1
ATOM 2350 N N . ALA A 1 296 ? -31.585 8.220 -4.134 1.00 35.00 296 ALA A N 1
ATOM 2351 C CA . ALA A 1 296 ? -30.202 8.582 -3.832 1.00 35.00 296 ALA A CA 1
ATOM 2352 C C . ALA A 1 296 ? -29.756 9.854 -4.587 1.00 35.00 296 ALA A C 1
ATOM 2354 O O . ALA A 1 296 ? -29.694 9.875 -5.817 1.00 35.00 296 ALA A O 1
ATOM 2355 N N . SER A 1 297 ? -29.405 10.906 -3.840 1.00 33.69 297 SER A N 1
ATOM 2356 C CA . SER A 1 297 ? -28.872 12.162 -4.384 1.00 33.69 297 SER A CA 1
ATOM 2357 C C . SER A 1 297 ? -27.469 11.958 -4.965 1.00 33.69 297 SER A C 1
ATOM 2359 O O . SER A 1 297 ? -26.510 11.711 -4.232 1.00 33.69 297 SER A O 1
ATOM 2361 N N . SER A 1 298 ? -27.334 12.047 -6.289 1.00 31.25 298 SER A N 1
ATOM 2362 C CA . SER A 1 298 ? -26.077 11.800 -6.995 1.00 31.25 298 SER A CA 1
ATOM 2363 C C . SER A 1 298 ? -25.266 13.083 -7.202 1.00 31.25 298 SER A C 1
ATOM 2365 O O . SER A 1 298 ? -25.608 13.928 -8.027 1.00 31.25 298 SER A O 1
ATOM 2367 N N . PHE A 1 299 ? -24.122 13.205 -6.521 1.00 33.06 299 PHE A N 1
ATOM 2368 C CA . PHE A 1 299 ? -23.139 14.246 -6.828 1.00 33.06 299 PHE A CA 1
ATOM 2369 C C . PHE A 1 299 ? -21.707 13.708 -6.980 1.00 33.06 299 PHE A C 1
ATOM 2371 O O . PHE A 1 299 ? -21.127 13.111 -6.082 1.00 33.06 299 PHE A O 1
ATOM 2378 N N . TYR A 1 300 ? -21.128 14.035 -8.138 1.00 41.16 300 TYR A N 1
ATOM 2379 C CA . TYR A 1 300 ? -19.689 14.197 -8.378 1.00 41.16 300 TYR A CA 1
ATOM 2380 C C . TYR A 1 300 ? -18.743 12.978 -8.479 1.00 41.16 300 TYR A C 1
ATOM 2382 O O . TYR A 1 300 ? -17.618 13.027 -7.991 1.00 41.16 300 TYR A O 1
ATOM 2390 N N . MET A 1 301 ? -19.103 11.961 -9.280 1.00 42.41 301 MET A N 1
ATOM 2391 C CA . MET A 1 301 ? -18.086 11.140 -9.990 1.00 42.41 301 MET A CA 1
ATOM 2392 C C . MET A 1 301 ? -18.456 10.657 -11.413 1.00 42.41 301 MET A C 1
ATOM 2394 O O . MET A 1 301 ? -17.573 10.258 -12.167 1.00 42.41 301 MET A O 1
ATOM 2398 N N . GLU A 1 302 ? -19.721 10.707 -11.847 1.00 37.66 302 GLU A N 1
ATOM 2399 C CA . GLU A 1 302 ? -20.170 9.950 -13.041 1.00 37.66 302 GLU A CA 1
ATOM 2400 C C . GLU A 1 302 ? -19.753 10.517 -14.426 1.00 37.66 302 GLU A C 1
ATOM 2402 O O . GLU A 1 302 ? -20.013 9.909 -15.467 1.00 37.66 302 GLU A O 1
ATOM 2407 N N . ARG A 1 303 ? -19.076 11.673 -14.484 1.00 40.66 303 ARG A N 1
ATOM 2408 C CA . ARG A 1 303 ? -18.938 12.497 -15.709 1.00 40.66 303 ARG A CA 1
ATOM 2409 C C . ARG A 1 303 ? -17.915 12.013 -16.761 1.00 40.66 303 ARG A C 1
ATOM 2411 O O . ARG A 1 303 ? -17.411 12.823 -17.532 1.00 40.66 303 ARG A O 1
ATOM 2418 N N . PHE A 1 304 ? -17.596 10.718 -16.811 1.00 45.66 304 PHE A N 1
ATOM 2419 C CA . PHE A 1 304 ? -16.664 10.146 -17.803 1.00 45.66 304 PHE A CA 1
ATOM 2420 C C . PHE A 1 304 ? -17.071 8.788 -18.410 1.00 45.66 304 PHE A C 1
ATOM 2422 O O . PHE A 1 304 ? -16.278 8.224 -19.164 1.00 45.66 304 PHE A O 1
ATOM 2429 N N . LEU A 1 305 ? -18.271 8.256 -18.126 1.00 48.09 305 LEU A N 1
ATOM 2430 C CA . LEU A 1 305 ? -18.740 6.983 -18.714 1.00 48.09 305 LEU A CA 1
ATOM 2431 C C . LEU A 1 305 ? -20.170 6.992 -19.291 1.00 48.09 305 LEU A C 1
ATOM 2433 O O . LEU A 1 305 ? -20.564 5.999 -19.901 1.00 48.09 305 LEU A O 1
ATOM 2437 N N . ARG A 1 306 ? -20.925 8.094 -19.183 1.00 42.41 306 ARG A N 1
ATOM 2438 C CA . ARG A 1 306 ? -22.225 8.258 -19.859 1.00 42.41 306 ARG A CA 1
ATOM 2439 C C . ARG A 1 306 ? -22.129 9.229 -21.034 1.00 42.41 306 ARG A C 1
ATOM 2441 O O . ARG A 1 306 ? -22.340 10.419 -20.863 1.00 42.41 306 ARG A O 1
ATOM 2448 N N . ASP A 1 307 ? -21.772 8.678 -22.191 1.00 41.09 307 ASP A N 1
ATOM 2449 C CA . ASP A 1 307 ? -22.301 9.063 -23.511 1.00 41.09 307 ASP A CA 1
ATOM 2450 C C . ASP A 1 307 ? -21.841 8.020 -24.539 1.00 41.09 307 ASP A C 1
ATOM 2452 O O . ASP A 1 307 ? -20.960 8.224 -25.376 1.00 41.09 307 ASP A O 1
ATOM 2456 N N . ARG A 1 308 ? -22.427 6.826 -24.422 1.00 46.78 308 ARG A N 1
ATOM 2457 C CA . ARG A 1 308 ? -22.392 5.797 -25.459 1.00 46.78 308 ARG A CA 1
ATOM 2458 C C . ARG A 1 308 ? -23.837 5.339 -25.656 1.00 46.78 308 ARG A C 1
ATOM 2460 O O . ARG A 1 308 ? -24.456 4.963 -24.659 1.00 46.78 308 ARG A O 1
ATOM 2467 N N . PRO A 1 309 ? -24.396 5.388 -26.879 1.00 51.38 309 PRO A N 1
ATOM 2468 C CA . PRO A 1 309 ? -25.702 4.793 -27.133 1.00 51.38 309 PRO A CA 1
ATOM 2469 C C . PRO A 1 309 ? -25.649 3.293 -26.819 1.00 51.38 309 PRO A C 1
ATOM 2471 O O . PRO A 1 309 ? -24.565 2.705 -26.739 1.00 51.38 309 PRO A O 1
ATOM 2474 N N . SER A 1 310 ? -26.811 2.664 -26.651 1.00 51.75 310 SER A N 1
ATOM 2475 C CA . SER A 1 310 ? -26.916 1.220 -26.437 1.00 51.75 310 SER A CA 1
ATOM 2476 C C . SER A 1 310 ? -26.509 0.461 -27.705 1.00 51.75 310 SER A C 1
ATOM 2478 O O . SER A 1 310 ? -27.356 0.044 -28.494 1.00 51.75 310 SER A O 1
ATOM 2480 N N . GLU A 1 311 ? -25.201 0.312 -27.915 1.00 56.69 311 GLU A N 1
ATOM 2481 C CA . GLU A 1 311 ? -24.635 -0.569 -28.929 1.00 56.69 311 GLU A CA 1
ATOM 2482 C C . GLU A 1 311 ? -25.005 -2.010 -28.575 1.00 56.69 311 GLU A C 1
ATOM 2484 O O . GLU A 1 311 ? -24.375 -2.653 -27.730 1.00 56.69 311 GLU A O 1
ATOM 2489 N N . GLU A 1 312 ? -26.055 -2.498 -29.234 1.00 72.94 312 GLU A N 1
ATOM 2490 C CA . GLU A 1 312 ? -26.374 -3.915 -29.334 1.00 72.94 312 GLU A CA 1
ATOM 2491 C C . GLU A 1 312 ? -25.085 -4.691 -29.672 1.00 72.94 312 GLU A C 1
ATOM 2493 O O . GLU A 1 312 ? -24.322 -4.259 -30.548 1.00 72.94 312 GLU A O 1
ATOM 2498 N N . PRO A 1 313 ? -24.767 -5.786 -28.952 1.00 75.38 313 PRO A N 1
ATOM 2499 C CA . PRO A 1 313 ? -23.479 -6.449 -29.097 1.00 75.38 313 PRO A CA 1
ATOM 2500 C C . PRO A 1 313 ? -23.278 -6.884 -30.555 1.00 75.38 313 PRO A C 1
ATOM 2502 O O . PRO A 1 313 ? -24.154 -7.551 -31.111 1.00 75.38 313 PRO A O 1
ATOM 2505 N N . PRO A 1 314 ? -22.142 -6.529 -31.191 1.00 78.81 314 PRO A N 1
ATOM 2506 C CA . PRO A 1 314 ? -21.966 -6.719 -32.624 1.00 78.81 314 PRO A CA 1
ATOM 2507 C C . PRO A 1 314 ? -22.155 -8.197 -32.987 1.00 78.81 314 PRO A C 1
ATOM 2509 O O . PRO A 1 314 ? -21.621 -9.060 -32.276 1.00 78.81 314 PRO A O 1
ATOM 2512 N N . PRO A 1 315 ? -22.898 -8.499 -34.070 1.00 82.31 315 PRO A N 1
ATOM 2513 C CA . PRO A 1 315 ? -23.342 -9.851 -34.371 1.00 82.31 315 PRO A CA 1
ATOM 2514 C C . PRO A 1 315 ? -22.157 -10.812 -34.423 1.00 82.31 315 PRO A C 1
ATOM 2516 O O . PRO A 1 315 ? -21.106 -10.507 -34.997 1.00 82.31 315 PRO A O 1
ATOM 2519 N N . LEU A 1 316 ? -22.330 -11.978 -33.793 1.00 79.75 316 LEU A N 1
ATOM 2520 C CA . LEU A 1 316 ? -21.280 -12.989 -33.717 1.00 79.75 316 LEU A CA 1
ATOM 2521 C C . LEU A 1 316 ? -20.782 -13.324 -35.133 1.00 79.75 316 LEU A C 1
ATOM 2523 O O . LEU A 1 316 ? -21.606 -13.516 -36.031 1.00 79.75 316 LEU A O 1
ATOM 2527 N N . PRO A 1 317 ? -19.454 -13.414 -35.349 1.00 80.25 317 PRO A N 1
ATOM 2528 C CA . PRO A 1 317 ? -18.915 -13.715 -36.667 1.00 80.25 317 PRO A CA 1
ATOM 2529 C C . PRO A 1 317 ? -19.506 -15.041 -37.168 1.00 80.25 317 PRO A C 1
ATOM 2531 O O . PRO A 1 317 ? -19.643 -15.968 -36.358 1.00 80.25 317 PRO A O 1
ATOM 2534 N N . PRO A 1 318 ? -19.851 -15.157 -38.468 1.00 80.75 318 PRO A N 1
ATOM 2535 C CA . PRO A 1 318 ? -20.475 -16.357 -39.005 1.00 80.75 318 PRO A CA 1
ATOM 2536 C C . PRO A 1 318 ? -19.695 -17.602 -38.593 1.00 80.75 318 PRO A C 1
ATOM 2538 O O . PRO A 1 318 ? -18.512 -17.737 -38.911 1.00 80.75 318 PRO A O 1
ATOM 2541 N N . ARG A 1 319 ? -20.352 -18.513 -37.863 1.00 73.75 319 ARG A N 1
ATOM 2542 C CA . ARG A 1 319 ? -19.754 -19.804 -37.520 1.00 73.75 319 ARG A CA 1
ATOM 2543 C C . ARG A 1 319 ? -19.535 -20.568 -38.821 1.00 73.75 319 ARG A C 1
ATOM 2545 O O . ARG A 1 319 ? -20.468 -21.197 -39.320 1.00 73.75 319 ARG A O 1
ATOM 2552 N N . GLN A 1 320 ? -18.309 -20.533 -39.346 1.00 75.25 320 GLN A N 1
ATOM 2553 C CA . GLN A 1 320 ? -17.867 -21.502 -40.339 1.00 75.25 320 GLN A CA 1
ATOM 2554 C C . GLN A 1 320 ? -18.123 -22.885 -39.743 1.00 75.25 320 GLN A C 1
ATOM 2556 O O . GLN A 1 320 ? -17.479 -23.293 -38.777 1.00 75.25 320 GLN A O 1
ATOM 2561 N N . ARG A 1 321 ? -19.118 -23.585 -40.291 1.00 64.44 321 ARG A N 1
ATOM 2562 C CA . ARG A 1 321 ? -19.287 -25.007 -40.032 1.00 64.44 321 ARG A CA 1
ATOM 2563 C C . ARG A 1 321 ? -18.053 -25.664 -40.633 1.00 64.44 321 ARG A C 1
ATOM 2565 O O . ARG A 1 321 ? -17.889 -25.620 -41.849 1.00 64.44 321 ARG A O 1
ATOM 2572 N N . CYS A 1 322 ? -17.181 -26.219 -39.796 1.00 58.31 322 CYS A N 1
ATOM 2573 C CA . CYS A 1 322 ? -16.126 -27.099 -40.276 1.00 58.31 322 CYS A CA 1
ATOM 2574 C C . CYS A 1 322 ? -16.818 -28.271 -40.972 1.00 58.31 322 CYS A C 1
ATOM 2576 O O . CYS A 1 322 ? -17.420 -29.116 -40.310 1.00 58.31 322 CYS A O 1
ATOM 2578 N N . ALA A 1 323 ? -16.814 -28.259 -42.304 1.00 52.69 323 ALA A N 1
ATOM 2579 C CA . ALA A 1 323 ? -17.354 -29.341 -43.100 1.00 52.69 323 ALA A CA 1
ATOM 2580 C C . ALA A 1 323 ? -16.431 -30.545 -42.909 1.00 52.69 323 ALA A C 1
ATOM 2582 O O . ALA A 1 323 ? -15.345 -30.606 -43.482 1.00 52.69 323 ALA A O 1
ATOM 2583 N N . SER A 1 324 ? -16.845 -31.475 -42.050 1.00 56.31 324 SER A N 1
ATOM 2584 C CA . SER A 1 324 ? -16.157 -32.746 -41.820 1.00 56.31 324 SER A CA 1
ATOM 2585 C C . SER A 1 324 ? -16.384 -33.694 -43.001 1.00 56.31 324 SER A C 1
ATOM 2587 O O . SER A 1 324 ? -16.950 -34.774 -42.840 1.00 56.31 324 SER A O 1
ATOM 2589 N N . GLU A 1 325 ? -15.975 -33.271 -44.197 1.00 51.38 325 GLU A N 1
ATOM 2590 C CA . GLU A 1 325 ? -15.919 -34.123 -45.380 1.00 51.38 325 GLU A CA 1
ATOM 2591 C C . GLU A 1 325 ? -14.760 -35.110 -45.173 1.00 51.38 325 GLU A C 1
ATOM 2593 O O . GLU A 1 325 ? -13.588 -34.752 -45.139 1.00 51.38 325 GLU A O 1
ATOM 2598 N N . SER A 1 326 ? -15.084 -36.320 -44.725 1.00 50.81 326 SER A N 1
ATOM 2599 C CA . SER A 1 326 ? -15.507 -37.435 -45.578 1.00 50.81 326 SER A CA 1
ATOM 2600 C C . SER A 1 326 ? -14.284 -38.119 -46.180 1.00 50.81 326 SER A C 1
ATOM 2602 O O . SER A 1 326 ? -13.803 -37.789 -47.263 1.00 50.81 326 SER A O 1
ATOM 2604 N N . ILE A 1 327 ? -13.768 -39.099 -45.435 1.00 55.78 327 ILE A N 1
ATOM 2605 C CA . ILE A 1 327 ? -12.678 -39.966 -45.879 1.00 55.78 327 ILE A CA 1
ATOM 2606 C C . ILE A 1 327 ? -13.183 -40.802 -47.060 1.00 55.78 327 ILE A C 1
ATOM 2608 O O . ILE A 1 327 ? -13.885 -41.797 -46.879 1.00 55.78 327 ILE A O 1
ATOM 2612 N N . LYS A 1 328 ? -12.783 -40.430 -48.277 1.00 50.62 328 LYS A N 1
ATOM 2613 C CA . LYS A 1 328 ? -12.882 -41.298 -49.453 1.00 50.62 328 LYS A CA 1
ATOM 2614 C C . LYS A 1 328 ? -11.670 -41.066 -50.350 1.00 50.62 328 LYS A C 1
ATOM 2616 O O . LYS A 1 328 ? -11.561 -40.047 -51.021 1.00 50.62 328 LYS A O 1
ATOM 2621 N N . GLY A 1 329 ? -10.709 -41.982 -50.266 1.00 48.75 329 GLY A N 1
ATOM 2622 C CA . GLY A 1 329 ? -9.413 -41.834 -50.925 1.00 48.75 329 GLY A CA 1
ATOM 2623 C C . GLY A 1 329 ? -9.428 -42.199 -52.409 1.00 48.75 329 GLY A C 1
ATOM 2624 O O . GLY A 1 329 ? -10.293 -42.943 -52.870 1.00 48.75 329 GLY A O 1
ATOM 2625 N N . SER A 1 330 ? -8.386 -41.755 -53.109 1.00 40.62 330 SER A N 1
ATOM 2626 C CA . SER A 1 330 ? -8.003 -42.240 -54.436 1.00 40.62 330 SER A CA 1
ATOM 2627 C C . SER A 1 330 ? -6.561 -42.739 -54.403 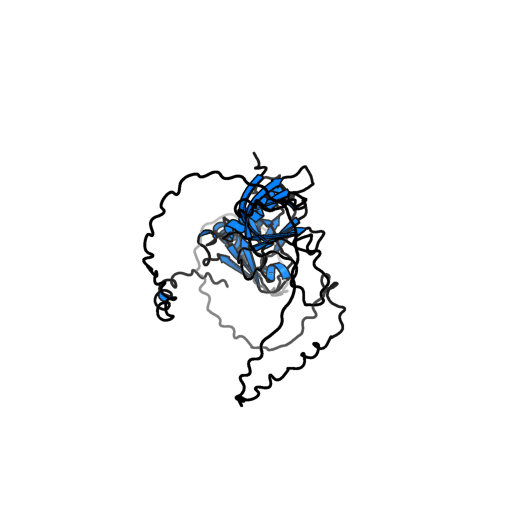1.00 40.62 330 SER A C 1
ATOM 2629 O O . SER A 1 330 ? -5.703 -42.155 -53.742 1.00 40.62 330 SER A O 1
ATOM 2631 N N . ARG A 1 331 ? -6.303 -43.842 -55.110 1.00 47.00 331 ARG A N 1
ATOM 2632 C CA . ARG A 1 331 ? -4.949 -44.332 -55.413 1.00 47.00 331 ARG A CA 1
ATOM 2633 C C . ARG A 1 331 ? -4.401 -43.620 -56.660 1.00 47.00 331 ARG A C 1
ATOM 2635 O O . ARG A 1 331 ? -5.133 -42.899 -57.331 1.00 47.00 331 ARG A O 1
ATOM 2642 N N . CYS A 1 332 ? -3.165 -43.981 -57.015 1.00 40.53 332 CYS A N 1
ATOM 2643 C CA . CYS A 1 332 ? -2.449 -43.635 -58.249 1.00 40.53 332 CYS A CA 1
ATOM 2644 C C . CYS A 1 332 ? -1.856 -42.207 -58.266 1.00 40.53 332 CYS A C 1
ATOM 2646 O O . CYS A 1 332 ? -2.424 -41.291 -57.689 1.00 40.53 332 CYS A O 1
ATOM 2648 N N . ARG A 1 333 ? -0.695 -41.976 -58.898 1.00 40.16 333 ARG A N 1
ATOM 2649 C CA . ARG A 1 333 ? 0.162 -42.893 -59.686 1.00 40.16 333 ARG A CA 1
ATOM 2650 C C . ARG A 1 333 ? 1.641 -42.501 -59.540 1.00 40.16 333 ARG A C 1
ATOM 2652 O O . ARG A 1 333 ? 1.930 -41.327 -59.347 1.00 40.16 333 ARG A O 1
ATOM 2659 N N . LEU A 1 334 ? 2.555 -43.463 -59.689 1.00 45.12 334 LEU A N 1
ATOM 2660 C CA . LEU A 1 334 ? 3.943 -43.153 -60.054 1.00 45.12 334 LEU A CA 1
ATOM 2661 C C . LEU A 1 334 ? 3.968 -42.597 -61.482 1.00 45.12 334 LEU A C 1
ATOM 2663 O O . LEU A 1 334 ? 3.239 -43.114 -62.336 1.00 45.12 334 LEU A O 1
ATOM 2667 N N . GLN A 1 335 ? 4.875 -41.657 -61.746 1.00 44.44 335 GLN A N 1
ATOM 2668 C CA . GLN A 1 335 ? 5.619 -41.628 -63.004 1.00 44.44 335 GLN A CA 1
ATOM 2669 C C . GLN A 1 335 ? 6.898 -40.794 -62.869 1.00 44.44 335 GLN A C 1
ATOM 2671 O O . GLN A 1 335 ? 6.841 -39.601 -62.582 1.00 44.44 335 GLN A O 1
ATOM 2676 N N . ASP A 1 336 ? 8.040 -41.437 -63.091 1.00 41.06 336 ASP A N 1
ATOM 2677 C CA . ASP A 1 336 ? 9.341 -40.797 -63.264 1.00 41.06 336 ASP A CA 1
ATOM 2678 C C . ASP A 1 336 ? 9.474 -40.236 -64.689 1.00 41.06 336 ASP A C 1
ATOM 2680 O O . ASP A 1 336 ? 9.113 -40.912 -65.654 1.00 41.06 336 ASP A O 1
ATOM 2684 N N . VAL A 1 337 ? 10.063 -39.044 -64.833 1.00 49.44 337 VAL A N 1
ATOM 2685 C CA . VAL A 1 337 ? 10.684 -38.563 -66.083 1.00 49.44 337 VAL A CA 1
ATOM 2686 C C . VAL A 1 337 ? 11.956 -37.785 -65.715 1.00 49.44 337 VAL A C 1
ATOM 2688 O O . VAL A 1 337 ? 11.980 -37.068 -64.716 1.00 49.44 337 VAL A O 1
ATOM 2691 N N . GLN A 1 338 ? 13.025 -37.971 -66.493 1.00 41.53 338 GLN A N 1
ATOM 2692 C CA . GLN A 1 338 ? 14.368 -37.410 -66.271 1.00 41.53 338 GLN A CA 1
ATOM 2693 C C . GLN A 1 338 ? 14.643 -36.162 -67.143 1.00 41.53 338 GLN A C 1
ATOM 2695 O O . GLN A 1 338 ? 13.808 -35.785 -67.963 1.00 41.53 338 GLN A O 1
ATOM 2700 N N . SER A 1 339 ? 15.874 -35.625 -67.044 1.00 36.38 339 SER A N 1
ATOM 2701 C CA . SER A 1 339 ? 16.521 -34.601 -67.908 1.00 36.38 339 SER A CA 1
ATOM 2702 C C . SER A 1 339 ? 15.918 -33.179 -67.855 1.00 36.38 339 SER A C 1
ATOM 2704 O O . SER A 1 339 ? 14.740 -33.014 -67.560 1.00 36.38 339 SER A O 1
ATOM 2706 N N . SER A 1 340 ? 16.676 -32.086 -68.029 1.00 38.91 340 SER A N 1
ATOM 2707 C CA . SER A 1 340 ? 18.054 -31.875 -68.548 1.00 38.91 340 SER A CA 1
ATOM 2708 C C . SER A 1 340 ? 18.829 -30.904 -67.611 1.00 38.91 340 SER A C 1
ATOM 2710 O O . SER A 1 340 ? 18.197 -30.185 -66.844 1.00 38.91 340 SER A O 1
ATOM 2712 N N . GLU A 1 341 ? 20.163 -30.909 -67.453 1.00 36.16 341 GLU A N 1
ATOM 2713 C CA . GLU A 1 341 ? 21.219 -30.368 -68.356 1.00 36.16 341 GLU A CA 1
ATOM 2714 C C . GLU A 1 341 ? 20.852 -29.005 -69.000 1.00 36.16 341 GLU A C 1
ATOM 2716 O O . GLU A 1 341 ? 19.777 -28.890 -69.576 1.00 36.16 341 GLU A O 1
ATOM 2721 N N . SER A 1 342 ? 21.651 -27.923 -68.999 1.00 40.34 342 SER A N 1
ATOM 2722 C CA . SER A 1 342 ? 23.039 -27.615 -68.553 1.00 40.34 342 SER A CA 1
ATOM 2723 C C . SER A 1 342 ? 23.112 -26.101 -68.128 1.00 40.34 342 SER A C 1
ATOM 2725 O O . SER A 1 342 ? 22.058 -25.545 -67.837 1.00 40.34 342 SER A O 1
ATOM 2727 N N . SER A 1 343 ? 24.207 -25.322 -67.975 1.00 36.03 343 SER A N 1
ATOM 2728 C CA . SER A 1 343 ? 25.653 -25.446 -68.269 1.00 36.03 343 SER A CA 1
ATOM 2729 C C . SER A 1 343 ? 26.556 -24.502 -67.422 1.00 36.03 343 SER A C 1
ATOM 2731 O O . SER A 1 343 ? 26.200 -23.359 -67.154 1.00 36.03 343 SER A O 1
ATOM 2733 N N . SER A 1 344 ? 27.770 -24.976 -67.117 1.00 39.50 344 SER A N 1
ATOM 2734 C CA . SER A 1 344 ? 29.100 -24.303 -67.035 1.00 39.50 344 SER A CA 1
ATOM 2735 C C . SER A 1 344 ? 29.275 -22.866 -67.619 1.00 39.50 344 SER A C 1
ATOM 2737 O O . SER A 1 344 ? 28.661 -22.575 -68.641 1.00 39.50 344 SER A O 1
ATOM 2739 N N . LEU A 1 345 ? 30.130 -21.939 -67.128 1.00 46.00 345 LEU A N 1
ATOM 2740 C CA . LEU A 1 345 ? 31.625 -21.902 -67.027 1.00 46.00 345 LEU A CA 1
ATOM 2741 C C . LEU A 1 345 ? 32.087 -20.601 -66.227 1.00 46.00 345 LEU A C 1
ATOM 2743 O O . LEU A 1 345 ? 31.214 -19.986 -65.623 1.00 46.00 345 LEU A O 1
ATOM 2747 N N . PRO A 1 346 ? 33.374 -20.139 -66.146 1.00 55.12 346 PRO A N 1
ATOM 2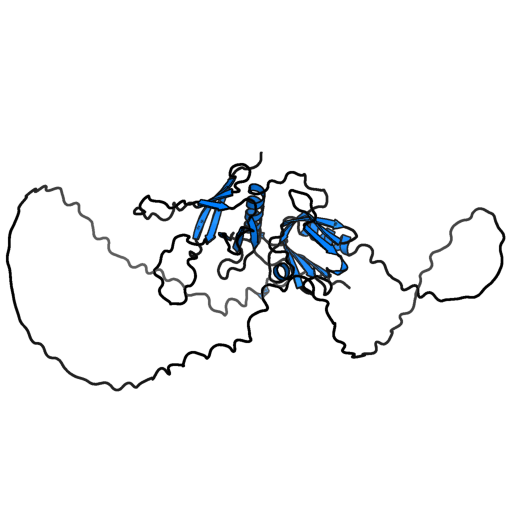748 C CA . PRO A 1 346 ? 34.394 -20.561 -65.163 1.00 55.12 346 PRO A CA 1
ATOM 2749 C C . PRO A 1 346 ? 35.210 -19.371 -64.536 1.00 55.12 346 PRO A C 1
ATOM 2751 O O . PRO A 1 346 ? 34.740 -18.239 -64.528 1.00 55.12 346 PRO A O 1
ATOM 2754 N N . LEU A 1 347 ? 36.467 -19.627 -64.108 1.00 39.72 347 LEU A N 1
ATOM 2755 C CA . LEU A 1 347 ? 37.495 -18.701 -63.557 1.00 39.72 347 LEU A CA 1
ATOM 2756 C C . LEU A 1 347 ? 37.226 -18.121 -62.144 1.00 39.72 347 LEU A C 1
ATOM 2758 O O . LEU A 1 347 ? 36.083 -17.943 -61.748 1.00 39.72 347 LEU A O 1
ATOM 2762 N N . SER A 1 348 ? 38.227 -17.700 -61.352 1.00 33.59 348 SER A N 1
ATOM 2763 C CA . SER A 1 348 ? 39.607 -18.199 -61.124 1.00 33.59 348 SER A CA 1
ATOM 2764 C C . SER A 1 348 ? 40.303 -17.322 -60.072 1.00 33.59 348 SER A C 1
ATOM 2766 O O . SER A 1 348 ? 40.470 -16.134 -60.328 1.00 33.59 348 SER A O 1
ATOM 2768 N N . THR A 1 349 ? 40.836 -17.909 -58.995 1.00 42.53 349 THR A N 1
ATOM 2769 C CA . THR A 1 349 ? 42.134 -17.514 -58.399 1.00 42.53 349 THR A CA 1
ATOM 2770 C C . THR A 1 349 ? 42.598 -18.529 -57.358 1.00 42.53 349 THR A C 1
ATOM 2772 O O . THR A 1 349 ? 41.813 -19.066 -56.582 1.00 42.53 349 THR A O 1
ATOM 2775 N N . SER A 1 350 ? 43.903 -18.777 -57.341 1.00 37.75 350 SER A N 1
ATOM 2776 C CA . SER A 1 350 ? 44.605 -19.585 -56.347 1.00 37.75 350 SER A CA 1
ATOM 2777 C C . SER A 1 350 ? 45.124 -18.723 -55.197 1.00 37.75 350 SER A C 1
ATOM 2779 O O . SER A 1 350 ? 45.688 -17.658 -55.451 1.00 37.75 350 SER A O 1
ATOM 2781 N N . HIS A 1 351 ? 45.122 -19.255 -53.975 1.00 40.94 351 HIS A N 1
ATOM 2782 C CA . HIS A 1 351 ? 46.316 -19.122 -53.143 1.00 40.94 351 HIS A CA 1
ATOM 2783 C C . HIS A 1 351 ? 46.499 -20.338 -52.239 1.00 40.94 351 HIS A C 1
ATOM 2785 O O . HIS A 1 351 ? 45.579 -20.747 -51.533 1.00 40.94 351 HIS A O 1
ATOM 2791 N N . GLU A 1 352 ? 47.697 -20.911 -52.263 1.00 37.81 352 GLU A N 1
ATOM 2792 C CA . GLU A 1 352 ? 48.109 -21.921 -51.296 1.00 37.81 352 GLU A CA 1
ATOM 2793 C C . GLU A 1 352 ? 48.443 -21.264 -49.953 1.00 37.81 352 GLU A C 1
ATOM 2795 O O . GLU A 1 352 ? 48.927 -20.130 -49.912 1.00 37.81 352 GLU A O 1
ATOM 2800 N N . ASN A 1 353 ? 48.241 -22.013 -48.869 1.00 42.84 353 ASN A N 1
ATOM 2801 C CA . ASN A 1 353 ? 49.108 -21.992 -47.690 1.00 42.84 353 ASN A CA 1
ATOM 2802 C C . ASN A 1 353 ? 48.874 -23.279 -46.886 1.00 42.84 353 ASN A C 1
ATOM 2804 O O . ASN A 1 353 ? 47.865 -23.427 -46.198 1.00 42.84 353 ASN A O 1
ATOM 2808 N N . SER A 1 354 ? 49.801 -24.230 -47.009 1.00 35.06 354 SER A N 1
ATOM 2809 C CA . SER A 1 354 ? 49.767 -25.502 -46.281 1.00 35.06 354 SER A CA 1
ATOM 2810 C C . SER A 1 354 ? 50.532 -25.374 -44.966 1.00 35.06 354 SER A C 1
ATOM 2812 O O . SER A 1 354 ? 51.748 -25.195 -44.974 1.00 35.06 354 SER A O 1
ATOM 2814 N N . VAL A 1 355 ? 49.832 -25.501 -43.838 1.00 45.00 355 VAL A N 1
AT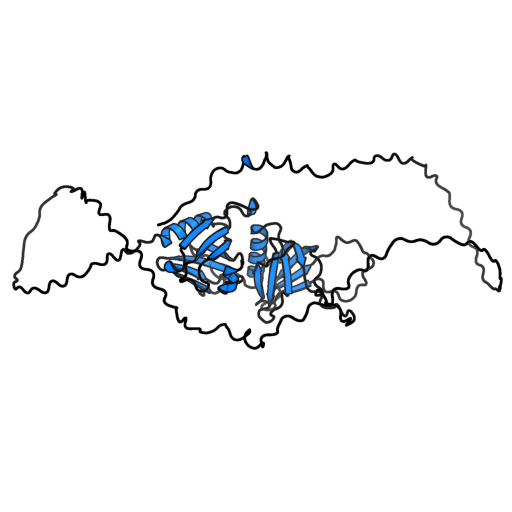OM 2815 C CA . VAL A 1 355 ? 50.447 -25.666 -42.514 1.00 45.00 355 VAL A CA 1
ATOM 2816 C C . VAL A 1 355 ? 49.835 -26.897 -41.853 1.00 45.00 355 VAL A C 1
ATOM 2818 O O . VAL A 1 355 ? 48.682 -26.885 -41.424 1.00 45.00 355 VAL A O 1
ATOM 2821 N N . GLN A 1 356 ? 50.612 -27.977 -41.784 1.00 40.44 356 GLN A N 1
ATOM 2822 C CA . GLN A 1 356 ? 50.264 -29.159 -41.002 1.00 40.44 356 GLN A CA 1
ATOM 2823 C C . GLN A 1 356 ? 50.564 -28.894 -39.524 1.00 40.44 356 GLN A C 1
ATOM 2825 O O . GLN A 1 356 ? 51.729 -28.753 -39.164 1.00 40.44 356 GLN A O 1
ATOM 2830 N N . ILE A 1 357 ? 49.542 -28.905 -38.664 1.00 46.88 357 ILE A N 1
ATOM 2831 C CA . ILE A 1 357 ? 49.725 -29.152 -37.227 1.00 46.88 357 ILE A CA 1
ATOM 2832 C C . ILE A 1 357 ? 48.762 -30.263 -36.790 1.00 46.88 357 ILE A C 1
ATOM 2834 O O . ILE A 1 357 ? 47.545 -30.137 -36.869 1.00 46.88 357 ILE A O 1
ATOM 2838 N N . GLU A 1 358 ? 49.392 -31.374 -36.421 1.00 42.75 358 GLU A N 1
ATOM 2839 C CA . GLU A 1 358 ? 49.001 -32.486 -35.546 1.00 42.75 358 GLU A CA 1
ATOM 2840 C C . GLU A 1 358 ? 47.511 -32.752 -35.245 1.00 42.75 358 GLU A C 1
ATOM 2842 O O . GLU A 1 358 ? 46.795 -31.982 -34.605 1.00 42.75 358 GLU A O 1
ATOM 2847 N N . ARG A 1 359 ? 47.083 -33.974 -35.594 1.00 37.91 359 ARG A N 1
ATOM 2848 C CA . ARG A 1 359 ? 45.852 -34.592 -35.085 1.00 37.91 359 ARG A CA 1
ATOM 2849 C C . ARG A 1 359 ? 46.073 -35.048 -33.641 1.00 37.91 359 ARG A C 1
ATOM 2851 O O . ARG A 1 359 ? 46.848 -35.975 -33.425 1.00 37.91 359 ARG A O 1
ATOM 2858 N N . ASN A 1 360 ? 45.323 -34.499 -32.689 1.00 40.94 360 ASN A N 1
ATOM 2859 C CA . ASN A 1 360 ? 45.144 -35.137 -31.383 1.00 40.94 360 ASN A CA 1
ATOM 2860 C C . ASN A 1 360 ? 43.901 -36.037 -31.399 1.00 40.94 360 ASN A C 1
ATOM 2862 O O . ASN A 1 360 ? 42.845 -35.645 -31.896 1.00 40.94 360 ASN A O 1
ATOM 2866 N N . ASN A 1 361 ? 44.035 -37.256 -30.873 1.00 38.12 361 ASN A N 1
ATOM 2867 C CA . ASN A 1 361 ? 42.956 -38.242 -30.849 1.00 38.12 361 ASN A CA 1
ATOM 2868 C C . ASN A 1 361 ? 41.891 -37.863 -29.810 1.00 38.12 361 ASN A C 1
ATOM 2870 O O . ASN A 1 361 ? 42.202 -37.684 -28.636 1.00 38.12 361 ASN A O 1
ATOM 2874 N N . SER A 1 362 ? 40.625 -37.819 -30.225 1.00 41.38 362 SER A N 1
ATOM 2875 C CA . SER A 1 362 ? 39.474 -37.805 -29.315 1.00 41.38 362 SER A CA 1
ATOM 2876 C C . SER A 1 362 ? 38.869 -39.206 -29.260 1.00 41.38 362 SER A C 1
ATOM 2878 O O . SER A 1 362 ? 38.330 -39.683 -30.258 1.00 41.38 362 SER A O 1
ATOM 2880 N N . GLU A 1 363 ? 38.977 -39.888 -28.118 1.00 43.59 363 GLU A N 1
ATOM 2881 C CA . GLU A 1 363 ? 38.367 -41.210 -27.945 1.00 43.59 363 GLU A CA 1
ATOM 2882 C C . GLU A 1 363 ? 36.834 -41.137 -27.927 1.00 43.59 363 GLU A C 1
ATOM 2884 O O . GLU A 1 363 ? 36.231 -40.296 -27.258 1.00 43.59 363 GLU A O 1
ATOM 2889 N N . PHE A 1 364 ? 36.197 -42.083 -28.620 1.00 40.53 364 PHE A N 1
ATOM 2890 C CA . PHE A 1 364 ? 34.754 -42.300 -28.554 1.00 40.53 364 PHE A CA 1
ATOM 2891 C C . PHE A 1 364 ? 34.369 -42.944 -27.213 1.00 40.53 364 PHE A C 1
ATOM 2893 O O . PHE A 1 364 ? 34.248 -44.168 -27.106 1.00 40.53 364 PHE A O 1
ATOM 2900 N N . GLN A 1 365 ? 34.108 -42.124 -26.193 1.00 43.00 365 GLN A N 1
ATOM 2901 C CA . GLN A 1 365 ? 33.322 -42.587 -25.050 1.00 43.00 365 GLN A CA 1
ATOM 2902 C C . GLN A 1 365 ? 31.886 -42.875 -25.510 1.00 43.00 365 GLN A C 1
ATOM 2904 O O . GLN A 1 365 ? 31.264 -42.086 -26.222 1.00 43.00 365 GLN A O 1
ATOM 2909 N N . ARG A 1 366 ? 31.378 -44.060 -25.156 1.00 43.53 366 ARG A N 1
ATOM 2910 C CA . ARG A 1 366 ? 30.059 -44.531 -25.596 1.00 43.53 366 ARG A CA 1
ATOM 2911 C C . ARG A 1 366 ? 28.967 -43.831 -24.797 1.00 43.53 366 ARG A C 1
ATOM 2913 O O . ARG A 1 366 ? 29.067 -43.727 -23.580 1.00 43.53 366 ARG A O 1
ATOM 2920 N N . ILE A 1 367 ? 27.900 -43.430 -25.480 1.00 43.31 367 ILE A N 1
ATOM 2921 C CA . ILE A 1 367 ? 26.701 -42.884 -24.844 1.00 43.31 367 ILE A CA 1
ATOM 2922 C C . ILE A 1 367 ? 25.980 -44.023 -24.110 1.00 43.31 367 ILE A C 1
ATOM 2924 O O . ILE A 1 367 ? 25.346 -44.868 -24.741 1.00 43.31 367 ILE A O 1
ATOM 2928 N N . THR A 1 368 ? 26.075 -44.050 -22.782 1.00 45.44 368 THR A N 1
ATOM 2929 C CA . THR A 1 368 ? 25.125 -44.765 -21.919 1.00 45.44 368 THR A CA 1
ATOM 2930 C C . THR A 1 368 ? 23.923 -43.863 -21.669 1.00 45.44 368 THR A C 1
ATOM 2932 O O . THR A 1 368 ? 24.030 -42.854 -20.975 1.00 45.44 368 THR A O 1
ATOM 2935 N N . ASP A 1 369 ? 22.787 -44.216 -22.267 1.00 40.56 369 ASP A N 1
ATOM 2936 C CA . ASP A 1 369 ? 21.526 -43.477 -22.163 1.00 40.56 369 ASP A CA 1
ATOM 2937 C C . ASP A 1 369 ? 20.829 -43.762 -20.818 1.00 40.56 369 ASP A C 1
ATOM 2939 O O . ASP A 1 369 ? 19.882 -44.549 -20.729 1.00 40.56 369 ASP A O 1
ATOM 2943 N N . GLU A 1 370 ? 21.331 -43.140 -19.745 1.00 50.66 370 GLU A N 1
ATOM 2944 C CA . GLU A 1 370 ? 20.688 -43.130 -18.424 1.00 50.66 370 GLU A CA 1
ATOM 2945 C C . GLU A 1 370 ? 19.448 -42.219 -18.430 1.00 50.66 370 GLU A C 1
ATOM 2947 O O . GLU A 1 370 ? 19.395 -41.151 -17.810 1.00 50.66 370 GLU A O 1
ATOM 2952 N N . SER A 1 371 ? 18.430 -42.671 -19.165 1.00 44.47 371 SER A N 1
ATOM 2953 C CA . SER A 1 371 ? 17.114 -42.047 -19.298 1.00 44.47 371 SER A CA 1
ATOM 2954 C C . SER A 1 371 ? 16.413 -41.934 -17.939 1.00 44.47 371 SER A C 1
ATOM 2956 O O . SER A 1 371 ? 15.643 -42.788 -17.498 1.00 44.47 371 SER A O 1
ATOM 2958 N N . SER A 1 372 ? 16.705 -40.826 -17.258 1.00 53.47 372 SER A N 1
ATOM 2959 C CA . SER A 1 372 ? 16.244 -40.508 -15.910 1.00 53.47 372 SER A CA 1
ATOM 2960 C C . SER A 1 372 ? 14.724 -40.348 -15.886 1.00 53.47 372 SER A C 1
ATOM 2962 O O . SER A 1 372 ? 14.181 -39.296 -16.229 1.00 53.47 372 SER A O 1
ATOM 2964 N N . TYR A 1 373 ? 14.034 -41.422 -15.499 1.00 67.44 373 TYR A N 1
ATOM 2965 C CA . TYR A 1 373 ? 12.578 -41.524 -15.504 1.00 67.44 373 TYR A CA 1
ATOM 2966 C C . TYR A 1 373 ? 11.950 -40.515 -14.533 1.00 67.44 373 TYR A C 1
ATOM 2968 O O . TYR A 1 373 ? 11.894 -40.738 -13.323 1.00 67.44 373 TYR A O 1
ATOM 2976 N N . VAL A 1 374 ? 11.456 -39.396 -15.067 1.00 66.81 374 VAL A N 1
ATOM 2977 C CA . VAL A 1 374 ? 10.712 -38.401 -14.287 1.00 66.81 374 VAL A CA 1
ATOM 2978 C C . VAL A 1 374 ? 9.329 -38.976 -13.956 1.00 66.81 374 VAL A C 1
ATOM 2980 O O . VAL A 1 374 ? 8.543 -39.215 -14.878 1.00 66.81 374 VAL A O 1
ATOM 2983 N N . PRO A 1 375 ? 8.980 -39.192 -12.673 1.00 59.50 375 PRO A N 1
ATOM 2984 C CA . PRO A 1 375 ? 7.651 -39.664 -12.319 1.00 59.50 375 PRO A CA 1
ATOM 2985 C C . PRO A 1 375 ? 6.611 -38.594 -12.672 1.00 59.50 375 PRO A C 1
ATOM 2987 O O . PRO A 1 375 ? 6.653 -37.467 -12.176 1.00 59.50 375 PRO A O 1
ATOM 2990 N N . MET A 1 376 ? 5.662 -38.964 -13.534 1.00 65.19 376 MET A N 1
ATOM 2991 C CA . MET A 1 376 ? 4.489 -38.142 -13.844 1.00 65.19 376 MET A CA 1
ATOM 2992 C C . MET A 1 376 ? 3.720 -37.788 -12.562 1.00 65.19 376 MET A C 1
ATOM 2994 O O . MET A 1 376 ? 3.686 -38.575 -11.617 1.00 65.19 376 MET A O 1
ATOM 2998 N N . SER A 1 377 ? 3.108 -36.600 -12.554 1.00 66.62 377 SER A N 1
ATOM 2999 C CA . SER A 1 377 ? 2.536 -35.927 -11.377 1.00 66.62 377 SER A CA 1
ATOM 3000 C C . SER A 1 377 ? 1.695 -36.828 -10.450 1.00 66.62 377 SER A C 1
ATOM 3002 O O . SER A 1 377 ? 0.981 -37.706 -10.945 1.00 66.62 377 SER A O 1
ATOM 3004 N N . PRO A 1 378 ? 1.727 -36.587 -9.118 1.00 53.31 378 PRO A N 1
ATOM 3005 C CA . PRO A 1 378 ? 1.016 -37.405 -8.133 1.00 53.31 378 PRO A CA 1
ATOM 3006 C C . PRO A 1 378 ? -0.479 -37.506 -8.440 1.00 53.31 378 PRO A C 1
ATOM 3008 O O . PRO A 1 378 ? -1.094 -36.585 -8.988 1.00 53.31 378 PRO A O 1
ATOM 3011 N N . ARG A 1 379 ? -1.071 -38.656 -8.112 1.00 57.12 379 ARG A N 1
ATOM 3012 C CA . ARG A 1 379 ? -2.447 -38.965 -8.503 1.00 57.12 379 ARG A CA 1
ATOM 3013 C C . ARG A 1 379 ? -3.412 -38.278 -7.537 1.00 57.12 379 ARG A C 1
ATOM 3015 O O . ARG A 1 379 ? -3.172 -38.202 -6.339 1.00 57.12 379 ARG A O 1
ATOM 3022 N N . LEU A 1 380 ? -4.566 -37.848 -8.050 1.00 55.62 380 LEU A N 1
ATOM 3023 C CA . LEU A 1 380 ? -5.604 -37.104 -7.308 1.00 55.62 380 LEU A CA 1
ATOM 3024 C C . LEU A 1 380 ? -6.151 -37.788 -6.032 1.00 55.62 380 LEU A C 1
ATOM 3026 O O . LEU A 1 380 ? -6.942 -37.180 -5.323 1.00 55.62 380 LEU A O 1
ATOM 3030 N N . LYS A 1 381 ? -5.756 -39.032 -5.735 1.00 54.97 381 LYS A N 1
ATOM 3031 C CA . LYS A 1 381 ? -6.142 -39.770 -4.520 1.00 54.97 381 LYS A CA 1
ATOM 3032 C C . LYS A 1 381 ? -5.242 -39.474 -3.314 1.00 54.97 381 LYS A C 1
ATOM 3034 O O . LYS A 1 381 ? -5.654 -39.720 -2.186 1.00 54.97 381 LYS A O 1
ATOM 3039 N N . ASP A 1 382 ? -4.051 -38.928 -3.548 1.00 47.62 382 ASP A N 1
ATOM 3040 C CA . ASP A 1 382 ? -3.030 -38.741 -2.509 1.00 47.62 382 ASP A CA 1
ATOM 3041 C C . ASP A 1 382 ? -3.196 -37.392 -1.768 1.00 47.62 382 ASP A C 1
ATOM 3043 O O . ASP A 1 382 ? -2.625 -37.178 -0.702 1.00 47.62 382 ASP A O 1
ATOM 3047 N N . ILE A 1 383 ? -4.020 -36.483 -2.309 1.00 53.12 383 ILE A N 1
ATOM 3048 C CA . ILE A 1 383 ? -4.258 -35.128 -1.777 1.00 53.12 383 ILE A CA 1
ATOM 3049 C C . ILE A 1 383 ? -5.157 -35.158 -0.528 1.00 53.12 383 ILE A C 1
ATOM 3051 O O . ILE A 1 383 ? -4.898 -34.451 0.446 1.00 53.12 383 ILE A O 1
ATOM 3055 N N . THR A 1 384 ? -6.177 -36.022 -0.521 1.00 49.28 384 THR A N 1
ATOM 3056 C CA . THR A 1 384 ? -7.229 -36.082 0.512 1.00 49.28 384 THR A CA 1
ATOM 3057 C C . THR A 1 384 ? -6.749 -36.417 1.928 1.00 49.28 384 THR A C 1
ATOM 3059 O O . THR A 1 384 ? -7.517 -36.241 2.868 1.00 49.28 384 THR A O 1
ATOM 3062 N N . LEU A 1 385 ? -5.509 -36.886 2.110 1.00 49.03 385 LEU A N 1
ATOM 3063 C CA . LEU A 1 385 ? -4.965 -37.185 3.441 1.00 49.03 385 LEU A CA 1
ATOM 3064 C C . LEU A 1 385 ? -4.299 -35.970 4.113 1.00 49.03 385 LEU A C 1
ATOM 3066 O O . LEU A 1 385 ? -4.251 -35.902 5.337 1.00 49.03 385 LEU A O 1
ATOM 3070 N N . VAL A 1 386 ? -3.794 -35.008 3.332 1.00 50.97 386 VAL A N 1
ATOM 3071 C CA . VAL A 1 386 ? -3.055 -33.840 3.854 1.00 50.97 386 VAL A CA 1
ATOM 3072 C C . VAL A 1 386 ? -4.010 -32.735 4.322 1.00 50.97 386 VAL A C 1
ATOM 3074 O O . VAL A 1 386 ? -3.738 -32.034 5.293 1.00 50.97 386 VAL A O 1
ATOM 3077 N N . GLU A 1 387 ? -5.160 -32.600 3.661 1.00 49.19 387 GLU A N 1
ATOM 3078 C CA . GLU A 1 387 ? -6.109 -31.500 3.880 1.00 49.19 387 GLU A CA 1
ATOM 3079 C C . GLU A 1 387 ? -6.851 -31.581 5.232 1.00 49.19 387 GLU A C 1
ATOM 3081 O O . GLU A 1 387 ? -7.295 -30.564 5.760 1.00 49.19 387 GLU A O 1
ATOM 3086 N N . MET A 1 388 ? -6.920 -32.764 5.858 1.00 45.78 388 MET A N 1
ATOM 3087 C CA . MET A 1 388 ? -7.586 -32.946 7.158 1.00 45.78 388 MET A CA 1
ATOM 3088 C C . MET A 1 388 ? -6.789 -32.437 8.372 1.00 45.78 388 MET A C 1
ATOM 3090 O O . MET A 1 388 ? -7.365 -32.324 9.453 1.00 45.78 388 MET A O 1
ATOM 3094 N N . GLN A 1 389 ? -5.493 -32.129 8.237 1.00 45.69 389 GLN A N 1
ATOM 3095 C CA . GLN A 1 389 ? -4.630 -31.804 9.387 1.00 45.69 389 GLN A CA 1
ATOM 3096 C C . GLN A 1 389 ? -4.426 -30.293 9.629 1.00 45.69 389 GLN A C 1
ATOM 3098 O O . GLN A 1 389 ? -3.703 -29.910 10.544 1.00 45.69 389 GLN A O 1
ATOM 3103 N N . ALA A 1 390 ? -5.072 -29.429 8.837 1.00 47.25 390 ALA A N 1
ATOM 3104 C CA . ALA A 1 390 ? -4.907 -27.968 8.876 1.00 47.25 390 ALA A CA 1
ATOM 3105 C C . ALA A 1 390 ? -6.167 -27.197 9.339 1.00 47.25 390 ALA A C 1
ATOM 3107 O O . ALA A 1 390 ? -6.269 -25.992 9.118 1.00 47.25 390 ALA A O 1
ATOM 3108 N N . LEU A 1 391 ? -7.148 -27.885 9.937 1.00 45.38 391 LEU A N 1
ATOM 3109 C CA . LEU A 1 391 ? -8.523 -27.384 10.113 1.00 45.38 391 LEU A CA 1
ATOM 3110 C C . LEU A 1 391 ? -8.940 -27.160 11.584 1.00 45.38 391 LEU A C 1
ATOM 3112 O O . LEU A 1 391 ? -10.117 -27.265 11.925 1.00 45.38 391 LEU A O 1
ATOM 3116 N N . GLN A 1 392 ? -7.985 -26.850 12.464 1.00 45.47 392 GLN A N 1
ATOM 3117 C CA . GLN A 1 392 ? -8.226 -26.603 13.890 1.00 45.47 392 GLN A CA 1
ATOM 3118 C C . GLN A 1 392 ? -7.677 -25.222 14.300 1.00 45.47 392 GLN A C 1
ATOM 3120 O O . GLN A 1 392 ? -6.645 -24.799 13.792 1.00 45.47 392 GLN A O 1
ATOM 3125 N N . GLU A 1 393 ? -8.394 -24.535 15.200 1.00 42.78 393 GLU A N 1
ATOM 3126 C CA . GLU A 1 393 ? -8.102 -23.185 15.735 1.00 42.78 393 GLU A CA 1
ATOM 3127 C C . GLU A 1 393 ? -8.224 -22.001 14.741 1.00 42.78 393 GLU A C 1
ATOM 3129 O O . GLU A 1 393 ? -7.244 -21.428 14.269 1.00 42.78 393 GLU A O 1
ATOM 3134 N N . ASN A 1 394 ? -9.467 -21.552 14.506 1.00 46.12 394 ASN A N 1
ATOM 3135 C CA . ASN A 1 394 ? -9.765 -20.184 14.052 1.00 46.12 394 ASN A CA 1
ATOM 3136 C C . ASN A 1 394 ? -10.602 -19.451 15.119 1.00 46.12 394 ASN A C 1
ATOM 3138 O O . ASN A 1 394 ? -11.785 -19.749 15.291 1.00 46.12 394 ASN A O 1
ATOM 3142 N N . ASP A 1 395 ? -10.004 -18.474 15.809 1.00 46.06 395 ASP A N 1
ATOM 3143 C CA . ASP A 1 395 ? -10.684 -17.631 16.805 1.00 46.06 395 ASP A CA 1
ATOM 3144 C C . ASP A 1 395 ? -11.607 -16.590 16.143 1.00 46.06 395 ASP A C 1
ATOM 3146 O O . ASP A 1 395 ? -11.207 -15.464 15.833 1.00 46.06 395 ASP A O 1
ATOM 3150 N N . TYR A 1 396 ? -12.877 -16.947 15.946 1.00 40.97 396 TYR A N 1
ATOM 3151 C CA . TYR A 1 396 ? -13.899 -16.024 15.445 1.00 40.97 396 TYR A CA 1
ATOM 3152 C C . TYR A 1 396 ? -14.574 -15.235 16.576 1.00 40.97 396 TYR A C 1
ATOM 3154 O O . TYR A 1 396 ? -15.529 -15.692 17.207 1.00 40.97 396 TYR A O 1
ATOM 3162 N N . VAL A 1 397 ? -14.136 -13.989 16.782 1.00 49.94 397 VAL A N 1
ATOM 3163 C CA . VAL A 1 397 ? -14.845 -13.022 17.636 1.00 49.94 397 VAL A CA 1
ATOM 3164 C C . VAL A 1 397 ? -16.014 -12.412 16.856 1.00 49.94 397 VAL A C 1
ATOM 3166 O O . VAL A 1 397 ? -15.867 -11.411 16.149 1.00 49.94 397 VAL A O 1
ATOM 3169 N N . PHE A 1 398 ? -17.196 -13.014 16.995 1.00 32.97 398 PHE A N 1
ATOM 3170 C CA . PHE A 1 398 ? -18.454 -12.416 16.545 1.00 32.97 398 PHE A CA 1
ATOM 3171 C C . PHE A 1 398 ? -18.818 -11.209 17.421 1.00 32.97 398 PHE A C 1
ATOM 3173 O O . PHE A 1 398 ? -18.690 -11.258 18.646 1.00 32.97 398 PHE A O 1
ATOM 3180 N N . MET A 1 399 ? -19.302 -10.130 16.803 1.00 43.56 399 MET A N 1
ATOM 3181 C CA . MET A 1 399 ? -19.819 -8.957 17.515 1.00 43.56 399 MET A CA 1
ATOM 3182 C C . MET A 1 399 ? -21.346 -8.868 17.390 1.00 43.56 399 MET A C 1
ATOM 3184 O O . MET A 1 399 ? -21.927 -9.290 16.393 1.00 43.56 399 MET A O 1
ATOM 3188 N N . ARG A 1 400 ? -21.972 -8.327 18.437 1.00 36.66 400 ARG A N 1
ATOM 3189 C CA . ARG A 1 400 ? -23.365 -7.853 18.495 1.00 36.66 400 ARG A CA 1
ATOM 3190 C C . ARG A 1 400 ? -23.348 -6.365 18.876 1.00 36.66 400 ARG A C 1
ATOM 3192 O O . ARG A 1 400 ? -22.236 -5.809 19.031 1.00 36.66 400 ARG A O 1
#

Mean predicted aligned error: 17.43 Å

Organism: NCBI:txid166423

InterPro domains:
  IPR001849 Pleckstrin homology domain [PS50003] (3-128)
  IPR001849 Pleckstrin homology domain [SM00233] (4-130)
  IPR011993 PH-like domain superfamily [G3DSA:2.30.29.30] (2-131)

pLDDT: mean 73.27, std 23.64, range [31.25, 98.62]

Foldseek 3Di:
DQDQKDKDKWFKKFADPDPPDDPDPDPDPGRIDDTDIWIWMWGQDPDFQAIKIATDPPPPPPVPDDPDDDPRIDGQGLQWFKFADDDPVARQKIFTGRPVDPDTRMIIGDPFVLVSVVVLVSSNCSSANQPDDQDPQWFWKWWNDDPQCVLLVVGGPTATWHFALQFIFGADRHPRHTPDTDGLQQWDDKDADQDGPPSRGRQKIKIFTDCPRPSHTDIIIIGTPVNVVVRVRCVVSSVPPPPPCPVPVPPPPPDDDDDDDDDDDDDDDDDDDDDDDDDDDDDDDDPDDDDDDDPDDDDDDPPPPPDDPPPDPPDDDPPPPPPPDDDDDDDDDDDDDDDDDDDDDDDDDDDDDDDDDDDDDDDDDDDDCPPPDDDDDDDPVVPVVVVVPPPDDDDDDDDD

Radius of gyration: 36.54 Å; Cα contacts (8 Å, |Δi|>4): 463; chains: 1; bounding box: 98×71×126 Å

Nearest PDB structures (foldseek):
  8t0a-assembly1_A  TM=6.614E-01  e=1.010E-02  Mus musculus
  2kr0-assembly1_A  TM=5.752E-01  e=5.576E-02  Homo sapiens

Solvent-accessible surface area (backbone atoms only — not comparable to full-atom values): 26479 Å² total; per-residue (Å²): 132,83,79,62,57,54,72,50,79,35,36,36,33,41,62,54,93,77,73,84,66,78,91,64,95,62,92,71,77,69,67,55,52,71,78,44,79,30,47,36,36,40,39,51,49,63,101,71,65,12,29,37,36,39,50,52,67,95,78,70,87,66,88,79,70,73,92,72,90,71,78,56,55,47,80,42,49,49,64,47,50,55,30,48,39,96,41,103,88,38,84,34,19,30,35,36,26,43,76,92,40,105,49,70,63,35,35,39,25,38,96,39,59,50,52,29,5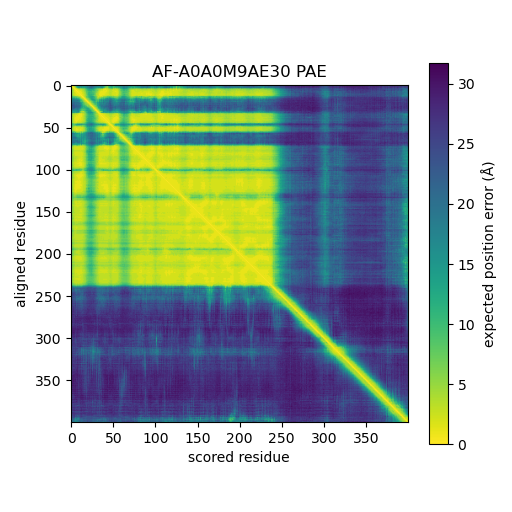2,49,51,54,50,52,53,48,38,56,44,51,57,66,76,65,81,86,59,89,81,49,41,68,37,34,41,54,44,56,70,49,28,49,71,53,66,49,65,32,42,58,24,38,33,36,75,45,92,70,26,43,36,29,19,35,62,60,78,66,47,75,74,46,75,46,44,53,78,29,44,72,50,76,50,63,39,73,80,72,56,83,82,36,42,47,25,28,29,39,38,34,31,24,73,74,24,92,64,35,65,47,60,40,41,36,36,18,92,56,22,66,58,53,49,53,48,50,56,55,39,70,57,45,80,73,76,73,75,66,76,74,70,78,73,83,73,86,67,90,77,94,85,84,85,88,89,89,83,81,87,83,81,90,84,82,91,80,85,88,84,74,80,91,77,89,82,83,83,83,92,79,89,80,88,81,85,83,85,76,86,87,80,92,78,72,91,82,76,85,88,69,78,90,74,71,78,77,78,77,74,83,78,78,74,80,77,82,80,72,96,73,88,81,82,86,79,90,81,91,84,81,87,77,89,88,82,89,87,84,90,88,86,88,80,89,83,91,78,93,76,82,90,78,90,78,80,86,78,77,87,76,82,78,76,77,80,74,79,73,79,84,59,89,76,67,55,74,72,63,67,73,78,75,79,74,89,79,90,78,84,81,83,131

Sequence (400 aa):
MAETEICGFLDVKFCGSKSKVHRVKKRTLGPWKTWKRHWCSFEKLSSGEGVRMNLDYCISNDSNASSSDKENFVVIPSNAVICRTQSRSKQFAFGIFPVKERKPLLYLAGNSETESQRWMTNIRQLLKPRKLKFAPGSYKVSMVDNLHSKASGLTGLYGDLTTNTSGVVIKDVHSEEILENFKWNELNQFHLVTAGRPDDVKCICVIHTTEEFRAGIGELHLFCLEAGKLLQDLVTQGRGPRHKQTKARMSNKTNEDVYQPEPYSRHHTRSHSDISVTSGIYEEIPDELEKNAVAASSFYMERFLRDRPSEEPPPLPPRQRCASESIKGSRCRLQDVQSSESSSLPLSTSHENSVQIERNNSEFQRITDESSYVPMSPRLKDITLVEMQALQENDYVFMR

Secondary structure (DSSP, 8-state):
---SEEEEEEEEEEB-TT-------S-----BPPPEEEEEEEEE-STTT-EEEEEE-TTS--TT---SS---EEEE-TTEEEEE---TT-TTEEEEEETT-SS-SEEEE-SSHHHHHHHHHHHHHHHS---SPPPTTEEEEEE---SHHHHTT-TT-EEEEEE-SSEEEEE-TTT--EEEEEEGGGEEEEEE--SS-GGGTT-EEEEEE-TTSTT-SEEEEEE-TTHHHHHHHHHHHHTTT-----------------------------------------PPPP-------------SS-TTT-------PPPPPP----------------------------------------PPP------------PPP---TTSGGGTGGGS----------